Protein AF-0000000067001568 (afdb_homodimer)

Foldseek 3Di:
DPPPVADAQVPADDDPPDDRQFNFPVPDDPPHGDQQFLLVLPDPVQQVVQVVQFDPFDKDWFWDPQQLLQQAAPPFDHKDKDKDQVVVVPDPDGDMDIDIDGDQLRAWKKQFQLQDAAPPQCATHNGAHNVCLVVDLGNAPLVCQVVPFQWHKEFEQEVVVVCVVVVNDDDQLALAACEPVNSVVSCVVLVHDAAAAYEYEYEDCAVVVSVPDDPVVCCVRGHVNFWGYAHEQDPVVSSVVVNSNYQAYEYQASANGTPPHDPPRDVCNNQRGRRSHMYIYNTRCPVVVVVCVVVSHRMFIKGFNFDNDRSHRMGRRRMMTHD/DPPPVADAQVPADDDPPDDRQFNFPVPDDPPHGDQQFLLVLPDPVQQVVQVVQFDPFDKDWFWDPQQLLQQAAPPFDHKDKDKDQVVVVPDPDGDMDIDIDGDQLRAWKKQFQLQDAAPPQCATHNGAHNVCLVVDLGNAPLVCQVVPFQWHKEFEQEVVVVCVVVVNDDDQLALAACEPVNSVVSCVVLVHDAAAAYEYEYEDCAVVVSVPDDPVVCCVRGHVNFWGYAHEQDPVVSSVVVRSNYQAYEYQASANGTPPHDPPRDVCNNQRGRRSHMYIYNTRCPVVVVVCVVVSHRMFIKGFNFDNDRSHRMGRRRMMTHD

Organism: NCBI:txid86049

Structure (mmCIF, N/CA/C/O backbone):
data_AF-0000000067001568-model_v1
#
loop_
_entity.id
_entity.type
_entity.pdbx_description
1 polymer 'Putative cyclase'
#
loop_
_atom_site.group_PDB
_atom_site.id
_atom_site.type_symbol
_atom_site.label_atom_id
_atom_site.label_alt_id
_atom_site.label_comp_id
_atom_site.label_asym_id
_atom_site.label_entity_id
_atom_site.label_seq_id
_atom_site.pdbx_PDB_ins_code
_atom_site.Cartn_x
_atom_site.Cartn_y
_atom_site.Cartn_z
_atom_site.occupancy
_atom_site.B_iso_or_equiv
_atom_site.auth_seq_id
_atom_site.auth_comp_id
_atom_site.auth_asym_id
_atom_site.auth_atom_id
_atom_site.pdbx_PDB_model_num
ATOM 1 N N . MET A 1 1 ? 11.383 7.648 28.578 1 39.84 1 MET A N 1
ATOM 2 C CA . MET A 1 1 ? 11.266 7.895 27.141 1 39.84 1 MET A CA 1
ATOM 3 C C . MET A 1 1 ? 12.625 7.785 26.453 1 39.84 1 MET A C 1
ATOM 5 O O . MET A 1 1 ? 13.625 8.273 26.984 1 39.84 1 MET A O 1
ATOM 9 N N . ALA A 1 2 ? 12.797 6.754 25.578 1 49.56 2 ALA A N 1
ATOM 10 C CA . ALA A 1 2 ? 14.086 6.539 24.922 1 49.56 2 ALA A CA 1
ATOM 11 C C . ALA A 1 2 ? 14.711 7.863 24.5 1 49.56 2 ALA A C 1
ATOM 13 O O . ALA A 1 2 ? 14.016 8.75 24 1 49.56 2 ALA A O 1
ATOM 14 N N . ASP A 1 3 ? 15.766 8.188 25.062 1 64.5 3 ASP A N 1
ATOM 15 C CA . ASP A 1 3 ? 16.5 9.367 24.641 1 64.5 3 ASP A CA 1
ATOM 16 C C . ASP A 1 3 ? 16.75 9.344 23.125 1 64.5 3 ASP A C 1
ATOM 18 O O . ASP A 1 3 ? 17.531 8.539 22.625 1 64.5 3 ASP A O 1
ATOM 22 N N . LEU A 1 4 ? 15.82 9.984 22.281 1 79.75 4 LEU A N 1
ATOM 23 C CA . LEU A 1 4 ? 15.891 10.016 20.812 1 79.75 4 LEU A CA 1
ATOM 24 C C . LEU A 1 4 ? 17.094 10.828 20.359 1 79.75 4 LEU A C 1
ATOM 26 O O . LEU A 1 4 ? 17.5 10.734 19.188 1 79.75 4 LEU A O 1
ATOM 30 N N . GLY A 1 5 ? 17.703 11.5 21.375 1 85.38 5 GLY A N 1
ATOM 31 C CA . GLY A 1 5 ? 18.828 12.367 21.062 1 85.38 5 GLY A CA 1
ATOM 32 C C . GLY A 1 5 ? 18.438 13.586 20.25 1 85.38 5 GLY A C 1
ATOM 33 O O . GLY A 1 5 ? 19.281 14.164 19.547 1 85.38 5 GLY A O 1
ATOM 34 N N . LEU A 1 6 ? 17.125 13.914 20.156 1 94.25 6 LEU A N 1
ATOM 35 C CA . LEU A 1 6 ? 16.672 15.078 19.406 1 94.25 6 LEU A CA 1
ATOM 36 C C . LEU A 1 6 ? 16.422 16.266 20.344 1 94.25 6 LEU A C 1
ATOM 38 O O . LEU A 1 6 ? 15.867 16.094 21.422 1 94.25 6 LEU A O 1
ATOM 42 N N . PRO A 1 7 ? 16.859 17.406 19.969 1 95.94 7 PRO A N 1
ATOM 43 C CA . PRO A 1 7 ? 16.594 18.609 20.781 1 95.94 7 PRO A CA 1
ATOM 44 C C . PRO A 1 7 ? 15.125 19 20.797 1 95.94 7 PRO A C 1
ATOM 46 O O . PRO A 1 7 ? 14.383 18.672 19.875 1 95.94 7 PRO A O 1
ATOM 49 N N . SER A 1 8 ? 14.734 19.688 21.844 1 96.31 8 SER A N 1
ATOM 50 C CA . SER A 1 8 ? 13.414 20.312 21.875 1 96.31 8 SER A CA 1
ATOM 51 C C . SER A 1 8 ? 13.336 21.469 20.875 1 96.31 8 SER A C 1
ATOM 53 O O . SER A 1 8 ? 14.359 21.938 20.375 1 96.31 8 SER A O 1
ATOM 55 N N . TRP A 1 9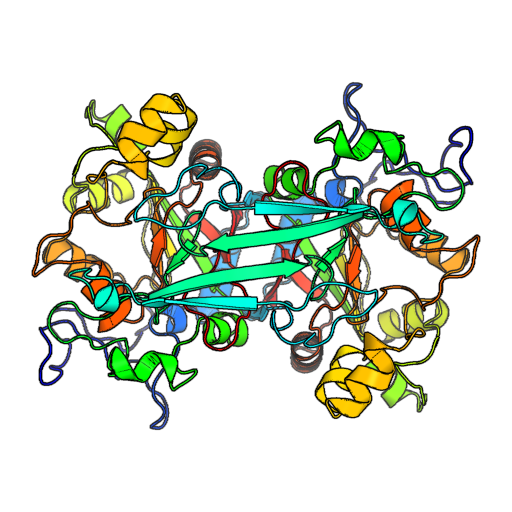 ? 12.117 21.875 20.578 1 97 9 TRP A N 1
ATOM 56 C CA . TRP A 1 9 ? 11.875 22.969 19.656 1 97 9 TRP A CA 1
ATOM 57 C C . TRP A 1 9 ? 12.711 24.188 20.031 1 97 9 TRP A C 1
ATOM 59 O O . TRP A 1 9 ? 13.391 24.766 19.188 1 97 9 TRP A O 1
ATOM 69 N N . LYS A 1 10 ? 12.703 24.531 21.266 1 96.56 10 LYS A N 1
ATOM 70 C CA . LYS A 1 10 ? 13.383 25.734 21.75 1 96.56 10 LYS A CA 1
ATOM 71 C C . LYS A 1 10 ? 14.898 25.609 21.594 1 96.56 10 LYS A C 1
ATOM 73 O O . LYS A 1 10 ? 15.602 26.594 21.422 1 96.56 10 LYS A O 1
ATOM 78 N N . ASP A 1 11 ? 15.375 24.328 21.562 1 96.69 11 ASP A N 1
ATOM 79 C CA . ASP A 1 11 ? 16.812 24.094 21.578 1 96.69 11 ASP A CA 1
ATOM 80 C C . ASP A 1 11 ? 17.312 23.656 20.203 1 96.69 11 ASP A C 1
ATOM 82 O O . ASP A 1 11 ? 18.469 23.25 20.062 1 96.69 11 ASP A O 1
ATOM 86 N N . LEU A 1 12 ? 16.5 23.688 19.219 1 97.12 12 LEU A N 1
ATOM 87 C CA . LEU A 1 12 ? 16.938 23.328 17.875 1 97.12 12 LEU A CA 1
ATOM 88 C C . LEU A 1 12 ? 18.062 24.25 17.406 1 97.12 12 LEU A C 1
ATOM 90 O O . LEU A 1 12 ? 17.938 25.484 17.516 1 97.12 12 LEU A O 1
ATOM 94 N N . PRO A 1 13 ? 19.109 23.641 16.953 1 95.5 13 PRO A N 1
ATOM 95 C CA . PRO A 1 13 ? 20.219 24.484 16.5 1 95.5 13 PRO A CA 1
ATOM 96 C C . PRO A 1 13 ? 19.828 25.359 15.305 1 95.5 13 PRO A C 1
ATOM 98 O O . PRO A 1 13 ? 19.016 24.953 14.469 1 95.5 13 PRO A O 1
ATOM 101 N N . ARG A 1 14 ? 20.484 26.453 15.25 1 95.62 14 ARG A N 1
ATOM 102 C CA . ARG A 1 14 ? 20.234 27.375 14.148 1 95.62 14 ARG A CA 1
ATOM 103 C C . ARG A 1 14 ? 20.812 26.844 12.836 1 95.62 14 ARG A C 1
ATOM 105 O O . ARG A 1 14 ? 21.922 26.312 12.82 1 95.62 14 ARG A O 1
ATOM 112 N N . VAL A 1 15 ? 20.031 26.953 11.852 1 95.81 15 VAL A N 1
ATOM 113 C CA . VAL A 1 15 ? 20.484 26.703 10.484 1 95.81 15 VAL A CA 1
ATOM 114 C C . VAL A 1 15 ? 20.531 28.016 9.711 1 95.81 15 VAL A C 1
ATOM 116 O O . VAL A 1 15 ? 19.516 28.719 9.594 1 95.81 15 VAL A O 1
ATOM 119 N N . GLU A 1 16 ? 21.656 28.312 9.18 1 94.19 16 GLU A N 1
ATOM 120 C CA . GLU A 1 16 ? 21.875 29.594 8.531 1 94.19 16 GLU A CA 1
ATOM 121 C C . GLU A 1 16 ? 20.891 29.797 7.383 1 94.19 16 GLU A C 1
ATOM 123 O O . GLU A 1 16 ? 20.703 28.906 6.551 1 94.19 16 GLU A O 1
ATOM 128 N N . GLY A 1 17 ? 20.219 30.969 7.383 1 94.25 17 GLY A N 1
ATOM 129 C CA . GLY A 1 17 ? 19.344 31.359 6.293 1 94.25 17 GLY A CA 1
ATOM 130 C C . GLY A 1 17 ? 17.922 30.828 6.453 1 94.25 17 GLY A C 1
ATOM 131 O O . GLY A 1 17 ? 17.062 31.078 5.613 1 94.25 17 GLY A O 1
ATOM 132 N N . LEU A 1 18 ? 17.719 30.062 7.535 1 96.62 18 LEU A N 1
ATOM 133 C CA . LEU A 1 18 ? 16.406 29.5 7.762 1 96.62 18 LEU A CA 1
ATOM 134 C C . LEU A 1 18 ? 15.812 30 9.078 1 96.62 18 LEU A C 1
ATOM 136 O O . LEU A 1 18 ? 16.547 30.438 9.969 1 96.62 18 LEU A O 1
ATOM 140 N N . PRO A 1 19 ? 14.523 29.984 9.141 1 95.44 19 PRO A N 1
ATOM 141 C CA . PRO A 1 19 ? 13.914 30.328 10.43 1 95.44 19 PRO A CA 1
ATOM 142 C C . PRO A 1 19 ? 14.227 29.312 11.523 1 95.44 19 PRO A C 1
ATOM 144 O O . PRO A 1 19 ? 14.703 28.219 11.234 1 95.44 19 PRO A O 1
ATOM 147 N N . HIS A 1 20 ? 13.961 29.734 12.781 1 96.62 20 HIS A N 1
ATOM 148 C CA . HIS A 1 20 ? 14.07 28.797 13.883 1 96.62 20 HIS A CA 1
ATOM 149 C C . HIS A 1 20 ? 13.18 27.578 13.656 1 96.62 20 HIS A C 1
ATOM 151 O O . HIS A 1 20 ? 12.047 27.719 13.18 1 96.62 20 HIS A O 1
ATOM 157 N N . GLY A 1 21 ? 13.719 26.422 13.961 1 96.31 21 GLY A N 1
ATOM 158 C CA . GLY A 1 21 ? 12.898 25.234 13.883 1 96.31 21 GLY A CA 1
ATOM 159 C C . GLY A 1 21 ? 13.297 24.297 12.758 1 96.31 21 GLY A C 1
ATOM 160 O O . GLY A 1 21 ? 12.664 23.266 12.555 1 96.31 21 GLY A O 1
ATOM 161 N N . CYS A 1 22 ? 14.312 24.656 12.031 1 97.62 22 CYS A N 1
ATOM 162 C CA . CYS A 1 22 ? 14.828 23.781 10.977 1 97.62 22 CYS A CA 1
ATOM 163 C C . CYS A 1 22 ? 15.594 22.609 11.578 1 97.62 22 CYS A C 1
ATOM 165 O O . CYS A 1 22 ? 16.484 22.797 12.406 1 97.62 22 CYS A O 1
ATOM 167 N N . ALA A 1 23 ? 15.273 21.391 11.141 1 97.31 23 ALA A N 1
ATOM 168 C CA . ALA A 1 23 ? 15.836 20.203 11.758 1 97.31 23 ALA A CA 1
ATOM 169 C C . ALA A 1 23 ? 16.891 19.562 10.859 1 97.31 23 ALA A C 1
ATOM 171 O O . ALA A 1 23 ? 17.281 18.406 11.07 1 97.31 23 ALA A O 1
ATOM 172 N N . TRP A 1 24 ? 17.359 20.281 9.867 1 97.5 24 TRP A N 1
ATOM 173 C CA . TRP A 1 24 ? 18.328 19.719 8.93 1 97.5 24 TRP A CA 1
ATOM 174 C C . TRP A 1 24 ? 19.578 19.25 9.664 1 97.5 24 TRP A C 1
ATOM 176 O O . TRP A 1 24 ? 20.031 19.891 10.609 1 97.5 24 TRP A O 1
ATOM 186 N N . GLY A 1 25 ? 20.109 18.109 9.242 1 95.5 25 GLY A N 1
ATOM 187 C CA . GLY A 1 25 ? 21.344 17.578 9.773 1 95.5 25 GLY A CA 1
ATOM 188 C C . GLY A 1 25 ? 21.156 16.703 11 1 95.5 25 GLY A C 1
ATOM 189 O O . GLY A 1 25 ? 22.031 15.922 11.359 1 95.5 25 GLY A O 1
ATOM 190 N N . LEU A 1 26 ? 20.016 16.75 11.625 1 96.06 26 LEU A N 1
ATOM 191 C CA . LEU A 1 26 ? 19.797 16.047 12.883 1 96.06 26 LEU A CA 1
ATOM 192 C C . LEU A 1 26 ? 19.75 14.531 12.648 1 96.06 26 LEU A C 1
ATOM 194 O O . LEU A 1 26 ? 20.094 13.758 13.539 1 96.06 26 LEU A O 1
ATOM 198 N N . PHE A 1 27 ? 19.328 14.125 11.43 1 96.69 27 PHE A N 1
ATOM 199 C CA . PHE A 1 27 ? 19.203 12.703 11.133 1 96.69 27 PHE A CA 1
ATOM 200 C C . PHE A 1 27 ? 20.359 12.227 10.242 1 96.69 27 PHE A C 1
ATOM 202 O O . PHE A 1 27 ? 20.359 11.086 9.773 1 96.69 27 PHE A O 1
ATOM 209 N N . ASP A 1 28 ? 21.297 13.117 9.969 1 96.38 28 ASP A N 1
ATOM 210 C CA . ASP A 1 28 ? 22.453 12.734 9.18 1 96.38 28 ASP A CA 1
ATOM 211 C C . ASP A 1 28 ? 23.297 11.68 9.906 1 96.38 28 ASP A C 1
ATOM 213 O O . ASP A 1 28 ? 23.344 11.664 11.141 1 96.38 28 ASP A O 1
ATOM 217 N N . LYS A 1 29 ? 23.844 10.711 9.172 1 93.25 29 LYS A N 1
ATOM 218 C CA . LYS A 1 29 ? 24.703 9.688 9.742 1 93.25 29 LYS A CA 1
ATOM 219 C C . LYS A 1 29 ? 26 9.555 8.953 1 93.25 29 LYS A C 1
ATOM 221 O O . LYS A 1 29 ? 25.984 9.422 7.727 1 93.25 29 LYS A O 1
ATOM 226 N N . ASP A 1 30 ? 27.094 9.633 9.633 1 94.19 30 ASP A N 1
ATOM 227 C CA . ASP A 1 30 ? 28.422 9.383 9.078 1 94.19 30 ASP A CA 1
ATOM 228 C C . ASP A 1 30 ? 28.703 10.305 7.891 1 94.19 30 ASP A C 1
ATOM 230 O O . ASP A 1 30 ? 29.141 9.852 6.832 1 94.19 30 ASP A O 1
ATOM 234 N N . GLY A 1 31 ? 28.281 11.523 8.008 1 91.94 31 GLY A N 1
ATOM 235 C CA . GLY A 1 31 ? 28.594 12.531 6.996 1 91.94 31 GLY A CA 1
ATOM 236 C C . GLY A 1 31 ? 27.672 12.445 5.789 1 91.94 31 GLY A C 1
ATOM 237 O O . GLY A 1 31 ? 27.859 13.188 4.816 1 91.94 31 GLY A O 1
ATOM 238 N N . VAL A 1 32 ? 26.781 11.531 5.816 1 95.44 32 VAL A N 1
ATOM 239 C CA . VAL A 1 32 ? 25.844 11.391 4.711 1 95.44 32 VAL A CA 1
ATOM 240 C C . VAL A 1 32 ? 24.516 12.047 5.078 1 95.44 32 VAL A C 1
ATOM 242 O O . VAL A 1 32 ? 23.953 11.797 6.148 1 95.44 32 VAL A O 1
ATOM 245 N N . ARG A 1 33 ? 23.969 12.867 4.219 1 96.19 33 ARG A N 1
ATOM 246 C CA . ARG A 1 33 ? 22.703 13.57 4.445 1 96.19 33 ARG A CA 1
ATOM 247 C C . ARG A 1 33 ? 21.531 12.594 4.457 1 96.19 33 ARG A C 1
ATOM 249 O O . ARG A 1 33 ? 21.484 11.664 3.646 1 96.19 33 ARG A O 1
ATOM 256 N N . ASP A 1 34 ? 20.703 12.875 5.34 1 98.06 34 ASP A N 1
ATOM 257 C CA . ASP A 1 34 ? 19.531 12.023 5.504 1 98.06 34 ASP A CA 1
ATOM 258 C C . ASP A 1 34 ? 18.562 12.188 4.332 1 98.06 34 ASP A C 1
ATOM 260 O O . ASP A 1 34 ? 18.5 13.258 3.727 1 98.06 34 ASP A O 1
ATOM 264 N N . GLU A 1 35 ? 17.844 11.078 4.035 1 97.88 35 GLU A N 1
ATOM 265 C CA . GLU A 1 35 ? 16.938 11.07 2.881 1 97.88 35 GLU A CA 1
ATOM 266 C C . GLU A 1 35 ? 15.484 10.898 3.314 1 97.88 35 GLU A C 1
ATOM 268 O O . GLU A 1 35 ? 14.57 11.031 2.498 1 97.88 35 GLU A O 1
ATOM 273 N N . ILE A 1 36 ? 15.227 10.617 4.656 1 98.44 36 ILE A N 1
ATOM 274 C CA . ILE A 1 36 ? 13.875 10.156 4.973 1 98.44 36 ILE A CA 1
ATOM 275 C C . ILE A 1 36 ? 13.336 10.914 6.18 1 98.44 36 ILE A C 1
ATOM 277 O O . ILE A 1 36 ? 12.203 10.695 6.605 1 98.44 36 ILE A O 1
ATOM 281 N N . GLY A 1 37 ? 14.109 11.805 6.797 1 98.25 37 GLY A N 1
ATOM 282 C CA . GLY A 1 37 ? 13.656 12.695 7.855 1 98.25 37 GLY A CA 1
ATOM 283 C C . GLY A 1 37 ? 13.133 11.961 9.078 1 98.25 37 GLY A C 1
ATOM 284 O O . GLY A 1 37 ? 13.812 11.086 9.617 1 98.25 37 GLY A O 1
ATOM 285 N N . THR A 1 38 ? 11.922 12.312 9.5 1 98.62 38 THR A N 1
ATOM 286 C CA . THR A 1 38 ? 11.367 11.844 10.773 1 98.62 38 THR A CA 1
ATOM 287 C C . THR A 1 38 ? 10.992 10.367 10.68 1 98.62 38 THR A C 1
ATOM 289 O O . THR A 1 38 ? 10.711 9.727 11.703 1 98.62 38 THR A O 1
ATOM 292 N N . LEU A 1 39 ? 11.016 9.766 9.531 1 98.56 39 LEU A N 1
ATOM 293 C CA . LEU A 1 39 ? 10.805 8.32 9.445 1 98.56 39 LEU A CA 1
ATOM 294 C C . LEU A 1 39 ? 11.914 7.57 10.172 1 98.56 39 LEU A C 1
ATOM 296 O O . LEU A 1 39 ? 11.766 6.383 10.484 1 98.56 39 LEU A O 1
ATOM 300 N N . ASN A 1 40 ? 13.047 8.266 10.438 1 97.69 40 ASN A N 1
ATOM 301 C CA . ASN A 1 40 ? 14.109 7.68 11.242 1 97.69 40 ASN A CA 1
ATOM 302 C C . ASN A 1 40 ? 13.625 7.332 12.648 1 97.69 40 ASN A C 1
ATOM 304 O O . ASN A 1 40 ? 14.266 6.559 13.359 1 97.69 40 ASN A O 1
ATOM 308 N N . LEU A 1 41 ? 12.516 7.891 13.055 1 98 41 LEU A N 1
ATOM 309 C CA . LEU A 1 41 ? 11.969 7.637 14.391 1 98 41 LEU A CA 1
ATOM 310 C C . LEU A 1 41 ? 11.289 6.27 14.445 1 98 41 LEU A C 1
ATOM 312 O O . LEU A 1 41 ? 10.984 5.766 15.523 1 98 41 LEU A O 1
ATOM 316 N N . LEU A 1 42 ? 11 5.711 13.305 1 98.12 42 LEU A N 1
ATOM 317 C CA . LEU A 1 42 ? 10.438 4.367 13.25 1 98.12 42 LEU A CA 1
ATOM 318 C C . LEU A 1 42 ? 11.539 3.314 13.289 1 98.12 42 LEU A C 1
ATOM 320 O O . LEU A 1 42 ? 11.883 2.727 12.258 1 98.12 42 LEU A O 1
ATOM 324 N N . THR A 1 43 ? 11.984 3.045 14.461 1 96.38 43 THR A N 1
ATOM 325 C CA . THR A 1 43 ? 13.039 2.053 14.672 1 96.38 43 THR A CA 1
ATOM 326 C C . THR A 1 43 ? 12.438 0.658 14.828 1 96.38 43 THR A C 1
ATOM 328 O O . THR A 1 43 ? 11.242 0.515 15.078 1 96.38 43 THR A O 1
ATOM 331 N N . PRO A 1 44 ? 13.266 -0.391 14.656 1 96.06 44 PRO A N 1
ATOM 332 C CA . PRO A 1 44 ? 12.766 -1.744 14.914 1 96.06 44 PRO A CA 1
ATOM 333 C C . PRO A 1 44 ? 12.109 -1.88 16.281 1 96.06 44 PRO A C 1
ATOM 335 O O . PRO A 1 44 ? 11.086 -2.557 16.422 1 96.06 44 PRO A O 1
ATOM 338 N N . GLU A 1 45 ? 12.617 -1.203 17.25 1 96.19 45 GLU A N 1
ATOM 339 C CA . GLU A 1 45 ? 12.062 -1.267 18.594 1 96.19 45 GLU A CA 1
ATOM 340 C C . GLU A 1 45 ? 10.664 -0.653 18.641 1 96.19 45 GLU A C 1
ATOM 342 O O . GLU A 1 45 ? 9.758 -1.206 19.281 1 96.19 45 GLU A O 1
ATOM 347 N N . THR A 1 46 ? 10.539 0.503 17.969 1 96.69 46 THR A N 1
ATOM 348 C CA . THR A 1 46 ? 9.227 1.145 17.969 1 96.69 46 THR A CA 1
ATOM 349 C C . THR A 1 46 ? 8.203 0.276 17.234 1 96.69 46 THR A C 1
ATOM 351 O O . THR A 1 46 ? 7.027 0.255 17.609 1 96.69 46 THR A O 1
ATOM 354 N N . VAL A 1 47 ? 8.633 -0.452 16.25 1 97.81 47 VAL A N 1
ATOM 355 C CA . VAL A 1 47 ? 7.75 -1.327 15.477 1 97.81 47 VAL A CA 1
ATOM 356 C C . VAL A 1 47 ? 7.316 -2.508 16.344 1 97.81 47 VAL A C 1
ATOM 358 O O . VAL A 1 47 ? 6.133 -2.857 16.375 1 97.81 47 VAL A O 1
ATOM 361 N N . VAL A 1 48 ? 8.266 -3.109 17.062 1 98.31 48 VAL A N 1
ATOM 362 C CA . VAL A 1 48 ? 7.941 -4.242 17.922 1 98.31 48 VAL A CA 1
ATOM 363 C C . VAL A 1 48 ? 6.941 -3.811 19 1 98.31 48 VAL A C 1
ATOM 365 O O . VAL A 1 48 ? 5.984 -4.535 19.297 1 98.31 48 VAL A O 1
ATOM 368 N N . LYS A 1 49 ? 7.137 -2.58 19.578 1 98 49 LYS A N 1
ATOM 369 C CA . LYS A 1 49 ? 6.203 -2.07 20.578 1 98 49 LYS A CA 1
ATOM 370 C C . LYS A 1 49 ? 4.816 -1.854 19.969 1 98 49 LYS A C 1
ATOM 372 O O . LYS A 1 49 ? 3.805 -2.094 20.625 1 98 49 LYS A O 1
ATOM 377 N N . ALA A 1 50 ? 4.773 -1.438 18.734 1 98.56 50 ALA A N 1
ATOM 378 C CA . ALA A 1 50 ? 3.512 -1.14 18.062 1 98.56 50 ALA A CA 1
ATOM 379 C C . ALA A 1 50 ? 2.701 -2.412 17.828 1 98.56 50 ALA A C 1
ATOM 381 O O . ALA A 1 50 ? 1.484 -2.354 17.625 1 98.56 50 ALA A O 1
ATOM 382 N N . ARG A 1 51 ? 3.357 -3.582 17.781 1 98.19 51 ARG A N 1
ATOM 383 C CA . ARG A 1 51 ? 2.695 -4.859 17.531 1 98.19 51 ARG A CA 1
ATOM 384 C C . ARG A 1 51 ? 1.591 -5.109 18.547 1 98.19 51 ARG A C 1
ATOM 386 O O . ARG A 1 51 ? 0.587 -5.758 18.234 1 98.19 51 ARG A O 1
ATOM 393 N N . ASP A 1 52 ? 1.746 -4.539 19.766 1 97.75 52 ASP A N 1
ATOM 394 C CA . ASP A 1 52 ? 0.792 -4.742 20.844 1 97.75 52 ASP A CA 1
ATOM 395 C C . ASP A 1 52 ? -0.573 -4.156 20.5 1 97.75 52 ASP A C 1
ATOM 397 O O . ASP A 1 52 ? -1.576 -4.48 21.141 1 97.75 52 ASP A O 1
ATOM 401 N N . GLU A 1 53 ? -0.587 -3.268 19.516 1 98.62 53 GLU A N 1
ATOM 402 C CA . GLU A 1 53 ? -1.851 -2.684 19.078 1 98.62 53 GLU A CA 1
ATOM 403 C C . GLU A 1 53 ? -2.719 -3.715 18.359 1 98.62 53 GLU A C 1
ATOM 405 O O . GLU A 1 53 ? -3.93 -3.523 18.219 1 98.62 53 GLU A O 1
ATOM 410 N N . ILE A 1 54 ? -2.145 -4.809 17.797 1 98.75 54 ILE A N 1
ATOM 411 C CA . ILE A 1 54 ? -2.904 -5.84 17.094 1 98.75 54 ILE A CA 1
ATOM 412 C C . ILE A 1 54 ? -3.564 -6.77 18.109 1 98.75 54 ILE A C 1
ATOM 414 O O . ILE A 1 54 ? -2.959 -7.754 18.547 1 98.75 54 ILE A O 1
ATOM 418 N N . GLN A 1 55 ? -4.809 -6.426 18.422 1 98.56 55 GLN A N 1
ATOM 419 C CA . GLN A 1 55 ? -5.484 -7.156 19.484 1 98.56 55 GLN A CA 1
ATOM 420 C C . GLN A 1 55 ? -6.664 -7.961 18.938 1 98.56 55 GLN A C 1
ATOM 422 O O . GLN A 1 55 ? -6.875 -9.109 19.344 1 98.56 55 GLN A O 1
ATOM 427 N N . THR A 1 56 ? -7.422 -7.383 18.016 1 98.38 56 THR A N 1
ATOM 428 C CA . THR A 1 56 ? -8.641 -8.039 17.562 1 98.38 56 THR A CA 1
ATOM 429 C C . THR A 1 56 ? -8.469 -8.578 16.141 1 98.38 56 THR A C 1
ATOM 431 O O . THR A 1 56 ? -9.266 -9.398 15.688 1 98.38 56 THR A O 1
ATOM 434 N N . GLY A 1 57 ? -7.457 -8 15.422 1 98.25 57 GLY A N 1
ATOM 435 C CA . GLY A 1 57 ? -7.176 -8.484 14.078 1 98.25 57 GLY A CA 1
ATOM 436 C C . GLY A 1 57 ? -8.008 -7.801 13.016 1 98.25 57 GLY A C 1
ATOM 437 O O . GLY A 1 57 ? -7.867 -8.094 11.828 1 98.25 57 GLY A O 1
ATOM 438 N N . LYS A 1 58 ? -8.883 -6.836 13.391 1 98.19 58 LYS A N 1
ATOM 439 C CA . LYS A 1 58 ? -9.648 -6.059 12.422 1 98.19 58 LYS A CA 1
ATOM 440 C C . LYS A 1 58 ? -8.766 -5.023 11.727 1 98.19 58 LYS A C 1
ATOM 442 O O . LYS A 1 58 ? -7.961 -4.348 12.375 1 98.19 58 LYS A O 1
ATOM 447 N N . SER A 1 59 ? -8.852 -5 10.391 1 98.75 59 SER A N 1
ATOM 448 C CA . SER A 1 59 ? -8.039 -4.031 9.656 1 98.75 59 SER A CA 1
ATOM 449 C C . SER A 1 59 ? -8.914 -3.1 8.82 1 98.75 59 SER A C 1
ATOM 451 O O . SER A 1 59 ? -10.039 -3.459 8.453 1 98.75 59 SER A O 1
ATOM 453 N N . VAL A 1 60 ? -8.445 -1.909 8.555 1 98.69 60 VAL A N 1
ATOM 454 C CA . VAL A 1 60 ? -9.117 -0.884 7.758 1 98.69 60 VAL A CA 1
ATOM 455 C C . VAL A 1 60 ? -8.117 -0.261 6.781 1 98.69 60 VAL A C 1
ATOM 457 O O . VAL A 1 60 ? -7.051 0.204 7.184 1 98.69 60 VAL A O 1
ATOM 460 N N . VAL A 1 61 ? -8.438 -0.32 5.48 1 98.69 61 VAL A N 1
ATOM 461 C CA . VAL A 1 61 ? -7.629 0.382 4.492 1 98.69 61 VAL A CA 1
ATOM 462 C C . VAL A 1 61 ? -7.969 1.87 4.504 1 98.69 61 VAL A C 1
ATOM 464 O O . VAL A 1 61 ? -9.141 2.244 4.629 1 98.69 61 VAL A O 1
ATOM 467 N N . LEU A 1 62 ? -6.918 2.686 4.344 1 98.69 62 LEU A N 1
ATOM 468 C CA . LEU A 1 62 ? -7.105 4.117 4.566 1 98.69 62 LEU A CA 1
ATOM 469 C C . LEU A 1 62 ? -7.016 4.887 3.254 1 98.69 62 LEU A C 1
ATOM 471 O O . LEU A 1 62 ? -6.988 6.117 3.252 1 98.69 62 LEU A O 1
ATOM 475 N N . ASN A 1 63 ? -6.961 4.191 2.131 1 97.31 63 ASN A N 1
ATOM 476 C CA . ASN A 1 63 ? -6.957 4.812 0.811 1 97.31 63 ASN A CA 1
ATOM 477 C C . ASN A 1 63 ? -8.375 5.164 0.353 1 97.31 63 ASN A C 1
ATOM 479 O O . ASN A 1 63 ? -9.25 4.297 0.303 1 97.31 63 ASN A O 1
ATOM 483 N N . TRP A 1 64 ? -8.547 6.406 -0.004 1 95.88 64 TRP A N 1
ATOM 484 C CA . TRP A 1 64 ? -9.766 6.824 -0.681 1 95.88 64 TRP A CA 1
ATOM 485 C C . TRP A 1 64 ? -9.828 6.254 -2.094 1 95.88 64 TRP A C 1
ATOM 487 O O . TRP A 1 64 ? -8.797 5.988 -2.709 1 95.88 64 TRP A O 1
ATOM 497 N N . PRO A 1 65 ? -11.039 5.941 -2.623 1 94.19 65 PRO A N 1
ATOM 498 C CA . PRO A 1 65 ? -11.086 5.445 -4 1 94.19 65 PRO A CA 1
ATOM 499 C C . PRO A 1 65 ? -10.375 6.371 -4.984 1 94.19 65 PRO A C 1
ATOM 501 O O . PRO A 1 65 ? -10.492 7.598 -4.879 1 94.19 65 PRO A O 1
ATOM 504 N N . ILE A 1 66 ? -9.648 5.777 -5.898 1 90.06 66 ILE A N 1
ATOM 505 C CA . ILE A 1 66 ? -8.727 6.539 -6.738 1 90.06 66 ILE A CA 1
ATOM 506 C C . ILE A 1 66 ? -9.523 7.48 -7.641 1 90.06 66 ILE A C 1
ATOM 508 O O . ILE A 1 66 ? -8.984 8.477 -8.133 1 90.06 66 ILE A O 1
ATOM 512 N N . ASP A 1 67 ? -10.812 7.188 -7.84 1 82.62 67 ASP A N 1
ATOM 513 C CA . ASP A 1 67 ? -11.609 7.98 -8.773 1 82.62 67 ASP A CA 1
ATOM 514 C C . ASP A 1 67 ? -12.445 9.016 -8.031 1 82.62 67 ASP A C 1
ATOM 516 O O . ASP A 1 67 ? -13.273 9.703 -8.633 1 82.62 67 ASP A O 1
ATOM 520 N N . HIS A 1 68 ? -12.398 9.156 -6.738 1 81.06 68 HIS A N 1
ATOM 521 C CA . HIS A 1 68 ? -13.312 9.977 -5.961 1 81.06 68 HIS A CA 1
ATOM 522 C C . HIS A 1 68 ? -13 11.461 -6.121 1 81.06 68 HIS A C 1
ATOM 524 O O . HIS A 1 68 ? -13.891 12.305 -5.984 1 81.06 68 HIS A O 1
ATOM 530 N N . VAL A 1 69 ? -11.828 11.906 -6.352 1 77.62 69 VAL A N 1
ATOM 531 C CA . VAL A 1 69 ? -11.711 13.297 -6.762 1 77.62 69 VAL A CA 1
ATOM 532 C C . VAL A 1 69 ? -11.875 13.406 -8.273 1 77.62 69 VAL A C 1
ATOM 534 O O . VAL A 1 69 ? -10.883 13.484 -9.008 1 77.62 69 VAL A O 1
ATOM 537 N N . HIS A 1 70 ? -13.172 13.43 -8.602 1 79.88 70 HIS A N 1
ATOM 538 C CA . HIS A 1 70 ? -13.539 13.398 -10.008 1 79.88 70 HIS A CA 1
ATOM 539 C C . HIS A 1 70 ? -13.031 14.641 -10.742 1 79.88 70 HIS A C 1
ATOM 541 O O . HIS A 1 70 ? -12.586 14.555 -11.883 1 79.88 70 HIS A O 1
ATOM 547 N N . GLU A 1 71 ? -13.211 15.688 -10.039 1 84.19 71 GLU A N 1
ATOM 548 C CA . GLU A 1 71 ? -12.695 16.969 -10.531 1 84.19 71 GLU A CA 1
ATOM 549 C C . GLU A 1 71 ? -11.727 17.594 -9.531 1 84.19 71 GLU A C 1
ATOM 551 O O . GLU A 1 71 ? -12.141 18.344 -8.648 1 84.19 71 GLU A O 1
ATOM 556 N N . PRO A 1 72 ? -10.484 17.203 -9.758 1 85.19 72 PRO A N 1
ATOM 557 C CA . PRO A 1 72 ? -9.516 17.656 -8.758 1 85.19 72 PRO A CA 1
ATOM 558 C C . PRO A 1 72 ? -9.312 19.156 -8.758 1 85.19 72 PRO A C 1
ATOM 560 O O . PRO A 1 72 ? -9.57 19.828 -9.773 1 85.19 72 PRO A O 1
ATOM 563 N N . GLY A 1 73 ? -8.906 19.625 -7.652 1 78.62 73 GLY A N 1
ATOM 564 C CA . GLY A 1 73 ? -8.523 21.031 -7.539 1 78.62 73 GLY A CA 1
ATOM 565 C C . GLY A 1 73 ? -7.145 21.312 -8.102 1 78.62 73 GLY A C 1
ATOM 566 O O . GLY A 1 73 ? -6.43 20.406 -8.5 1 78.62 73 GLY A O 1
ATOM 567 N N . PHE A 1 74 ? -6.832 22.656 -8.219 1 81.38 74 PHE A N 1
ATOM 568 C CA . PHE A 1 74 ? -5.496 23.188 -8.5 1 81.38 74 PHE A CA 1
ATOM 569 C C . PHE A 1 74 ? -5.074 22.844 -9.922 1 81.38 74 PHE A C 1
ATOM 571 O O . PHE A 1 74 ? -3.879 22.828 -10.234 1 81.38 74 PHE A O 1
ATOM 578 N N . GLY A 1 75 ? -6.023 22.484 -10.789 1 81.81 75 GLY A N 1
ATOM 579 C CA . GLY A 1 75 ? -5.703 22.219 -12.18 1 81.81 75 GLY A CA 1
ATOM 580 C C . GLY A 1 75 ? -5.082 20.844 -12.391 1 81.81 75 GLY A C 1
ATOM 581 O O . GLY A 1 75 ? -4.449 20.594 -13.422 1 81.81 75 GLY A O 1
ATOM 582 N N . ARG A 1 76 ? -5.145 20 -11.43 1 89.56 76 ARG A N 1
ATOM 583 C CA . ARG A 1 76 ? -4.625 18.641 -11.539 1 89.56 76 ARG A CA 1
ATOM 584 C C . ARG A 1 76 ? -5.492 17.797 -12.469 1 89.56 76 ARG A C 1
ATOM 586 O O . ARG A 1 76 ? -6.688 18.062 -12.617 1 89.56 76 ARG A O 1
ATOM 593 N N . ILE A 1 77 ? -4.879 16.812 -13.102 1 88.62 77 ILE A N 1
ATOM 594 C CA . ILE A 1 77 ? -5.582 15.992 -14.086 1 88.62 77 ILE A CA 1
ATOM 595 C C . ILE A 1 77 ? -6.594 15.094 -13.383 1 88.62 77 ILE A C 1
ATOM 597 O O . ILE A 1 77 ? -6.406 14.727 -12.219 1 88.62 77 ILE A O 1
ATOM 601 N N . LYS A 1 78 ? -7.637 14.742 -14.133 1 90.25 78 LYS A N 1
ATOM 602 C CA . LYS A 1 78 ? -8.594 13.742 -13.672 1 90.25 78 LYS A CA 1
ATOM 603 C C . LYS A 1 78 ? -8.008 12.336 -13.789 1 90.25 78 LYS A C 1
ATOM 605 O O . LYS A 1 78 ? -7.332 12.016 -14.773 1 90.25 78 LYS A O 1
ATOM 610 N N . PRO A 1 79 ? -8.234 11.555 -12.758 1 92.25 79 PRO A N 1
ATOM 611 C CA . PRO A 1 79 ? -7.828 10.156 -12.922 1 92.25 79 PRO A CA 1
ATOM 612 C C . PRO A 1 79 ? -8.531 9.469 -14.086 1 92.25 79 PRO A C 1
ATOM 614 O O . PRO A 1 79 ? -9.703 9.75 -14.359 1 92.25 79 PRO A O 1
ATOM 617 N N . ALA A 1 80 ? -7.773 8.633 -14.758 1 93.81 80 ALA A N 1
ATOM 618 C CA . ALA A 1 80 ? -8.32 7.895 -15.891 1 93.81 80 ALA A CA 1
ATOM 619 C C . ALA A 1 80 ? -7.969 6.41 -15.805 1 93.81 80 ALA A C 1
ATOM 621 O O . ALA A 1 80 ? -6.871 6.051 -15.367 1 93.81 80 ALA A O 1
ATOM 622 N N . ILE A 1 81 ? -8.906 5.59 -16.156 1 94.31 81 ILE A N 1
ATOM 623 C CA . ILE A 1 81 ? -8.727 4.141 -16.219 1 94.31 81 ILE A CA 1
ATOM 624 C C . ILE A 1 81 ? -9.102 3.635 -17.609 1 94.31 81 ILE A C 1
ATOM 626 O O . ILE A 1 81 ? -10.219 3.865 -18.078 1 94.31 81 ILE A O 1
ATOM 630 N N . ASN A 1 82 ? -8.18 3.02 -18.234 1 95.62 82 ASN A N 1
ATOM 631 C CA . ASN A 1 82 ? -8.398 2.395 -19.531 1 95.62 82 ASN A CA 1
ATOM 632 C C . ASN A 1 82 ? -8.289 0.875 -19.453 1 95.62 82 ASN A C 1
ATOM 634 O O . ASN A 1 82 ? -7.422 0.35 -18.75 1 95.62 82 ASN A O 1
ATOM 638 N N . ILE A 1 83 ? -9.203 0.215 -20.141 1 97 83 ILE A N 1
ATOM 639 C CA . ILE A 1 83 ? -9.242 -1.242 -20.078 1 97 83 ILE A CA 1
ATOM 640 C C . ILE A 1 83 ? -8.789 -1.831 -21.406 1 97 83 ILE A C 1
ATOM 642 O O . ILE A 1 83 ? -9.172 -1.339 -22.469 1 97 83 ILE A O 1
ATOM 646 N N . THR A 1 84 ? -7.98 -2.824 -21.359 1 96.69 84 THR A N 1
ATOM 647 C CA . THR A 1 84 ? -7.602 -3.611 -22.516 1 96.69 84 THR A CA 1
ATOM 648 C C . THR A 1 84 ? -8.242 -4.996 -22.469 1 96.69 84 THR A C 1
ATOM 650 O O . THR A 1 84 ? -8.07 -5.73 -21.5 1 96.69 84 THR A O 1
ATOM 653 N N . ASP A 1 85 ? -9.008 -5.27 -23.5 1 97.19 85 ASP A N 1
ATOM 654 C CA . ASP A 1 85 ? -9.562 -6.605 -23.703 1 97.19 85 ASP A CA 1
ATOM 655 C C . ASP A 1 85 ? -8.641 -7.457 -24.578 1 97.19 85 ASP A C 1
ATOM 657 O O . ASP A 1 85 ? -8.672 -7.359 -25.797 1 97.19 85 ASP A O 1
ATOM 661 N N . TRP A 1 86 ? -7.922 -8.328 -23.906 1 96.25 86 TRP A N 1
ATOM 662 C CA . TRP A 1 86 ? -6.918 -9.078 -24.641 1 96.25 86 TRP A CA 1
ATOM 663 C C . TRP A 1 86 ? -7.574 -10.086 -25.578 1 96.25 86 TRP A C 1
ATOM 665 O O . TRP A 1 86 ? -7.055 -10.375 -26.656 1 96.25 86 TRP A O 1
ATOM 675 N N . ARG A 1 87 ? -8.648 -10.656 -25.125 1 97.12 87 ARG A N 1
ATOM 676 C CA . ARG A 1 87 ? -9.359 -11.578 -26 1 97.12 87 ARG A CA 1
ATOM 677 C C . ARG A 1 87 ? -9.766 -10.898 -27.312 1 97.12 87 ARG A C 1
ATOM 679 O O . ARG A 1 87 ? -9.547 -11.445 -28.391 1 97.12 87 ARG A O 1
ATOM 686 N N . ALA A 1 88 ? -10.281 -9.781 -27.234 1 96.31 88 ALA A N 1
ATOM 687 C CA . ALA A 1 88 ? -10.695 -9.008 -28.406 1 96.31 88 ALA A CA 1
ATOM 688 C C . ALA A 1 88 ? -9.492 -8.648 -29.266 1 96.31 88 ALA A C 1
ATOM 690 O O . ALA A 1 88 ? -9.625 -8.484 -30.484 1 96.31 88 ALA A O 1
ATOM 691 N N . LYS A 1 89 ? -8.344 -8.586 -28.688 1 95.25 89 LYS A N 1
ATOM 692 C CA . LYS A 1 89 ? -7.141 -8.227 -29.422 1 95.25 89 LYS A CA 1
ATOM 693 C C . LYS A 1 89 ? -6.457 -9.461 -30 1 95.25 89 LYS A C 1
ATOM 695 O O . LYS A 1 89 ? -5.344 -9.375 -30.516 1 95.25 89 LYS A O 1
ATOM 700 N N . GLY A 1 90 ? -7.035 -10.625 -29.797 1 94.62 90 GLY A N 1
ATOM 701 C CA . GLY A 1 90 ? -6.555 -11.812 -30.484 1 94.62 90 GLY A CA 1
ATOM 702 C C . GLY A 1 90 ? -5.879 -12.805 -29.562 1 94.62 90 GLY A C 1
ATOM 703 O O . GLY A 1 90 ? -5.402 -13.852 -30 1 94.62 90 GLY A O 1
ATOM 704 N N . SER A 1 91 ? -5.801 -12.484 -28.25 1 94 91 SER A N 1
ATOM 705 C CA . SER A 1 91 ? -5.223 -13.422 -27.297 1 94 91 SER A CA 1
ATOM 706 C C . SER A 1 91 ? -6.062 -14.688 -27.188 1 94 91 SER A C 1
ATOM 708 O O . SER A 1 91 ? -7.293 -14.633 -27.25 1 94 91 SER A O 1
ATOM 710 N N . PRO A 1 92 ? -5.379 -15.797 -27.016 1 94.25 92 PRO A N 1
ATOM 711 C CA . PRO A 1 92 ? -6.137 -17.031 -26.781 1 94.25 92 PRO A CA 1
ATOM 712 C C . PRO A 1 92 ? -6.734 -17.094 -25.375 1 94.25 92 PRO A C 1
ATOM 714 O O . PRO A 1 92 ? -7.566 -17.969 -25.094 1 94.25 92 PRO A O 1
ATOM 717 N N . TRP A 1 93 ? -6.363 -16.219 -24.531 1 95.81 93 TRP A N 1
ATOM 718 C CA . TRP A 1 93 ? -6.812 -16.234 -23.141 1 95.81 93 TRP A CA 1
ATOM 719 C C . TRP A 1 93 ? -7.891 -15.18 -22.922 1 95.81 93 TRP A C 1
ATOM 721 O O . TRP A 1 93 ? -7.852 -14.102 -23.516 1 95.81 93 TRP A O 1
ATOM 731 N N . TYR A 1 94 ? -8.867 -15.531 -22.109 1 98.19 94 TYR A N 1
ATOM 732 C CA . TYR A 1 94 ? -9.789 -14.531 -21.578 1 98.19 94 TYR A CA 1
ATOM 733 C C . TYR A 1 94 ? -9.133 -13.703 -20.484 1 98.19 94 TYR A C 1
ATOM 735 O O . TYR A 1 94 ? -8.867 -14.203 -19.391 1 98.19 94 TYR A O 1
ATOM 743 N N . SER A 1 95 ? -8.844 -12.438 -20.828 1 98.06 95 SER A N 1
ATOM 744 C CA . SER A 1 95 ? -8.109 -11.633 -19.859 1 98.06 95 SER A CA 1
ATOM 745 C C . SER A 1 95 ? -8.336 -10.141 -20.094 1 98.06 95 SER A C 1
ATOM 747 O O . SER A 1 95 ? -8.523 -9.711 -21.25 1 98.06 95 SER A O 1
ATOM 749 N N . TYR A 1 96 ? -8.391 -9.398 -19.016 1 98.19 96 TYR A N 1
ATOM 750 C CA . TYR A 1 96 ? -8.445 -7.941 -19.047 1 98.19 96 TYR A CA 1
ATOM 751 C C . TYR A 1 96 ? -7.246 -7.332 -18.344 1 98.19 96 TYR A C 1
ATOM 753 O O . TYR A 1 96 ? -6.727 -7.914 -17.375 1 98.19 96 TYR A O 1
ATOM 761 N N . ASP A 1 97 ? -6.746 -6.223 -18.859 1 97.62 97 ASP A N 1
ATOM 762 C CA . ASP A 1 97 ? -5.84 -5.328 -18.141 1 97.62 97 ASP A CA 1
ATOM 763 C C . ASP A 1 97 ? -6.488 -3.965 -17.906 1 97.62 97 ASP A C 1
ATOM 765 O O . ASP A 1 97 ? -7.441 -3.596 -18.594 1 97.62 97 ASP A O 1
ATOM 769 N N . ASP A 1 98 ? -6 -3.355 -16.906 1 96.62 98 ASP A N 1
ATOM 770 C CA . ASP A 1 98 ? -6.336 -1.938 -16.797 1 96.62 98 ASP A CA 1
ATOM 771 C C . ASP A 1 98 ? -5.074 -1.083 -16.703 1 96.62 98 ASP A C 1
ATOM 773 O O . ASP A 1 98 ? -4.027 -1.559 -16.266 1 96.62 98 ASP A O 1
ATOM 777 N N . GLU A 1 99 ? -5.137 0.058 -17.297 1 95.56 99 GLU A N 1
ATOM 778 C CA . GLU A 1 99 ? -4.148 1.131 -17.219 1 95.56 99 GLU A CA 1
ATOM 779 C C . GLU A 1 99 ? -4.691 2.33 -16.453 1 95.56 99 GLU A C 1
ATOM 781 O O . GLU A 1 99 ? -5.809 2.785 -16.703 1 95.56 99 GLU A O 1
ATOM 786 N N . ILE A 1 100 ? -3.867 2.791 -15.5 1 94.5 100 ILE A N 1
ATOM 787 C CA . ILE A 1 100 ? -4.336 3.918 -14.703 1 94.5 100 ILE A CA 1
ATOM 788 C C . ILE A 1 100 ? -3.432 5.125 -14.938 1 94.5 100 ILE A C 1
ATOM 790 O O . ILE A 1 100 ? -2.232 4.977 -15.18 1 94.5 100 ILE A O 1
ATOM 794 N N . SER A 1 101 ? -3.975 6.285 -14.922 1 94.25 101 SER A N 1
ATOM 795 C CA . SER A 1 101 ? -3.293 7.578 -14.945 1 94.25 101 SER A CA 1
ATOM 796 C C . SER A 1 101 ? -3.854 8.508 -13.875 1 94.25 101 SER A C 1
ATOM 798 O O . SER A 1 101 ? -5.066 8.711 -13.797 1 94.25 101 SER A O 1
ATOM 800 N N . LEU A 1 102 ? -2.953 9.008 -13.039 1 93.62 102 LEU A N 1
ATOM 801 C CA . LEU A 1 102 ? -3.436 9.891 -11.977 1 93.62 102 LEU A CA 1
ATOM 802 C C . LEU A 1 102 ? -2.338 10.844 -11.523 1 93.62 102 LEU A C 1
ATOM 804 O O . LEU A 1 102 ? -1.154 10.602 -11.766 1 93.62 102 LEU A O 1
ATOM 808 N N . ASN A 1 103 ? -2.771 12.023 -11.039 1 95.88 103 ASN A N 1
ATOM 809 C CA . ASN A 1 103 ? -1.908 12.852 -10.211 1 95.88 103 ASN A CA 1
ATOM 810 C C . ASN A 1 103 ? -1.78 12.297 -8.797 1 95.88 103 ASN A C 1
ATOM 812 O O . ASN A 1 103 ? -2.783 12.117 -8.102 1 95.88 103 ASN A O 1
ATOM 816 N N . THR A 1 104 ? -0.571 12.008 -8.336 1 94.62 104 THR A N 1
ATOM 817 C CA . THR A 1 104 ? -0.358 11.305 -7.074 1 94.62 104 THR A CA 1
ATOM 818 C C . THR A 1 104 ? -0.794 12.164 -5.895 1 94.62 104 THR A C 1
ATOM 820 O O . THR A 1 104 ? -0.835 11.695 -4.754 1 94.62 104 THR A O 1
ATOM 823 N N . GLN A 1 105 ? -1.189 13.422 -6.156 1 93.62 105 GLN A N 1
ATOM 824 C CA . GLN A 1 105 ? -1.596 14.328 -5.086 1 93.62 105 GLN A CA 1
ATOM 825 C C . GLN A 1 105 ? -3.082 14.656 -5.184 1 93.62 105 GLN A C 1
ATOM 827 O O . GLN A 1 105 ? -3.578 15.523 -4.461 1 93.62 105 GLN A O 1
ATOM 832 N N . SER A 1 106 ? -3.842 14.016 -6.082 1 92.25 106 SER A N 1
ATOM 833 C CA . SER A 1 106 ? -5.25 14.352 -6.273 1 92.25 106 SER A CA 1
ATOM 834 C C . SER A 1 106 ? -6.148 13.453 -5.426 1 92.25 106 SER A C 1
ATOM 836 O O . SER A 1 106 ? -7.328 13.758 -5.234 1 92.25 106 SER A O 1
ATOM 838 N N . GLY A 1 107 ? -5.777 12.398 -4.91 1 93.69 107 GLY A N 1
ATOM 839 C CA . GLY A 1 107 ? -6.445 11.516 -3.973 1 93.69 107 GLY A CA 1
ATOM 840 C C . GLY A 1 107 ? -5.68 11.32 -2.678 1 93.69 107 GLY A C 1
ATOM 841 O O . GLY A 1 107 ? -4.883 12.18 -2.291 1 93.69 107 GLY A O 1
ATOM 842 N N . SER A 1 108 ? -6.043 10.281 -2.004 1 96.62 108 SER A N 1
ATOM 843 C CA . SER A 1 108 ? -5.219 10 -0.832 1 96.62 108 SER A CA 1
ATOM 844 C C . SER A 1 108 ? -3.736 10 -1.185 1 96.62 108 SER A C 1
ATOM 846 O O . SER A 1 108 ? -3.324 9.352 -2.152 1 96.62 108 SER A O 1
ATOM 848 N N . GLN A 1 109 ? -2.951 10.719 -0.367 1 97.75 109 GLN A N 1
ATOM 849 C CA . GLN A 1 109 ? -1.555 10.875 -0.763 1 97.75 109 GLN A CA 1
ATOM 850 C C . GLN A 1 109 ? -0.649 11.016 0.458 1 97.75 109 GLN A C 1
ATOM 852 O O . GLN A 1 109 ? -1.098 11.445 1.522 1 97.75 109 GLN A O 1
ATOM 857 N N . TRP A 1 110 ? 0.59 10.57 0.23 1 98.62 110 TRP A N 1
ATOM 858 C CA . TRP A 1 110 ? 1.729 11.141 0.946 1 98.62 110 TRP A CA 1
ATOM 859 C C . TRP A 1 110 ? 2.35 12.289 0.161 1 98.62 110 TRP A C 1
ATOM 861 O O . TRP A 1 110 ? 2.715 12.125 -1.006 1 98.62 110 TRP A O 1
ATOM 871 N N . ASP A 1 111 ? 2.414 13.375 0.818 1 98.44 111 ASP A N 1
ATOM 872 C CA . ASP A 1 111 ? 3.379 14.359 0.329 1 98.44 111 ASP A CA 1
ATOM 873 C C . ASP A 1 111 ? 4.809 13.938 0.667 1 98.44 111 ASP A C 1
ATOM 875 O O . ASP A 1 111 ? 5.191 13.914 1.838 1 98.44 111 ASP A O 1
ATOM 879 N N . GLY A 1 112 ? 5.531 13.562 -0.406 1 98 112 GLY A N 1
ATOM 880 C CA . GLY A 1 112 ? 6.941 13.289 -0.187 1 98 112 GLY A CA 1
ATOM 881 C C . GLY A 1 112 ? 7.77 14.547 0.007 1 98 112 GLY A C 1
ATOM 882 O O . GLY A 1 112 ? 7.242 15.656 -0.05 1 98 112 GLY A O 1
ATOM 883 N N . LEU A 1 113 ? 9.031 14.352 0.191 1 98.69 113 LEU A N 1
ATOM 884 C CA . LEU A 1 113 ? 9.906 15.453 0.572 1 98.69 113 LEU A CA 1
ATOM 885 C C . LEU A 1 113 ? 10.258 16.312 -0.637 1 98.69 113 LEU A C 1
ATOM 887 O O . LEU A 1 113 ? 10.781 17.422 -0.488 1 98.69 113 LEU A O 1
ATOM 891 N N . ARG A 1 114 ? 9.906 15.867 -1.82 1 98.62 114 ARG A N 1
ATOM 892 C CA . ARG A 1 114 ? 10.156 16.625 -3.043 1 98.62 114 ARG A CA 1
ATOM 893 C C . ARG A 1 114 ? 8.93 17.438 -3.445 1 98.62 114 ARG A C 1
ATOM 895 O O . ARG A 1 114 ? 8.945 18.125 -4.457 1 98.62 114 ARG A O 1
ATOM 902 N N . HIS A 1 115 ? 7.867 17.344 -2.717 1 98.5 115 HIS A N 1
ATOM 903 C CA . HIS A 1 115 ? 6.594 17.953 -3.08 1 98.5 115 HIS A CA 1
ATOM 904 C C . HIS A 1 115 ? 6.598 19.453 -2.771 1 98.5 115 HIS A C 1
ATOM 906 O O . HIS A 1 115 ? 6.043 20.25 -3.533 1 98.5 115 HIS A O 1
ATOM 912 N N . TRP A 1 116 ? 7.238 19.859 -1.664 1 98.69 116 TRP A N 1
ATOM 913 C CA . TRP A 1 116 ? 7.074 21.219 -1.146 1 98.69 116 TRP A CA 1
ATOM 914 C C . TRP A 1 116 ? 8.398 21.766 -0.62 1 98.69 116 TRP A C 1
ATOM 916 O O . TRP A 1 116 ? 9.078 21.094 0.165 1 98.69 116 TRP A O 1
ATOM 926 N N . GLY A 1 117 ? 8.773 22.938 -1.1 1 98.56 117 GLY A N 1
ATOM 927 C CA . GLY A 1 117 ? 9.906 23.672 -0.564 1 98.56 117 GLY A CA 1
ATOM 928 C C . GLY A 1 117 ? 9.508 24.812 0.345 1 98.56 117 GLY A C 1
ATOM 929 O O . GLY A 1 117 ? 8.438 25.391 0.181 1 98.56 117 GLY A O 1
ATOM 930 N N . HIS A 1 118 ? 10.422 25.156 1.186 1 98.56 118 HIS A N 1
ATOM 931 C CA . HIS A 1 118 ? 10.203 26.266 2.096 1 98.56 118 HIS A CA 1
ATOM 932 C C . HIS A 1 118 ? 9.82 27.531 1.334 1 98.56 118 HIS A C 1
ATOM 934 O O . HIS A 1 118 ? 10.539 27.953 0.423 1 98.56 118 HIS A O 1
ATOM 940 N N . SER A 1 119 ? 8.758 28.188 1.765 1 97.06 119 SER A N 1
ATOM 941 C CA . SER A 1 119 ? 8.133 29.281 1.028 1 97.06 119 SER A CA 1
ATOM 942 C C . SER A 1 119 ? 9.094 30.453 0.857 1 97.06 119 SER A C 1
ATOM 944 O O . SER A 1 119 ? 9.102 31.125 -0.184 1 97.06 119 SER A O 1
ATOM 946 N N . GLY A 1 120 ? 9.914 30.703 1.833 1 96.5 120 GLY A N 1
ATOM 947 C CA . GLY A 1 120 ? 10.766 31.875 1.828 1 96.5 120 GLY A CA 1
ATOM 948 C C . GLY A 1 120 ? 12.055 31.672 1.057 1 96.5 120 GLY A C 1
ATOM 949 O O . GLY A 1 120 ? 12.633 32.625 0.542 1 96.5 120 GLY A O 1
ATOM 950 N N . THR A 1 121 ? 12.492 30.406 0.884 1 97.69 121 THR A N 1
ATOM 951 C CA . THR A 1 121 ? 13.844 30.203 0.372 1 97.69 121 THR A CA 1
ATOM 952 C C . THR A 1 121 ? 13.828 29.312 -0.858 1 97.69 121 THR A C 1
ATOM 954 O O . THR A 1 121 ? 14.797 29.266 -1.616 1 97.69 121 THR A O 1
ATOM 957 N N . GLY A 1 122 ? 12.773 28.5 -1.021 1 98.38 122 GLY A N 1
ATOM 958 C CA . GLY A 1 122 ? 12.695 27.531 -2.102 1 98.38 122 GLY A CA 1
ATOM 959 C C . GLY A 1 122 ? 13.508 26.281 -1.841 1 98.38 122 GLY A C 1
ATOM 960 O O . GLY A 1 122 ? 13.75 25.484 -2.756 1 98.38 122 GLY A O 1
ATOM 961 N N . LEU A 1 123 ? 13.953 26.172 -0.577 1 98.5 123 LEU A N 1
ATOM 962 C CA . LEU A 1 123 ? 14.781 25.016 -0.234 1 98.5 123 LEU A CA 1
ATOM 963 C C . LEU A 1 123 ? 13.93 23.875 0.292 1 98.5 123 LEU A C 1
ATOM 965 O O . LEU A 1 123 ? 13.031 24.078 1.11 1 98.5 123 LEU A O 1
ATOM 969 N N . TYR A 1 124 ? 14.203 22.703 -0.25 1 98.62 124 TYR A N 1
ATOM 970 C CA . TYR A 1 124 ? 13.609 21.469 0.226 1 98.62 124 TYR A CA 1
ATOM 971 C C . TYR A 1 124 ? 14.461 20.844 1.331 1 98.62 124 TYR A C 1
ATOM 973 O O . TYR A 1 124 ? 15.508 21.375 1.69 1 98.62 124 TYR A O 1
ATOM 981 N N . TYR A 1 125 ? 13.969 19.719 1.957 1 98.56 125 TYR A N 1
ATOM 982 C CA . TYR A 1 125 ? 14.633 19.047 3.064 1 98.56 125 TYR A CA 1
ATOM 983 C C . TYR A 1 125 ? 16.109 18.828 2.771 1 98.56 125 TYR A C 1
ATOM 985 O O . TYR A 1 125 ? 16.484 18.375 1.688 1 98.56 125 TYR A O 1
ATOM 993 N N . ASN A 1 126 ? 16.969 19.188 3.672 1 97.5 126 ASN A N 1
ATOM 994 C CA . ASN A 1 126 ? 18.422 19.031 3.668 1 97.5 126 ASN A CA 1
ATOM 995 C C . ASN A 1 126 ? 19.062 19.812 2.527 1 97.5 126 ASN A C 1
ATOM 997 O O . ASN A 1 126 ? 19.969 19.312 1.856 1 97.5 126 ASN A O 1
ATOM 1001 N N . ARG A 1 127 ? 18.516 20.969 2.209 1 96.25 127 ARG A N 1
ATOM 1002 C CA . ARG A 1 127 ? 19.141 22.062 1.475 1 96.25 127 ARG A CA 1
ATOM 1003 C C . ARG A 1 127 ? 19.188 21.766 -0.02 1 96.25 127 ARG A C 1
ATOM 1005 O O . ARG A 1 127 ? 20.219 21.984 -0.668 1 96.25 127 ARG A O 1
ATOM 1012 N N . ILE A 1 128 ? 18.203 21.281 -0.567 1 97.75 128 ILE A N 1
ATOM 1013 C CA . ILE A 1 128 ? 18.109 21.156 -2.018 1 97.75 128 ILE A CA 1
ATOM 1014 C C . ILE A 1 128 ? 17.188 22.25 -2.57 1 97.75 128 ILE A C 1
ATOM 1016 O O . ILE A 1 128 ? 16.016 22.328 -2.197 1 97.75 128 ILE A O 1
ATOM 1020 N N . HIS A 1 129 ? 17.703 23.047 -3.373 1 98.25 129 HIS A N 1
ATOM 1021 C CA . HIS A 1 129 ? 16.875 24.125 -3.916 1 98.25 129 HIS A CA 1
ATOM 1022 C C . HIS A 1 129 ? 15.891 23.594 -4.949 1 98.25 129 HIS A C 1
ATOM 1024 O O . HIS A 1 129 ? 16.172 22.625 -5.645 1 98.25 129 HIS A O 1
ATOM 1030 N N . HIS A 1 130 ? 14.828 24.281 -5.105 1 98.62 130 HIS A N 1
ATOM 1031 C CA . HIS A 1 130 ? 13.742 23.953 -6.012 1 98.62 130 HIS A CA 1
ATOM 1032 C C . HIS A 1 130 ? 14.258 23.656 -7.414 1 98.62 130 HIS A C 1
ATOM 1034 O O . HIS A 1 130 ? 13.852 22.672 -8.039 1 98.62 130 HIS A O 1
ATOM 1040 N N . ASP A 1 131 ? 15.211 24.391 -7.883 1 97.56 131 ASP A N 1
ATOM 1041 C CA . ASP A 1 131 ? 15.734 24.266 -9.242 1 97.56 131 ASP A CA 1
ATOM 1042 C C . ASP A 1 131 ? 16.625 23.031 -9.383 1 97.56 131 ASP A C 1
ATOM 1044 O O . ASP A 1 131 ? 16.953 22.625 -10.5 1 97.56 131 ASP A O 1
ATOM 1048 N N . GLU A 1 132 ? 16.938 22.422 -8.219 1 97.38 132 GLU A N 1
ATOM 1049 C CA . GLU A 1 132 ? 17.891 21.328 -8.25 1 97.38 132 GLU A CA 1
ATOM 1050 C C . GLU A 1 132 ? 17.219 20 -7.961 1 97.38 132 GLU A C 1
ATOM 1052 O O . GLU A 1 132 ? 17.797 18.938 -8.219 1 97.38 132 GLU A O 1
ATOM 1057 N N . VAL A 1 133 ? 16.047 20 -7.453 1 97.31 133 VAL A N 1
ATOM 1058 C CA . VAL A 1 133 ? 15.352 18.797 -6.992 1 97.31 133 VAL A CA 1
ATOM 1059 C C . VAL A 1 133 ? 15.258 17.781 -8.133 1 97.31 133 VAL A C 1
ATOM 1061 O O . VAL A 1 133 ? 15.492 16.594 -7.93 1 97.31 133 VAL A O 1
ATOM 1064 N N . LEU A 1 134 ? 14.977 18.266 -9.367 1 96.31 134 LEU A N 1
ATOM 1065 C CA . LEU A 1 134 ? 14.703 17.375 -10.492 1 96.31 134 LEU A CA 1
ATOM 1066 C C . LEU A 1 134 ? 16 16.891 -11.125 1 96.31 134 LEU A C 1
ATOM 1068 O O . LEU A 1 134 ? 15.992 16.016 -11.992 1 96.31 134 LEU A O 1
ATOM 1072 N N . LYS A 1 135 ? 17.109 17.406 -10.656 1 95.88 135 LYS A N 1
ATOM 1073 C CA . LYS A 1 135 ? 18.406 17.016 -11.211 1 95.88 135 LYS A CA 1
ATOM 1074 C C . LYS A 1 135 ? 19.047 15.906 -10.383 1 95.88 135 LYS A C 1
ATOM 1076 O O . LYS A 1 135 ? 20.156 15.453 -10.695 1 95.88 135 LYS A O 1
ATOM 1081 N N . THR A 1 136 ? 18.391 15.492 -9.297 1 94.38 136 THR A N 1
ATOM 1082 C CA . THR A 1 136 ? 18.875 14.43 -8.422 1 94.38 136 THR A CA 1
ATOM 1083 C C . THR A 1 136 ? 17.734 13.492 -8.031 1 94.38 136 THR A C 1
ATOM 1085 O O . THR A 1 136 ? 16.562 13.781 -8.297 1 94.38 136 THR A O 1
ATOM 1088 N N . ASP A 1 137 ? 18.062 12.336 -7.504 1 91.62 137 ASP A N 1
ATOM 1089 C CA . ASP A 1 137 ? 17.047 11.438 -6.961 1 91.62 137 ASP A CA 1
ATOM 1090 C C . ASP A 1 137 ? 16.984 11.531 -5.438 1 91.62 137 ASP A C 1
ATOM 1092 O O . ASP A 1 137 ? 16.344 10.703 -4.785 1 91.62 137 ASP A O 1
ATOM 1096 N N . ARG A 1 138 ? 17.688 12.547 -4.91 1 96.94 138 ARG A N 1
ATOM 1097 C CA . ARG A 1 138 ? 17.703 12.703 -3.459 1 96.94 138 ARG A CA 1
ATOM 1098 C C . ARG A 1 138 ? 16.297 12.969 -2.92 1 96.94 138 ARG A C 1
ATOM 1100 O O . ARG A 1 138 ? 15.469 13.562 -3.604 1 96.94 138 ARG A O 1
ATOM 1107 N N . ILE A 1 139 ? 16.016 12.461 -1.771 1 98.44 139 ILE A N 1
ATOM 1108 C CA . ILE A 1 139 ? 14.82 12.648 -0.949 1 98.44 139 ILE A CA 1
ATOM 1109 C C . ILE A 1 139 ? 13.578 12.227 -1.733 1 98.44 139 ILE A C 1
ATOM 1111 O O . ILE A 1 139 ? 12.484 12.734 -1.496 1 98.44 139 ILE A O 1
ATOM 1115 N N . GLY A 1 140 ? 13.766 11.352 -2.764 1 98 140 GLY A N 1
ATOM 1116 C CA . GLY A 1 140 ? 12.633 10.773 -3.465 1 98 140 GLY A CA 1
ATOM 1117 C C . GLY A 1 140 ? 11.836 9.805 -2.607 1 98 140 GLY A C 1
ATOM 1118 O O . GLY A 1 140 ? 12.359 9.258 -1.633 1 98 140 GLY A O 1
ATOM 1119 N N . ILE A 1 141 ? 10.602 9.594 -3.018 1 97.44 141 ILE A N 1
ATOM 1120 C CA . ILE A 1 141 ? 9.688 8.758 -2.246 1 97.44 141 ILE A CA 1
ATOM 1121 C C . ILE A 1 141 ? 10.203 7.32 -2.221 1 97.44 141 ILE A C 1
ATOM 1123 O O . ILE A 1 141 ? 9.836 6.535 -1.342 1 97.44 141 ILE A O 1
ATOM 1127 N N . ASP A 1 142 ? 11.031 6.906 -3.209 1 97.19 142 ASP A N 1
ATOM 1128 C CA . ASP A 1 142 ? 11.586 5.559 -3.268 1 97.19 142 ASP A CA 1
ATOM 1129 C C . ASP A 1 142 ? 12.414 5.25 -2.021 1 97.19 142 ASP A C 1
ATOM 1131 O O . ASP A 1 142 ? 12.516 4.094 -1.606 1 97.19 142 ASP A O 1
ATOM 1135 N N . HIS A 1 143 ? 13.016 6.285 -1.363 1 98 143 HIS A N 1
ATOM 1136 C CA . HIS A 1 143 ? 13.789 6.074 -0.148 1 98 143 HIS A CA 1
ATOM 1137 C C . HIS A 1 143 ? 12.914 5.562 0.987 1 98 143 HIS A C 1
ATOM 1139 O O . HIS A 1 143 ? 13.383 4.836 1.866 1 98 143 HIS A O 1
ATOM 1145 N N . TRP A 1 144 ? 11.609 5.949 0.972 1 98.44 144 TRP A N 1
ATOM 1146 C CA . TRP A 1 144 ? 10.672 5.465 1.978 1 98.44 144 TRP A CA 1
ATOM 1147 C C . TRP A 1 144 ? 10.406 3.973 1.799 1 98.44 144 TRP A C 1
ATOM 1149 O O . TRP A 1 144 ? 10.328 3.229 2.777 1 98.44 144 TRP A O 1
ATOM 1159 N N . SER A 1 145 ? 10.281 3.543 0.559 1 97.12 145 SER A N 1
ATOM 1160 C CA . SER A 1 145 ? 10.109 2.125 0.261 1 97.12 145 SER A CA 1
ATOM 1161 C C . SER A 1 145 ? 11.375 1.334 0.578 1 97.12 145 SER A C 1
ATOM 1163 O O . SER A 1 145 ? 11.305 0.255 1.17 1 97.12 145 SER A O 1
ATOM 1165 N N . LYS A 1 146 ? 12.508 1.896 0.217 1 95.69 146 LYS A N 1
ATOM 1166 C CA . LYS A 1 146 ? 13.789 1.202 0.362 1 95.69 146 LYS A CA 1
ATOM 1167 C C . LYS A 1 146 ? 14.117 0.961 1.832 1 95.69 146 LYS A C 1
ATOM 1169 O O . LYS A 1 146 ? 14.773 -0.025 2.172 1 95.69 146 LYS A O 1
ATOM 1174 N N . ARG A 1 147 ? 13.625 1.809 2.688 1 97.25 147 ARG A N 1
ATOM 1175 C CA . ARG A 1 147 ? 13.914 1.623 4.105 1 97.25 147 ARG A CA 1
ATOM 1176 C C . ARG A 1 147 ? 12.969 0.601 4.73 1 97.25 147 ARG A C 1
ATOM 1178 O O . ARG A 1 147 ? 13.047 0.331 5.93 1 97.25 147 ARG A O 1
ATOM 1185 N N . GLY A 1 148 ? 11.984 0.154 3.986 1 98 148 GLY A N 1
ATOM 1186 C CA . GLY A 1 148 ? 11.062 -0.835 4.508 1 98 148 GLY A CA 1
ATOM 1187 C C . GLY A 1 148 ? 9.656 -0.292 4.707 1 98 148 GLY A C 1
ATOM 1188 O O . GLY A 1 148 ? 8.867 -0.857 5.469 1 98 148 GLY A O 1
ATOM 1189 N N . GLY A 1 149 ? 9.359 0.79 4.043 1 98.5 149 GLY A N 1
ATOM 1190 C CA . GLY A 1 149 ? 8.031 1.382 4.172 1 98.5 149 GLY A CA 1
ATOM 1191 C C . GLY A 1 149 ? 7.828 2.102 5.492 1 98.5 149 GLY A C 1
ATOM 1192 O O . GLY A 1 149 ? 8.758 2.707 6.027 1 98.5 149 GLY A O 1
ATOM 1193 N N . ILE A 1 150 ? 6.648 2.291 5.852 1 98.88 150 ILE A N 1
ATOM 1194 C CA . ILE A 1 150 ? 6.242 2.936 7.094 1 98.88 150 ILE A CA 1
ATOM 1195 C C . ILE A 1 150 ? 5.469 1.946 7.961 1 98.88 150 ILE A C 1
ATOM 1197 O O . ILE A 1 150 ? 4.406 1.463 7.562 1 98.88 150 ILE A O 1
ATOM 1201 N N . VAL A 1 151 ? 6.035 1.567 9.062 1 98.94 151 VAL A N 1
ATOM 1202 C CA . VAL A 1 151 ? 5.449 0.618 10 1 98.94 151 VAL A CA 1
ATOM 1203 C C . VAL A 1 151 ? 5.551 1.165 11.422 1 98.94 151 VAL A C 1
ATOM 1205 O O . VAL A 1 151 ? 6.621 1.594 11.852 1 98.94 151 VAL A O 1
ATOM 1208 N N . GLY A 1 152 ? 4.461 1.2 12.125 1 98.81 152 GLY A N 1
ATOM 1209 C CA . GLY A 1 152 ? 4.496 1.672 13.5 1 98.81 152 GLY A CA 1
ATOM 1210 C C . GLY A 1 152 ? 3.119 1.769 14.133 1 98.81 152 GLY A C 1
ATOM 1211 O O . GLY A 1 152 ? 2.258 0.921 13.891 1 98.81 152 GLY A O 1
ATOM 1212 N N . ARG A 1 153 ? 2.969 2.666 15.055 1 98.88 153 ARG A N 1
ATOM 1213 C CA . ARG A 1 153 ? 1.711 2.908 15.758 1 98.88 153 ARG A CA 1
ATOM 1214 C C . ARG A 1 153 ? 1.025 4.164 15.227 1 98.88 153 ARG A C 1
ATOM 1216 O O . ARG A 1 153 ? 1.665 5.203 15.062 1 98.88 153 ARG A O 1
ATOM 1223 N N . GLY A 1 154 ? -0.196 3.992 14.797 1 98.94 154 GLY A N 1
ATOM 1224 C CA . GLY A 1 154 ? -1.026 5.129 14.438 1 98.94 154 GLY A CA 1
ATOM 1225 C C . GLY A 1 154 ? -1.957 5.57 15.555 1 98.94 154 GLY A C 1
ATOM 1226 O O . GLY A 1 154 ? -2.379 4.75 16.375 1 98.94 154 GLY A O 1
ATOM 1227 N N . VAL A 1 155 ? -2.236 6.836 15.617 1 98.94 155 VAL A N 1
ATOM 1228 C CA . VAL A 1 155 ? -3.229 7.391 16.531 1 98.94 155 VAL A CA 1
ATOM 1229 C C . VAL A 1 155 ? -4.176 8.312 15.766 1 98.94 155 VAL A C 1
ATOM 1231 O O . VAL A 1 155 ? -3.752 9.047 14.875 1 98.94 155 VAL A O 1
ATOM 1234 N N . LEU A 1 156 ? -5.453 8.234 16.078 1 98.94 156 LEU A N 1
ATOM 1235 C CA . LEU A 1 156 ? -6.453 9.07 15.43 1 98.94 156 LEU A CA 1
ATOM 1236 C C . LEU A 1 156 ? -7.035 10.078 16.406 1 98.94 156 LEU A C 1
ATOM 1238 O O . LEU A 1 156 ? -7.465 9.703 17.516 1 98.94 156 LEU A O 1
ATOM 1242 N N . LEU A 1 157 ? -6.91 11.336 16.109 1 98.94 157 LEU A N 1
ATOM 1243 C CA . LEU A 1 157 ? -7.715 12.367 16.75 1 98.94 157 LEU A CA 1
ATOM 1244 C C . LEU A 1 157 ? -8.922 12.727 15.898 1 98.94 157 LEU A C 1
ATOM 1246 O O . LEU A 1 157 ? -8.766 13.258 14.789 1 98.94 157 LEU A O 1
ATOM 1250 N N . ASP A 1 158 ? -10.086 12.469 16.391 1 98.94 158 ASP A N 1
ATOM 1251 C CA . ASP A 1 158 ? -11.32 12.555 15.625 1 98.94 158 ASP A CA 1
ATOM 1252 C C . ASP A 1 158 ? -12.062 13.852 15.938 1 98.94 158 ASP A C 1
ATOM 1254 O O . ASP A 1 158 ? -12.953 13.875 16.797 1 98.94 158 ASP A O 1
ATOM 1258 N N . TYR A 1 159 ? -11.781 14.883 15.133 1 98.94 159 TYR A N 1
ATOM 1259 C CA . TYR A 1 159 ? -12.398 16.188 15.375 1 98.94 159 TYR A CA 1
ATOM 1260 C C . TYR A 1 159 ? -13.891 16.141 15.078 1 98.94 159 TYR A C 1
ATOM 1262 O O . TYR A 1 159 ? -14.68 16.844 15.734 1 98.94 159 TYR A O 1
ATOM 1270 N N . VAL A 1 160 ? -14.312 15.383 14.078 1 98.88 160 VAL A N 1
ATOM 1271 C CA . VAL A 1 160 ? -15.727 15.281 13.742 1 98.88 160 VAL A CA 1
ATOM 1272 C C . VAL A 1 160 ? -16.516 14.836 14.969 1 98.88 160 VAL A C 1
ATOM 1274 O O . VAL A 1 160 ? -17.516 15.469 15.336 1 98.88 160 VAL A O 1
ATOM 1277 N N . ALA A 1 161 ? -16.078 13.773 15.594 1 98.75 161 ALA A N 1
ATOM 1278 C CA . ALA A 1 161 ? -16.75 13.273 16.781 1 98.75 161 ALA A CA 1
ATOM 1279 C C . ALA A 1 161 ? -16.656 14.281 17.922 1 98.75 161 ALA A C 1
ATOM 1281 O O . ALA A 1 161 ? -17.641 14.492 18.656 1 98.75 161 ALA A O 1
ATOM 1282 N N . TYR A 1 162 ? -15.516 14.867 18.141 1 98.81 162 TYR A N 1
ATOM 1283 C CA . TYR A 1 162 ? -15.305 15.875 19.172 1 98.81 162 TYR A CA 1
ATOM 1284 C C . TYR A 1 162 ? -16.281 17.047 19 1 98.81 162 TYR A C 1
ATOM 1286 O O . TYR A 1 162 ? -16.922 17.469 19.969 1 98.81 162 TYR A O 1
ATOM 1294 N N . ALA A 1 163 ? -16.328 17.578 17.75 1 98.81 163 ALA A N 1
ATOM 1295 C CA . ALA A 1 163 ? -17.203 18.719 17.469 1 98.81 163 ALA A CA 1
ATOM 1296 C C . ALA A 1 163 ? -18.656 18.375 17.781 1 98.81 163 ALA A C 1
ATOM 1298 O O . ALA A 1 163 ? -19.391 19.203 18.344 1 98.81 163 ALA A O 1
ATOM 1299 N N . ALA A 1 164 ? -19.047 17.172 17.375 1 98.25 164 ALA A N 1
ATOM 1300 C CA . ALA A 1 164 ? -20.406 16.734 17.656 1 98.25 164 ALA A CA 1
ATOM 1301 C C . ALA A 1 164 ? -20.672 16.703 19.156 1 98.25 164 ALA A C 1
ATOM 1303 O O . ALA A 1 164 ? -21.688 17.219 19.625 1 98.25 164 ALA A O 1
ATOM 1304 N N . ARG A 1 165 ? -19.766 16.156 19.938 1 98 165 ARG A N 1
ATOM 1305 C CA . ARG A 1 165 ? -19.922 16 21.375 1 98 165 ARG A CA 1
ATOM 1306 C C . ARG A 1 165 ? -19.953 17.359 22.062 1 98 165 ARG A C 1
ATOM 1308 O O . ARG A 1 165 ? -20.609 17.531 23.094 1 98 165 ARG A O 1
ATOM 1315 N N . HIS A 1 166 ? -19.344 18.391 21.516 1 98.5 166 HIS A N 1
ATOM 1316 C CA . HIS A 1 166 ? -19.219 19.688 22.156 1 98.5 166 HIS A CA 1
ATOM 1317 C C . HIS A 1 166 ? -20.109 20.719 21.453 1 98.5 166 HIS A C 1
ATOM 1319 O O . HIS A 1 166 ? -19.984 21.922 21.688 1 98.5 166 HIS A O 1
ATOM 1325 N N . ASN A 1 167 ? -20.969 20.344 20.484 1 98.12 167 ASN A N 1
ATOM 1326 C CA . ASN A 1 167 ? -21.922 21.172 19.766 1 98.12 167 ASN A CA 1
ATOM 1327 C C . ASN A 1 167 ? -21.234 22.281 18.984 1 98.12 167 ASN A C 1
ATOM 1329 O O . ASN A 1 167 ? -21.672 23.438 19.031 1 98.12 167 ASN A O 1
ATOM 1333 N N . ILE A 1 168 ? -20.109 21.938 18.5 1 98.19 168 ILE A N 1
ATOM 1334 C CA . ILE A 1 168 ? -19.391 22.859 17.641 1 98.19 168 ILE A CA 1
ATOM 1335 C C . ILE A 1 168 ? -19.859 22.688 16.188 1 98.19 168 ILE A C 1
ATOM 1337 O O . ILE A 1 168 ? -19.734 21.594 15.625 1 98.19 168 ILE A O 1
ATOM 1341 N N . GLN A 1 169 ? -20.438 23.734 15.617 1 97.81 169 GLN A N 1
ATOM 1342 C CA . GLN A 1 169 ? -20.797 23.75 14.203 1 97.81 169 GLN A CA 1
ATOM 1343 C C . GLN A 1 169 ? -19.656 24.312 13.352 1 97.81 169 GLN A C 1
ATOM 1345 O O . GLN A 1 169 ? -19.031 25.312 13.719 1 97.81 169 GLN A O 1
ATOM 1350 N N . TYR A 1 170 ? -19.328 23.609 12.32 1 98 170 TYR A N 1
ATOM 1351 C CA . TYR A 1 170 ? -18.297 24.078 11.398 1 98 170 TYR A CA 1
ATOM 1352 C C . TYR A 1 170 ? -18.547 23.562 9.984 1 98 170 TYR A C 1
ATOM 1354 O O . TYR A 1 170 ? -19.328 22.625 9.789 1 98 170 TYR A O 1
ATOM 1362 N N . ASP A 1 171 ? -17.938 24.25 8.992 1 97.75 171 ASP A N 1
ATOM 1363 C CA . ASP A 1 171 ? -17.969 23.875 7.586 1 97.75 171 ASP A CA 1
ATOM 1364 C C . ASP A 1 171 ? -16.578 23.453 7.102 1 97.75 171 ASP A C 1
ATOM 1366 O O . ASP A 1 171 ? -15.648 24.266 7.105 1 97.75 171 ASP A O 1
ATOM 1370 N N . ALA A 1 172 ? -16.484 22.156 6.652 1 98.12 172 ALA A N 1
ATOM 1371 C CA . ALA A 1 172 ? -15.195 21.609 6.23 1 98.12 172 ALA A CA 1
ATOM 1372 C C . ALA A 1 172 ? -14.648 22.344 5.012 1 98.12 172 ALA A C 1
ATOM 1374 O O . ALA A 1 172 ? -13.477 22.219 4.672 1 98.12 172 ALA A O 1
ATOM 1375 N N . MET A 1 173 ? -15.516 23.156 4.367 1 97.62 173 MET A N 1
ATOM 1376 C CA . MET A 1 173 ? -15.148 23.875 3.15 1 97.62 173 MET A CA 1
ATOM 1377 C C . MET A 1 173 ? -14.875 25.344 3.445 1 97.62 173 MET A C 1
ATOM 1379 O O . MET A 1 173 ? -15.031 26.188 2.568 1 97.62 173 MET A O 1
ATOM 1383 N N . THR A 1 174 ? -14.492 25.578 4.691 1 97.94 174 THR A N 1
ATOM 1384 C CA . THR A 1 174 ? -13.977 26.875 5.133 1 97.94 174 THR A CA 1
ATOM 1385 C C . THR A 1 174 ? -12.633 26.703 5.844 1 97.94 174 THR A C 1
ATOM 1387 O O . THR A 1 174 ? -12.227 25.578 6.148 1 97.94 174 THR A O 1
ATOM 1390 N N . ARG A 1 175 ? -11.961 27.812 6.047 1 98.19 175 ARG A N 1
ATOM 1391 C CA . ARG A 1 175 ? -10.703 27.75 6.781 1 98.19 175 ARG A CA 1
ATOM 1392 C C . ARG A 1 175 ? -10.953 27.578 8.273 1 98.19 175 ARG A C 1
ATOM 1394 O O . ARG A 1 175 ? -10.445 28.359 9.086 1 98.19 175 ARG A O 1
ATOM 1401 N N . HIS A 1 176 ? -11.688 26.656 8.602 1 98.56 176 HIS A N 1
ATOM 1402 C CA . HIS A 1 176 ? -11.883 26.297 10 1 98.56 176 HIS A CA 1
ATOM 1403 C C . HIS A 1 176 ? -10.609 25.719 10.602 1 98.56 176 HIS A C 1
ATOM 1405 O O . HIS A 1 176 ? -10.047 24.766 10.07 1 98.56 176 HIS A O 1
ATOM 1411 N N . ARG A 1 177 ? -10.117 26.312 11.742 1 98.62 177 ARG A N 1
ATOM 1412 C CA . ARG A 1 177 ? -8.844 25.938 12.352 1 98.62 177 ARG A CA 1
ATOM 1413 C C . ARG A 1 177 ? -9.047 25.031 13.547 1 98.62 177 ARG A C 1
ATOM 1415 O O . ARG A 1 177 ? -9.805 25.359 14.469 1 98.62 177 ARG A O 1
ATOM 1422 N N . ILE A 1 178 ? -8.453 23.844 13.531 1 98.88 178 ILE A N 1
ATOM 1423 C CA . ILE A 1 178 ? -8.383 22.969 14.695 1 98.88 178 ILE A CA 1
ATOM 1424 C C . ILE A 1 178 ? -7.16 23.328 15.539 1 98.88 178 ILE A C 1
ATOM 1426 O O . ILE A 1 178 ? -6.027 23.031 15.164 1 98.88 178 ILE A O 1
ATOM 1430 N N . THR A 1 179 ? -7.359 23.938 16.656 1 98.81 179 THR A N 1
ATOM 1431 C CA . THR A 1 179 ? -6.305 24.547 17.453 1 98.81 179 THR A CA 1
ATOM 1432 C C . THR A 1 179 ? -5.613 23.5 18.328 1 98.81 179 THR A C 1
ATOM 1434 O O . THR A 1 179 ? -6.113 22.391 18.484 1 98.81 179 THR A O 1
ATOM 1437 N N . LEU A 1 180 ? -4.477 23.891 18.906 1 98.81 180 LEU A N 1
ATOM 1438 C CA . LEU A 1 180 ? -3.715 22.984 19.75 1 98.81 180 LEU A CA 1
ATOM 1439 C C . LEU A 1 180 ? -4.535 22.562 20.969 1 98.81 180 LEU A C 1
ATOM 1441 O O . LEU A 1 180 ? -4.516 21.391 21.359 1 98.81 180 LEU A O 1
ATOM 1445 N N . ASP A 1 181 ? -5.242 23.516 21.547 1 98.75 181 ASP A N 1
ATOM 1446 C CA . ASP A 1 181 ? -6.062 23.188 22.719 1 98.75 181 ASP A CA 1
ATOM 1447 C C . ASP A 1 181 ? -7.078 22.109 22.391 1 98.75 181 ASP A C 1
ATOM 1449 O O . ASP A 1 181 ? -7.293 21.188 23.188 1 98.75 181 ASP A O 1
ATOM 1453 N N . VAL A 1 182 ? -7.68 22.234 21.25 1 98.88 182 VAL A N 1
ATOM 1454 C CA . VAL A 1 182 ? -8.672 21.25 20.812 1 98.88 182 VAL A CA 1
ATOM 1455 C C . VAL A 1 182 ? -8 19.906 20.562 1 98.88 182 VAL A C 1
ATOM 1457 O O . VAL A 1 182 ? -8.531 18.859 20.953 1 98.88 182 VAL A O 1
ATOM 1460 N N . LEU A 1 183 ? -6.836 19.859 19.922 1 98.88 183 LEU A N 1
ATOM 1461 C CA . LEU A 1 183 ? -6.086 18.641 19.688 1 98.88 183 LEU A CA 1
ATOM 1462 C C . LEU A 1 183 ? -5.773 17.938 21 1 98.88 183 LEU A C 1
ATOM 1464 O O . LEU A 1 183 ? -5.961 16.719 21.125 1 98.88 183 LEU A O 1
ATOM 1468 N N . LYS A 1 184 ? -5.32 18.688 21.969 1 98.75 184 LYS A N 1
ATOM 1469 C CA . LYS A 1 184 ? -4.984 18.141 23.281 1 98.75 184 LYS A CA 1
ATOM 1470 C C . LYS A 1 184 ? -6.234 17.641 24 1 98.75 184 LYS A C 1
ATOM 1472 O O . LYS A 1 184 ? -6.199 16.594 24.656 1 98.75 184 LYS A O 1
ATOM 1477 N N . ASP A 1 185 ? -7.305 18.375 23.875 1 98.75 185 ASP A N 1
ATOM 1478 C CA . ASP A 1 185 ? -8.57 17.953 24.469 1 98.75 185 ASP A CA 1
ATOM 1479 C C . ASP A 1 185 ? -9.039 16.625 23.875 1 98.75 185 ASP A C 1
ATOM 1481 O O . ASP A 1 185 ? -9.508 15.742 24.594 1 98.75 185 ASP A O 1
ATOM 1485 N N . MET A 1 186 ? -8.961 16.5 22.547 1 98.81 186 MET A N 1
ATOM 1486 C CA . MET A 1 186 ? -9.344 15.258 21.891 1 98.81 186 MET A CA 1
ATOM 1487 C C . MET A 1 186 ? -8.516 14.094 22.422 1 98.81 186 MET A C 1
ATOM 1489 O O . MET A 1 186 ? -9.055 13.023 22.719 1 98.81 186 MET A O 1
ATOM 1493 N N . ALA A 1 187 ? -7.219 14.312 22.484 1 98.88 187 ALA A N 1
ATOM 1494 C CA . ALA A 1 187 ? -6.34 13.258 22.984 1 98.88 187 ALA A CA 1
ATOM 1495 C C . ALA A 1 187 ? -6.742 12.828 24.391 1 98.88 187 ALA A C 1
ATOM 1497 O O . ALA A 1 187 ? -6.797 11.625 24.688 1 98.88 187 ALA A O 1
ATOM 1498 N N . LYS A 1 188 ? -7.008 13.797 25.219 1 98.62 188 LYS A N 1
ATOM 1499 C CA . LYS A 1 188 ? -7.426 13.516 26.594 1 98.62 188 LYS A CA 1
ATOM 1500 C C . LYS A 1 188 ? -8.734 12.727 26.609 1 98.62 188 LYS A C 1
ATOM 1502 O O . LYS A 1 188 ? -8.836 11.703 27.297 1 98.62 188 LYS A O 1
ATOM 1507 N N . GLU A 1 189 ? -9.727 13.156 25.859 1 98.56 189 GLU A N 1
ATOM 1508 C CA . GLU A 1 189 ? -11.031 12.508 25.844 1 98.56 189 GLU A CA 1
ATOM 1509 C C . GLU A 1 189 ? -10.953 11.102 25.281 1 98.56 189 GLU A C 1
ATOM 1511 O O . GLU A 1 189 ? -11.695 10.211 25.703 1 98.56 189 GLU A O 1
ATOM 1516 N N . GLN A 1 190 ? -10.07 10.922 24.344 1 98.62 190 GLN A N 1
ATOM 1517 C CA . GLN A 1 190 ? -9.898 9.633 23.672 1 98.62 190 GLN A CA 1
ATOM 1518 C C . GLN A 1 190 ? -8.93 8.742 24.453 1 98.62 190 GLN A C 1
ATOM 1520 O O . GLN A 1 190 ? -8.672 7.605 24.062 1 98.62 190 GLN A O 1
ATOM 1525 N N . ASN A 1 191 ? -8.352 9.258 25.516 1 98.31 191 ASN A N 1
ATOM 1526 C CA . ASN A 1 191 ? -7.363 8.555 26.328 1 98.31 191 ASN A CA 1
ATOM 1527 C C . ASN A 1 191 ? -6.18 8.078 25.5 1 98.31 191 ASN A C 1
ATOM 1529 O O . ASN A 1 191 ? -5.801 6.91 25.562 1 98.31 191 ASN A O 1
ATOM 1533 N N . VAL A 1 192 ? -5.703 8.938 24.672 1 98.19 192 VAL A N 1
ATOM 1534 C CA . VAL A 1 192 ? -4.539 8.656 23.844 1 98.19 192 VAL A CA 1
ATOM 1535 C C . VAL A 1 192 ? -3.301 9.32 24.438 1 98.19 192 VAL A C 1
ATOM 1537 O O . VAL A 1 192 ? -3.303 10.523 24.688 1 98.19 192 VAL A O 1
ATOM 1540 N N . THR A 1 193 ? -2.311 8.57 24.703 1 97.75 193 THR A N 1
ATOM 1541 C CA . THR A 1 193 ? -0.982 9.078 25.031 1 97.75 193 THR A CA 1
ATOM 1542 C C . THR A 1 193 ? -0.034 8.898 23.844 1 97.75 193 THR A C 1
ATOM 1544 O O . THR A 1 193 ? 0.112 7.789 23.328 1 97.75 193 THR A O 1
ATOM 1547 N N . PHE A 1 194 ? 0.561 9.961 23.516 1 98.31 194 PHE A N 1
ATOM 1548 C CA . PHE A 1 194 ? 1.434 9.93 22.344 1 98.31 194 PHE A CA 1
ATOM 1549 C C . PHE A 1 194 ? 2.793 9.344 22.703 1 98.31 194 PHE A C 1
ATOM 1551 O O . PHE A 1 194 ? 3.264 9.492 23.828 1 98.31 194 PHE A O 1
ATOM 1558 N N . ARG A 1 195 ? 3.383 8.688 21.75 1 97.12 195 ARG A N 1
ATOM 1559 C CA . ARG A 1 195 ? 4.734 8.133 21.828 1 97.12 195 ARG A CA 1
ATOM 1560 C C . ARG A 1 195 ? 5.586 8.594 20.656 1 97.12 195 ARG A C 1
ATOM 1562 O O . ARG A 1 195 ? 5.066 8.812 19.562 1 97.12 195 ARG A O 1
ATOM 1569 N N . PRO A 1 196 ? 6.914 8.758 20.953 1 97 196 PRO A N 1
ATOM 1570 C CA . PRO A 1 196 ? 7.777 9.031 19.797 1 97 196 PRO A CA 1
ATOM 1571 C C . PRO A 1 196 ? 7.629 7.992 18.688 1 97 196 PRO A C 1
ATOM 1573 O O . PRO A 1 196 ? 7.582 6.793 18.969 1 97 196 PRO A O 1
ATOM 1576 N N . GLY A 1 197 ? 7.492 8.508 17.469 1 97.88 197 GLY A N 1
ATOM 1577 C CA . GLY A 1 197 ? 7.375 7.609 16.328 1 97.88 197 GLY A CA 1
ATOM 1578 C C . GLY A 1 197 ? 5.938 7.383 15.891 1 97.88 197 GLY A C 1
ATOM 1579 O O . GLY A 1 197 ? 5.688 6.816 14.828 1 97.88 197 GLY A O 1
ATOM 1580 N N . ASP A 1 198 ? 4.973 7.871 16.703 1 98.75 198 ASP A N 1
ATOM 1581 C CA . ASP A 1 198 ? 3.57 7.723 16.328 1 98.75 198 ASP A CA 1
ATOM 1582 C C . ASP A 1 198 ? 3.283 8.414 15 1 98.75 198 ASP A C 1
ATOM 1584 O O . ASP A 1 198 ? 3.912 9.422 14.672 1 98.75 198 ASP A O 1
ATOM 1588 N N . ILE A 1 199 ? 2.422 7.852 14.258 1 98.94 199 ILE A N 1
ATOM 1589 C CA . ILE A 1 199 ? 1.815 8.516 13.109 1 98.94 199 ILE A CA 1
ATOM 1590 C C . ILE A 1 199 ? 0.495 9.164 13.523 1 98.94 199 ILE A C 1
ATOM 1592 O O . ILE A 1 199 ? -0.466 8.461 13.859 1 98.94 199 ILE A O 1
ATOM 1596 N N . LEU A 1 200 ? 0.441 10.469 13.531 1 98.94 200 LEU A N 1
ATOM 1597 C CA . LEU A 1 200 ? -0.743 11.203 13.961 1 98.94 200 LEU A CA 1
ATOM 1598 C C . LEU A 1 200 ? -1.714 11.406 12.805 1 98.94 200 LEU A C 1
ATOM 1600 O O . LEU A 1 200 ? -1.35 11.977 11.773 1 98.94 200 LEU A O 1
ATOM 1604 N N . LEU A 1 201 ? -2.904 10.906 12.938 1 99 201 LEU A N 1
ATOM 1605 C CA . LEU A 1 201 ? -3.99 11.156 12 1 99 201 LEU A CA 1
ATOM 1606 C C . LEU A 1 201 ? -5.062 12.039 12.625 1 99 201 LEU A C 1
ATOM 1608 O O . LEU A 1 201 ? -5.434 11.836 13.789 1 99 201 LEU A O 1
ATOM 1612 N N . VAL A 1 202 ? -5.473 13.039 11.891 1 98.94 202 VAL A N 1
ATOM 1613 C CA . VAL A 1 202 ? -6.543 13.922 12.344 1 98.94 202 VAL A CA 1
ATOM 1614 C C . VAL A 1 202 ? -7.707 13.875 11.359 1 98.94 202 VAL A C 1
ATOM 1616 O O . VAL A 1 202 ? -7.539 14.195 10.18 1 98.94 202 VAL A O 1
ATOM 1619 N N . ARG A 1 203 ? -8.828 13.445 11.766 1 98.94 203 ARG A N 1
ATOM 1620 C CA . ARG A 1 203 ? -10.047 13.461 10.961 1 98.94 203 ARG A CA 1
ATOM 1621 C C . ARG A 1 203 ? -10.789 14.789 11.117 1 98.94 203 ARG A C 1
ATOM 1623 O O . ARG A 1 203 ? -11.258 15.117 12.211 1 98.94 203 ARG A O 1
ATOM 1630 N N . SER A 1 204 ? -10.93 15.477 10.023 1 98.81 204 SER A N 1
ATOM 1631 C CA . SER A 1 204 ? -11.516 16.812 10.078 1 98.81 204 SER A CA 1
ATOM 1632 C C . SER A 1 204 ? -12.898 16.844 9.438 1 98.81 204 SER A C 1
ATOM 1634 O O . SER A 1 204 ? -13.641 17.812 9.594 1 98.81 204 SER A O 1
ATOM 1636 N N . GLY A 1 205 ? -13.219 15.805 8.656 1 98.56 205 GLY A N 1
ATOM 1637 C CA . GLY A 1 205 ? -14.57 15.68 8.133 1 98.56 205 GLY A CA 1
ATOM 1638 C C . GLY A 1 205 ? -14.688 16.078 6.676 1 98.56 205 GLY A C 1
ATOM 1639 O O . GLY A 1 205 ? -15.789 16.141 6.129 1 98.56 205 GLY A O 1
ATOM 1640 N N . TRP A 1 206 ? -13.633 16.359 6.008 1 97.94 206 TRP A N 1
ATOM 1641 C CA . TRP A 1 206 ? -13.672 16.781 4.613 1 97.94 206 TRP A CA 1
ATOM 1642 C C . TRP A 1 206 ? -14.195 15.664 3.719 1 97.94 206 TRP A C 1
ATOM 1644 O O . TRP A 1 206 ? -15.07 15.891 2.885 1 97.94 206 TRP A O 1
ATOM 1654 N N . ILE A 1 207 ? -13.688 14.469 3.871 1 97.25 207 ILE A N 1
ATOM 1655 C CA . ILE A 1 207 ? -14.117 13.336 3.053 1 97.25 207 ILE A CA 1
ATOM 1656 C C . ILE A 1 207 ? -15.594 13.039 3.311 1 97.25 207 ILE A C 1
ATOM 1658 O O . ILE A 1 207 ? -16.344 12.742 2.379 1 97.25 207 ILE A O 1
ATOM 1662 N N . ARG A 1 208 ? -15.969 13.125 4.605 1 97.44 208 ARG A N 1
ATOM 1663 C CA . ARG A 1 208 ? -17.391 12.984 4.906 1 97.44 208 ARG A CA 1
ATOM 1664 C C . ARG A 1 208 ? -18.219 13.984 4.113 1 97.44 208 ARG A C 1
ATOM 1666 O O . ARG A 1 208 ? -19.219 13.617 3.496 1 97.44 208 ARG A O 1
ATOM 1673 N N . TRP A 1 209 ? -17.812 15.227 4.125 1 97.62 209 TRP A N 1
ATOM 1674 C CA . TRP A 1 209 ? -18.516 16.25 3.354 1 97.62 209 TRP A CA 1
ATOM 1675 C C . TRP A 1 209 ? -18.594 15.852 1.882 1 97.62 209 TRP A C 1
ATOM 1677 O O . TRP A 1 209 ? -19.656 15.906 1.274 1 97.62 209 TRP A O 1
ATOM 1687 N N . TYR A 1 210 ? -17.453 15.5 1.294 1 96.25 210 TYR A N 1
ATOM 1688 C CA . TYR A 1 210 ? -17.391 15.141 -0.116 1 96.25 210 TYR A CA 1
ATOM 1689 C C . TYR A 1 210 ? -18.391 14.039 -0.443 1 96.25 210 TYR A C 1
ATOM 1691 O O . TYR A 1 210 ? -19.125 14.125 -1.432 1 96.25 210 TYR A O 1
ATOM 1699 N N . ASN A 1 211 ? -18.391 13.016 0.41 1 93.75 211 ASN A N 1
ATOM 1700 C CA . ASN A 1 211 ? -19.234 11.852 0.182 1 93.75 211 ASN A CA 1
ATOM 1701 C C . ASN A 1 211 ? -20.719 12.219 0.254 1 93.75 211 ASN A C 1
ATOM 1703 O O . ASN A 1 211 ? -21.547 11.562 -0.376 1 93.75 211 ASN A O 1
ATOM 1707 N N . GLU A 1 212 ? -21.047 13.273 0.962 1 96.06 212 GLU A N 1
ATOM 1708 C CA . GLU A 1 212 ? -22.438 13.609 1.258 1 96.06 212 GLU A CA 1
ATOM 1709 C C . GLU A 1 212 ? -22.953 14.703 0.331 1 96.06 212 GLU A C 1
ATOM 1711 O O . GLU A 1 212 ? -24.094 15.133 0.444 1 96.06 212 GLU A O 1
ATOM 1716 N N . HIS A 1 213 ? -22.203 15.156 -0.584 1 96.25 213 HIS A N 1
ATOM 1717 C CA . HIS A 1 213 ? -22.609 16.297 -1.393 1 96.25 213 HIS A CA 1
ATOM 1718 C C . HIS A 1 213 ? -22.609 15.945 -2.879 1 96.25 213 HIS A C 1
ATOM 1720 O O . HIS A 1 213 ? -21.953 14.992 -3.291 1 96.25 213 HIS A O 1
ATOM 1726 N N . SER A 1 214 ? -23.281 16.781 -3.674 1 95.69 214 SER A N 1
ATOM 1727 C CA . SER A 1 214 ? -23.516 16.531 -5.094 1 95.69 214 SER A CA 1
ATOM 1728 C C . SER A 1 214 ? -22.281 16.875 -5.926 1 95.69 214 SER A C 1
ATOM 1730 O O . SER A 1 214 ? -21.406 17.609 -5.461 1 95.69 214 SER A O 1
ATOM 1732 N N . PRO A 1 215 ? -22.234 16.328 -7.145 1 93.62 215 PRO A N 1
ATOM 1733 C CA . PRO A 1 215 ? -21.141 16.703 -8.039 1 93.62 215 PRO A CA 1
ATOM 1734 C C . PRO A 1 215 ? -21.031 18.203 -8.242 1 93.62 215 PRO A C 1
ATOM 1736 O O . PRO A 1 215 ? -19.922 18.75 -8.305 1 93.62 215 PRO A O 1
ATOM 1739 N N . GLU A 1 216 ? -22.188 18.875 -8.312 1 95.56 216 GLU A N 1
ATOM 1740 C CA . GLU A 1 216 ? -22.188 20.312 -8.508 1 95.56 216 GLU A CA 1
ATOM 1741 C C . GLU A 1 216 ? -21.547 21.031 -7.32 1 95.56 216 GLU A C 1
ATOM 1743 O O . GLU A 1 216 ? -20.766 21.969 -7.496 1 95.56 216 GLU A O 1
ATOM 1748 N N . GLU A 1 217 ? -21.938 20.578 -6.16 1 95.62 217 GLU A N 1
ATOM 1749 C CA . GLU A 1 217 ? -21.359 21.156 -4.957 1 95.62 217 GLU A CA 1
ATOM 1750 C C . GLU A 1 217 ? -19.859 20.859 -4.859 1 95.62 217 GLU A C 1
ATOM 1752 O O . GLU A 1 217 ? -19.078 21.719 -4.445 1 95.62 217 GLU A O 1
ATOM 1757 N N . ARG A 1 218 ? -19.469 19.688 -5.211 1 94 218 ARG A N 1
ATOM 1758 C CA . ARG A 1 218 ? -18.062 19.297 -5.203 1 94 218 ARG A CA 1
ATOM 1759 C C . ARG A 1 218 ? -17.25 20.156 -6.16 1 94 218 ARG A C 1
ATOM 1761 O O . ARG A 1 218 ? -16.156 20.60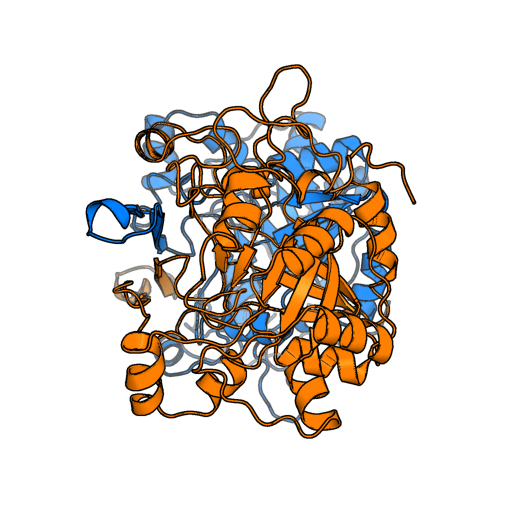9 -5.82 1 94 218 ARG A O 1
ATOM 1768 N N . VAL A 1 219 ? -17.812 20.391 -7.332 1 94.06 219 VAL A N 1
ATOM 1769 C CA . VAL A 1 219 ? -17.125 21.266 -8.289 1 94.06 219 VAL A CA 1
ATOM 1770 C C . VAL A 1 219 ? -16.984 22.672 -7.707 1 94.06 219 VAL A C 1
ATOM 1772 O O . VAL A 1 219 ? -15.922 23.266 -7.777 1 94.06 219 VAL A O 1
ATOM 1775 N N . ALA A 1 220 ? -18.016 23.172 -7.086 1 95.06 220 ALA A N 1
ATOM 1776 C CA . ALA A 1 220 ? -18.047 24.531 -6.566 1 95.06 220 ALA A CA 1
ATOM 1777 C C . ALA A 1 220 ? -17.047 24.703 -5.422 1 95.06 220 ALA A C 1
ATOM 1779 O O . ALA A 1 220 ? -16.391 25.734 -5.316 1 95.06 220 ALA A O 1
ATOM 1780 N N . LYS A 1 221 ? -16.922 23.641 -4.637 1 94.44 221 LYS A N 1
ATOM 1781 C CA . LYS A 1 221 ? -16.203 23.844 -3.383 1 94.44 221 LYS A CA 1
ATOM 1782 C C . LYS A 1 221 ? -14.836 23.172 -3.422 1 94.44 221 LYS A C 1
ATOM 1784 O O . LYS A 1 221 ? -13.945 23.5 -2.633 1 94.44 221 LYS A O 1
ATOM 1789 N N . VAL A 1 222 ? -14.625 22.156 -4.254 1 92.62 222 VAL A N 1
ATOM 1790 C CA . VAL A 1 222 ? -13.359 21.438 -4.324 1 92.62 222 VAL A CA 1
ATOM 1791 C C . VAL A 1 222 ? -12.555 21.938 -5.527 1 92.62 222 VAL A C 1
ATOM 1793 O O . VAL A 1 222 ? -11.531 22.609 -5.363 1 92.62 222 VAL A O 1
ATOM 1796 N N . LYS A 1 223 ? -13.047 21.781 -6.695 1 90.81 223 LYS A N 1
ATOM 1797 C CA . LYS A 1 223 ? -12.344 22.203 -7.898 1 90.81 223 LYS A CA 1
ATOM 1798 C C . LYS A 1 223 ? -12.148 23.719 -7.906 1 90.81 223 LYS A C 1
ATOM 1800 O O . LYS A 1 223 ? -11.047 24.219 -8.172 1 90.81 223 LYS A O 1
ATOM 1805 N N . ASN A 1 224 ? -13.242 24.391 -7.57 1 92.06 224 ASN A N 1
ATOM 1806 C CA . ASN A 1 224 ? -13.227 25.844 -7.684 1 92.06 224 ASN A CA 1
ATOM 1807 C C . ASN A 1 224 ? -13.109 26.516 -6.32 1 92.06 224 ASN A C 1
ATOM 1809 O O . ASN A 1 224 ? -13.141 27.75 -6.219 1 92.06 224 ASN A O 1
ATOM 1813 N N . GLY A 1 225 ? -13.07 25.672 -5.281 1 90.06 225 GLY A N 1
ATOM 1814 C CA . GLY A 1 225 ? -12.914 26.203 -3.939 1 90.06 225 GLY A CA 1
ATOM 1815 C C . GLY A 1 225 ? -11.469 26.469 -3.557 1 90.06 225 GLY A C 1
ATOM 1816 O O . GLY A 1 225 ? -10.555 26.094 -4.289 1 90.06 225 GLY A O 1
ATOM 1817 N N . SER A 1 226 ? -11.336 27.172 -2.295 1 92.75 226 SER A N 1
ATOM 1818 C CA . SER A 1 226 ? -9.969 27.547 -1.93 1 92.75 226 SER A CA 1
ATOM 1819 C C . SER A 1 226 ? -9.789 27.562 -0.416 1 92.75 226 SER A C 1
ATOM 1821 O O . SER A 1 226 ? -8.75 28 0.085 1 92.75 226 SER A O 1
ATOM 1823 N N . LYS A 1 227 ? -10.758 27.156 0.275 1 96.69 227 LYS A N 1
ATOM 1824 C CA . LYS A 1 227 ? -10.688 27.156 1.733 1 96.69 227 LYS A CA 1
ATOM 1825 C C . LYS A 1 227 ? -11.086 25.797 2.295 1 96.69 227 LYS A C 1
ATOM 1827 O O . LYS A 1 227 ? -12.086 25.203 1.866 1 96.69 227 LYS A O 1
ATOM 1832 N N . TYR A 1 228 ? -10.367 25.375 3.244 1 97.81 228 TYR A N 1
ATOM 1833 C CA . TYR A 1 228 ? -10.633 24.047 3.791 1 97.81 228 TYR A CA 1
ATOM 1834 C C . TYR A 1 228 ? -10.242 23.984 5.266 1 97.81 228 TYR A C 1
ATOM 1836 O O . TYR A 1 228 ? -9.305 24.656 5.699 1 97.81 228 TYR A O 1
ATOM 1844 N N . VAL A 1 229 ? -10.969 23.109 6.004 1 98.69 229 VAL A N 1
ATOM 1845 C CA . VAL A 1 229 ? -10.719 22.844 7.414 1 98.69 229 VAL A CA 1
ATOM 1846 C C . VAL A 1 229 ? -9.359 22.156 7.57 1 98.69 229 VAL A C 1
ATOM 1848 O O . VAL A 1 229 ? -8.906 21.453 6.668 1 98.69 229 VAL A O 1
ATOM 1851 N N . GLY A 1 230 ? -8.695 22.375 8.695 1 98.81 230 GLY A N 1
ATOM 1852 C CA . GLY A 1 230 ? -7.469 21.656 9.016 1 98.81 230 GLY A CA 1
ATOM 1853 C C . GLY A 1 230 ? -6.859 22.094 10.344 1 98.81 230 GLY A C 1
ATOM 1854 O O . GLY A 1 230 ? -7.422 22.922 11.047 1 98.81 230 GLY A O 1
ATOM 1855 N N . VAL A 1 231 ? -5.762 21.484 10.695 1 98.94 231 VAL A N 1
ATOM 1856 C CA . VAL A 1 231 ? -5.008 21.828 11.898 1 98.94 231 VAL A CA 1
ATOM 1857 C C . VAL A 1 231 ? -4.504 23.266 11.805 1 98.94 231 VAL A C 1
ATOM 1859 O O . VAL A 1 231 ? -4.035 23.703 10.742 1 98.94 231 VAL A O 1
ATOM 1862 N N . ASP A 1 232 ? -4.527 23.953 12.852 1 98.81 232 ASP A N 1
ATOM 1863 C CA . ASP A 1 232 ? -4.125 25.359 12.883 1 98.81 232 ASP A CA 1
ATOM 1864 C C . ASP A 1 232 ? -2.619 25.5 12.664 1 98.81 232 ASP A C 1
ATOM 1866 O O . ASP A 1 232 ? -1.824 24.812 13.297 1 98.81 232 ASP A O 1
ATOM 1870 N N . GLY A 1 233 ? -2.244 26.391 11.703 1 98.56 233 GLY A N 1
ATOM 1871 C CA . GLY A 1 233 ? -0.846 26.766 11.586 1 98.56 233 GLY A CA 1
ATOM 1872 C C . GLY A 1 233 ? -0.445 27.875 12.547 1 98.56 233 GLY A C 1
ATOM 1873 O O . GLY A 1 233 ? -0.75 29.047 12.312 1 98.56 233 GLY A O 1
ATOM 1874 N N . SER A 1 234 ? 0.194 27.531 13.617 1 98.19 234 SER A N 1
ATOM 1875 C CA . SER A 1 234 ? 0.667 28.469 14.641 1 98.19 234 SER A CA 1
ATOM 1876 C C . SER A 1 234 ? 1.966 27.984 15.273 1 98.19 234 SER A C 1
ATOM 1878 O O . SER A 1 234 ? 2.336 26.812 15.125 1 98.19 234 SER A O 1
ATOM 1880 N N . GLU A 1 235 ? 2.629 28.859 15.914 1 97.81 235 GLU A N 1
ATOM 1881 C CA . GLU A 1 235 ? 3.891 28.516 16.547 1 97.81 235 GLU A CA 1
ATOM 1882 C C . GLU A 1 235 ? 3.697 27.391 17.578 1 97.81 235 GLU A C 1
ATOM 1884 O O . GLU A 1 235 ? 4.516 26.484 17.672 1 97.81 235 GLU A O 1
ATOM 1889 N N . GLU A 1 236 ? 2.654 27.469 18.328 1 98.31 236 GLU A N 1
ATOM 1890 C CA . GLU A 1 236 ? 2.43 26.5 19.391 1 98.31 236 GLU A CA 1
ATOM 1891 C C . GLU A 1 236 ? 2.174 25.109 18.812 1 98.31 236 GLU A C 1
ATOM 1893 O O . GLU A 1 236 ? 2.596 24.094 19.391 1 98.31 236 GLU A O 1
ATOM 1898 N N . VAL A 1 237 ? 1.425 25.062 17.672 1 98.69 237 VAL A N 1
ATOM 1899 C CA . VAL A 1 237 ? 1.172 23.781 17.031 1 98.69 237 VAL A CA 1
ATOM 1900 C C . VAL A 1 237 ? 2.477 23.219 16.469 1 98.69 237 VAL A C 1
ATOM 1902 O O . VAL A 1 237 ? 2.764 22.031 16.641 1 98.69 237 VAL A O 1
ATOM 1905 N N . VAL A 1 238 ? 3.275 24.062 15.805 1 98.56 238 VAL A N 1
ATOM 1906 C CA . VAL A 1 238 ? 4.555 23.656 15.242 1 98.56 238 VAL A CA 1
ATOM 1907 C C . VAL A 1 238 ? 5.453 23.109 16.344 1 98.56 238 VAL A C 1
ATOM 1909 O O . VAL A 1 238 ? 6.027 22.016 16.219 1 98.56 238 VAL A O 1
ATOM 1912 N N . GLU A 1 239 ? 5.527 23.828 17.453 1 98.5 239 GLU A N 1
ATOM 1913 C CA . GLU A 1 239 ? 6.324 23.391 18.594 1 98.5 239 GLU A CA 1
ATOM 1914 C C . GLU A 1 239 ? 5.828 22.062 19.125 1 98.5 239 GLU A C 1
ATOM 1916 O O . GLU A 1 239 ? 6.629 21.172 19.422 1 98.5 239 GLU A O 1
ATOM 1921 N N . TRP A 1 240 ? 4.582 21.906 19.297 1 98.69 240 TRP A N 1
ATOM 1922 C CA . TRP A 1 240 ? 3.982 20.688 19.828 1 98.69 240 TRP A CA 1
ATOM 1923 C C . TRP A 1 240 ? 4.266 19.5 18.906 1 98.69 240 TRP A C 1
ATOM 1925 O O . TRP A 1 240 ? 4.652 18.422 19.375 1 98.69 240 TRP A O 1
ATOM 1935 N N . LEU A 1 241 ? 4.043 19.688 17.594 1 98.62 241 LEU A N 1
ATOM 1936 C CA . LEU A 1 241 ? 4.289 18.625 16.641 1 98.62 241 LEU A CA 1
ATOM 1937 C C . LEU A 1 241 ? 5.738 18.156 16.703 1 98.62 241 LEU A C 1
ATOM 1939 O O . LEU A 1 241 ? 6.004 16.953 16.703 1 98.62 241 LEU A O 1
ATOM 1943 N N . TRP A 1 242 ? 6.688 19.078 16.75 1 98.44 242 TRP A N 1
ATOM 1944 C CA . TRP A 1 242 ? 8.102 18.703 16.812 1 98.44 242 TRP A CA 1
ATOM 1945 C C . TRP A 1 242 ? 8.414 17.984 18.109 1 98.44 242 TRP A C 1
ATOM 1947 O O . TRP A 1 242 ? 9.055 16.938 18.109 1 98.44 242 TRP A O 1
ATOM 1957 N N . ASN A 1 243 ? 7.914 18.562 19.234 1 98.19 243 ASN A N 1
ATOM 1958 C CA . ASN A 1 243 ? 8.297 18.078 20.547 1 98.19 243 ASN A CA 1
ATOM 1959 C C . ASN A 1 243 ? 7.672 16.703 20.844 1 98.19 243 ASN A C 1
ATOM 1961 O O . ASN A 1 243 ? 8.156 15.977 21.703 1 98.19 243 ASN A O 1
ATOM 1965 N N . THR A 1 244 ? 6.578 16.375 20.188 1 98.06 244 THR A N 1
ATOM 1966 C CA . THR A 1 244 ? 5.953 15.07 20.391 1 98.06 244 THR A CA 1
ATOM 1967 C C . THR A 1 244 ? 6.711 13.984 19.625 1 98.06 244 THR A C 1
ATOM 1969 O O . THR A 1 244 ? 6.594 12.805 19.953 1 98.06 244 THR A O 1
ATOM 1972 N N . HIS A 1 245 ? 7.438 14.328 18.578 1 97.75 245 HIS A N 1
ATOM 1973 C CA . HIS A 1 245 ? 8.297 13.461 17.781 1 97.75 245 HIS A CA 1
ATOM 1974 C C . HIS A 1 245 ? 7.473 12.422 17.016 1 97.75 245 HIS A C 1
ATOM 1976 O O . HIS A 1 245 ? 7.781 11.227 17.062 1 97.75 245 HIS A O 1
ATOM 1982 N N . PHE A 1 246 ? 6.453 12.93 16.344 1 98.56 246 PHE A N 1
ATOM 1983 C CA . PHE A 1 246 ? 5.734 12.086 15.398 1 98.56 246 PHE A CA 1
ATOM 1984 C C . PHE A 1 246 ? 6.617 11.719 14.211 1 98.56 246 PHE A C 1
ATOM 1986 O O . PHE A 1 246 ? 7.43 12.531 13.758 1 98.56 246 PHE A O 1
ATOM 1993 N N . ALA A 1 247 ? 6.457 10.516 13.711 1 98.75 247 ALA A N 1
ATOM 1994 C CA . ALA A 1 247 ? 7.176 10.102 12.508 1 98.75 247 ALA A CA 1
ATOM 1995 C C . ALA A 1 247 ? 6.516 10.672 11.258 1 98.75 247 ALA A C 1
ATOM 1997 O O . ALA A 1 247 ? 7.18 10.875 10.242 1 98.75 247 ALA A O 1
ATOM 1998 N N . ALA A 1 248 ? 5.238 10.883 11.312 1 98.94 248 ALA A N 1
ATOM 1999 C CA . ALA A 1 248 ? 4.43 11.414 10.211 1 98.94 248 ALA A CA 1
ATOM 2000 C C . ALA A 1 248 ? 3.096 11.953 10.727 1 98.94 248 ALA A C 1
ATOM 2002 O O . ALA A 1 248 ? 2.678 11.633 11.836 1 98.94 248 ALA A O 1
ATOM 2003 N N . VAL A 1 249 ? 2.48 12.773 9.906 1 98.94 249 VAL A N 1
ATOM 2004 C CA . VAL A 1 249 ? 1.136 13.258 10.203 1 98.94 249 VAL A CA 1
ATOM 2005 C C . VAL A 1 249 ? 0.254 13.133 8.961 1 98.94 249 VAL A C 1
ATOM 2007 O O . VAL A 1 249 ? 0.757 13.078 7.84 1 98.94 249 VAL A O 1
ATOM 2010 N N . GLY A 1 250 ? -1.009 12.984 9.125 1 98.81 250 GLY A N 1
ATOM 2011 C CA . GLY A 1 250 ? -1.944 12.945 8.008 1 98.81 250 GLY A CA 1
ATOM 2012 C C . GLY A 1 250 ? -3.361 13.312 8.406 1 98.81 250 GLY A C 1
ATOM 2013 O O . GLY A 1 250 ? -3.678 13.391 9.594 1 98.81 250 GLY A O 1
ATOM 2014 N N . GLY A 1 251 ? -4.18 13.594 7.492 1 98.81 251 GLY A N 1
ATOM 2015 C CA . GLY A 1 251 ? -5.582 13.922 7.699 1 98.81 251 GLY A CA 1
ATOM 2016 C C . GLY A 1 251 ? -6.441 13.648 6.484 1 98.81 251 GLY A C 1
ATOM 2017 O O . GLY A 1 251 ? -5.953 13.156 5.465 1 98.81 251 GLY A O 1
ATOM 2018 N N . ASP A 1 252 ? -7.73 13.953 6.555 1 98.56 252 ASP A N 1
ATOM 2019 C CA . ASP A 1 252 ? -8.703 13.57 5.531 1 98.56 252 ASP A CA 1
ATOM 2020 C C . ASP A 1 252 ? -9.062 14.758 4.645 1 98.56 252 ASP A C 1
ATOM 2022 O O . ASP A 1 252 ? -9.93 14.648 3.781 1 98.56 252 ASP A O 1
ATOM 2026 N N . ALA A 1 253 ? -8.422 15.906 4.84 1 97.44 253 ALA A N 1
ATOM 2027 C CA . ALA A 1 253 ? -8.766 17.094 4.062 1 97.44 253 ALA A CA 1
ATOM 2028 C C . ALA A 1 253 ? -7.75 17.344 2.949 1 97.44 253 ALA A C 1
ATOM 2030 O O . ALA A 1 253 ? -6.727 16.656 2.875 1 97.44 253 ALA A O 1
ATOM 2031 N N . ILE A 1 254 ? -8 18.328 2.072 1 94.88 254 ILE A N 1
ATOM 2032 C CA . ILE A 1 254 ? -7.129 18.703 0.963 1 94.88 254 ILE A CA 1
ATOM 2033 C C . ILE A 1 254 ? -5.758 19.109 1.499 1 94.88 254 ILE A C 1
ATOM 2035 O O . ILE A 1 254 ? -4.727 18.766 0.919 1 94.88 254 ILE A O 1
ATOM 2039 N N . GLY A 1 255 ? -5.789 19.859 2.543 1 96.31 255 GLY A N 1
ATOM 2040 C CA . GLY A 1 255 ? -4.605 20.156 3.334 1 96.31 255 GLY A CA 1
ATOM 2041 C C . GLY A 1 255 ? -4.699 19.641 4.762 1 96.31 255 GLY A C 1
ATOM 2042 O O . GLY A 1 255 ? -5.766 19.703 5.375 1 96.31 255 GLY A O 1
ATOM 2043 N N . PHE A 1 256 ? -3.605 19.109 5.281 1 98.5 256 PHE A N 1
ATOM 2044 C CA . PHE A 1 256 ? -3.562 18.766 6.699 1 98.5 256 PHE A CA 1
ATOM 2045 C C . PHE A 1 256 ? -3.818 20 7.559 1 98.5 256 PHE A C 1
ATOM 2047 O O . PHE A 1 256 ? -4.535 19.938 8.555 1 98.5 256 PHE A O 1
ATOM 2054 N N . GLU A 1 257 ? -3.219 21.094 7.184 1 98.75 257 GLU A N 1
ATOM 2055 C CA . GLU A 1 257 ? -3.426 22.359 7.875 1 98.75 257 GLU A CA 1
ATOM 2056 C C . GLU A 1 257 ? -4.629 23.109 7.309 1 98.75 257 GLU A C 1
ATOM 2058 O O . GLU A 1 257 ? -5.051 22.859 6.18 1 98.75 257 GLU A O 1
ATOM 2063 N N . ALA A 1 258 ? -5.152 24.016 8.141 1 98.56 258 ALA A N 1
ATOM 2064 C CA . ALA A 1 258 ? -6.184 24.906 7.621 1 98.56 258 ALA A CA 1
ATOM 2065 C C . ALA A 1 258 ? -5.68 25.672 6.395 1 98.56 258 ALA A C 1
ATOM 2067 O O . ALA A 1 258 ? -4.551 26.172 6.383 1 98.56 258 ALA A O 1
ATOM 2068 N N . TRP A 1 259 ? -6.492 25.672 5.398 1 96.69 259 TRP A N 1
ATOM 2069 C CA . TRP A 1 259 ? -6.078 26.219 4.109 1 96.69 259 TRP A CA 1
ATOM 2070 C C . TRP A 1 259 ? -6.938 27.406 3.727 1 96.69 259 TRP A C 1
ATOM 2072 O O . TRP A 1 259 ? -8.164 27.359 3.836 1 96.69 259 TRP A O 1
ATOM 2082 N N . PRO A 1 260 ? -6.363 28.547 3.246 1 96.31 260 PRO A N 1
ATOM 2083 C CA . PRO A 1 260 ? -4.945 28.703 2.922 1 96.31 260 PRO A CA 1
ATOM 2084 C C . PRO A 1 260 ? -4.074 28.906 4.16 1 96.31 260 PRO A C 1
ATOM 2086 O O . PRO A 1 260 ? -4.562 29.406 5.184 1 96.31 260 PRO A O 1
ATOM 2089 N N . PRO A 1 261 ? -2.77 28.453 3.984 1 96.19 261 PRO A N 1
ATOM 2090 C CA . PRO A 1 261 ? -1.868 28.688 5.113 1 96.19 261 PRO A CA 1
ATOM 2091 C C . PRO A 1 261 ? -1.581 30.172 5.332 1 96.19 261 PRO A C 1
ATOM 2093 O O . PRO A 1 261 ? -1.773 30.984 4.426 1 96.19 261 PRO A O 1
ATOM 2096 N N . LYS A 1 262 ? -1.179 30.453 6.547 1 93.75 262 LYS A N 1
ATOM 2097 C CA . LYS A 1 262 ? -0.741 31.812 6.875 1 93.75 262 LYS A CA 1
ATOM 2098 C C . LYS A 1 262 ? 0.721 31.828 7.312 1 93.75 262 LYS A C 1
ATOM 2100 O O . LYS A 1 262 ? 1.097 31.125 8.258 1 93.75 262 LYS A O 1
ATOM 2105 N N . LEU A 1 263 ? 1.53 32.594 6.602 1 95.19 263 LEU A N 1
ATOM 2106 C CA . LEU A 1 263 ? 2.943 32.75 6.941 1 95.19 263 LEU A CA 1
ATOM 2107 C C . LEU A 1 263 ? 3.117 33.562 8.211 1 95.19 263 LEU A C 1
ATOM 2109 O O . LEU A 1 263 ? 2.303 34.438 8.508 1 95.19 263 LEU A O 1
ATOM 2113 N N . PRO A 1 264 ? 4.039 33.344 9.031 1 95.88 264 PRO A N 1
ATOM 2114 C CA . PRO A 1 264 ? 5.145 32.438 8.727 1 95.88 264 PRO A CA 1
ATOM 2115 C C . PRO A 1 264 ? 4.879 31 9.211 1 95.88 264 PRO A C 1
ATOM 2117 O O . PRO A 1 264 ? 5.762 30.141 9.133 1 95.88 264 PRO A O 1
ATOM 2120 N N . TRP A 1 265 ? 3.682 30.719 9.719 1 97.38 265 TRP A N 1
ATOM 2121 C CA . TRP A 1 265 ? 3.436 29.438 10.359 1 97.38 265 TRP A CA 1
ATOM 2122 C C . TRP A 1 265 ? 2.695 28.484 9.422 1 97.38 265 TRP A C 1
ATOM 2124 O O . TRP A 1 265 ? 1.658 27.922 9.781 1 97.38 265 TRP A O 1
ATOM 2134 N N . CYS A 1 266 ? 3.291 28.359 8.242 1 97.88 266 CYS A N 1
ATOM 2135 C CA . CYS A 1 266 ? 2.854 27.375 7.262 1 97.88 266 CYS A CA 1
ATOM 2136 C C . CYS A 1 266 ? 3.34 25.969 7.645 1 97.88 266 CYS A C 1
ATOM 2138 O O . CYS A 1 266 ? 4.547 25.719 7.66 1 97.88 266 CYS A O 1
ATOM 2140 N N . LEU A 1 267 ? 2.418 25.031 7.918 1 98.69 267 LEU A N 1
ATOM 2141 C CA . LEU A 1 267 ? 2.812 23.703 8.383 1 98.69 267 LEU A CA 1
ATOM 2142 C C . LEU A 1 267 ? 3.58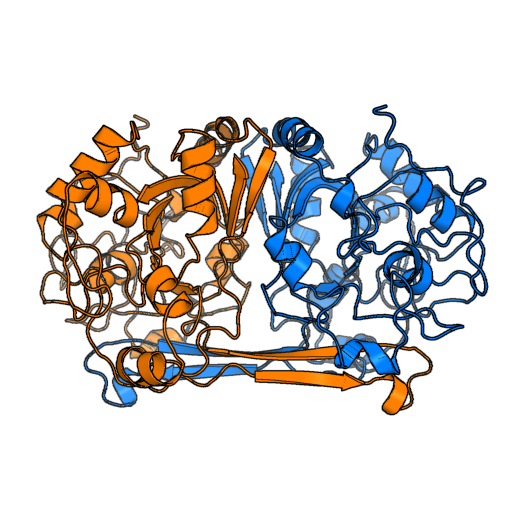 22.953 7.297 1 98.69 267 LEU A C 1
ATOM 2144 O O . LEU A 1 267 ? 4.52 22.219 7.598 1 98.69 267 LEU A O 1
ATOM 2148 N N . HIS A 1 268 ? 3.189 23.094 6.023 1 98.69 268 HIS A N 1
ATOM 2149 C CA . HIS A 1 268 ? 3.918 22.453 4.938 1 98.69 268 HIS A CA 1
ATOM 2150 C C . HIS A 1 268 ? 5.395 22.828 4.957 1 98.69 268 HIS A C 1
ATOM 2152 O O . HIS A 1 268 ? 6.262 22 4.684 1 98.69 268 HIS A O 1
ATOM 2158 N N . ASP A 1 269 ? 5.711 24.094 5.262 1 98.69 269 ASP A N 1
ATOM 2159 C CA . ASP A 1 269 ? 7.098 24.547 5.34 1 98.69 269 ASP A CA 1
ATOM 2160 C C . ASP A 1 269 ? 7.879 23.766 6.387 1 98.69 269 ASP A C 1
ATOM 2162 O O . ASP A 1 269 ? 8.977 23.266 6.109 1 98.69 269 ASP A O 1
ATOM 2166 N N . TYR A 1 270 ? 7.301 23.656 7.551 1 98.69 270 TYR A N 1
ATOM 2167 C CA . TYR A 1 270 ? 8 23 8.656 1 98.69 270 TYR A CA 1
ATOM 2168 C C . TYR A 1 270 ? 8.023 21.484 8.469 1 98.69 270 TYR A C 1
ATOM 2170 O O . TYR A 1 270 ? 9.086 20.875 8.461 1 98.69 270 TYR A O 1
ATOM 2178 N N . ILE A 1 271 ? 6.859 20.906 8.242 1 98.81 271 ILE A N 1
ATOM 2179 C CA . ILE A 1 271 ? 6.672 19.469 8.242 1 98.81 271 ILE A CA 1
ATOM 2180 C C . ILE A 1 271 ? 7.488 18.844 7.113 1 98.81 271 ILE A C 1
ATOM 2182 O O . ILE A 1 271 ? 8.25 17.891 7.34 1 98.81 271 ILE A O 1
ATOM 2186 N N . LEU A 1 272 ? 7.395 19.391 5.918 1 98.81 272 LEU A N 1
ATOM 2187 C CA . LEU A 1 272 ? 8.062 18.781 4.777 1 98.81 272 LEU A CA 1
ATOM 2188 C C . LEU A 1 272 ? 9.477 19.344 4.609 1 98.81 272 LEU A C 1
ATOM 2190 O O . LEU A 1 272 ? 10.461 18.625 4.77 1 98.81 272 LEU A O 1
ATOM 2194 N N . ALA A 1 273 ? 9.617 20.625 4.438 1 98.75 273 ALA A N 1
ATOM 2195 C CA . ALA A 1 273 ? 10.883 21.219 4.027 1 98.75 273 ALA A CA 1
ATOM 2196 C C . ALA A 1 273 ? 11.867 21.266 5.195 1 98.75 273 ALA A C 1
ATOM 2198 O O . ALA A 1 273 ? 13.047 20.969 5.035 1 98.75 273 ALA A O 1
ATOM 2199 N N . LEU A 1 274 ? 11.398 21.594 6.363 1 98.69 274 LEU A N 1
ATOM 2200 C CA . LEU A 1 274 ? 12.336 21.891 7.441 1 98.69 274 LEU A CA 1
ATOM 2201 C C . LEU A 1 274 ? 12.578 20.656 8.297 1 98.69 274 LEU A C 1
ATOM 2203 O O . LEU A 1 274 ? 13.641 20.5 8.906 1 98.69 274 LEU A O 1
ATOM 2207 N N . TRP A 1 275 ? 11.641 19.719 8.391 1 98.69 275 TRP A N 1
ATOM 2208 C CA . TRP A 1 275 ? 11.781 18.578 9.289 1 98.69 275 TRP A CA 1
ATOM 2209 C C . TRP A 1 275 ? 11.953 17.281 8.5 1 98.69 275 TRP A C 1
ATOM 2211 O O . TRP A 1 275 ? 12.367 16.266 9.055 1 98.69 275 TRP A O 1
ATOM 2221 N N . GLY A 1 276 ? 11.586 17.25 7.188 1 98.75 276 GLY A N 1
ATOM 2222 C CA . GLY A 1 276 ? 11.547 16.016 6.441 1 98.75 276 GLY A CA 1
ATOM 2223 C C . GLY A 1 276 ? 10.531 15.023 6.977 1 98.75 276 GLY A C 1
ATOM 2224 O O . GLY A 1 276 ? 10.805 13.82 7.066 1 98.75 276 GLY A O 1
ATOM 2225 N N . MET A 1 277 ? 9.414 15.547 7.406 1 98.81 277 MET A N 1
ATOM 2226 C CA . MET A 1 277 ? 8.344 14.703 7.93 1 98.81 277 MET A CA 1
ATOM 2227 C C . MET A 1 277 ? 7.297 14.422 6.855 1 98.81 277 MET A C 1
ATOM 2229 O O . MET A 1 277 ? 6.801 15.352 6.211 1 98.81 277 MET A O 1
ATOM 2233 N N . PRO A 1 278 ? 6.922 13.109 6.648 1 98.81 278 PRO A N 1
ATOM 2234 C CA . PRO A 1 278 ? 5.836 12.797 5.715 1 98.81 278 PRO A CA 1
ATOM 2235 C C . PRO A 1 278 ? 4.508 13.445 6.117 1 98.81 278 PRO A C 1
ATOM 2237 O O . PRO A 1 278 ? 4.18 13.5 7.305 1 98.81 278 PRO A O 1
ATOM 2240 N N . LEU A 1 279 ? 3.812 13.922 5.117 1 98.88 279 LEU A N 1
ATOM 2241 C CA . LEU A 1 279 ? 2.527 14.578 5.332 1 98.88 279 LEU A CA 1
ATOM 2242 C C . LEU A 1 279 ? 1.438 13.922 4.484 1 98.88 279 LEU A C 1
ATOM 2244 O O . LEU A 1 279 ? 1.525 13.906 3.256 1 98.88 279 LEU A O 1
ATOM 2248 N N . GLY A 1 280 ? 0.463 13.328 5.168 1 98.81 280 GLY A N 1
ATOM 2249 C CA . GLY A 1 280 ? -0.646 12.688 4.48 1 98.81 280 GLY A CA 1
ATOM 2250 C C . GLY A 1 280 ? -1.854 13.586 4.32 1 98.81 280 GLY A C 1
ATOM 2251 O O . GLY A 1 280 ? -2.209 14.328 5.242 1 98.81 280 GLY A O 1
ATOM 2252 N N . GLU A 1 281 ? -2.488 13.531 3.17 1 98.12 281 GLU A N 1
ATOM 2253 C CA . GLU A 1 281 ? -3.701 14.297 2.902 1 98.12 281 GLU A CA 1
ATOM 2254 C C . GLU A 1 281 ? -4.73 13.461 2.148 1 98.12 281 GLU A C 1
ATOM 2256 O O . GLU A 1 281 ? -4.371 12.516 1.439 1 98.12 281 GLU A O 1
ATOM 2261 N N . LEU A 1 282 ? -6.035 13.758 2.4 1 97.44 282 LEU A N 1
ATOM 2262 C CA . LEU A 1 282 ? -7.172 13.117 1.75 1 97.44 282 LEU A CA 1
ATOM 2263 C C . LEU A 1 282 ? -7.223 11.633 2.088 1 97.44 282 LEU A C 1
ATOM 2265 O O . LEU A 1 282 ? -7.605 10.812 1.248 1 97.44 282 LEU A O 1
ATOM 2269 N N . TRP A 1 283 ? -6.73 11.312 3.303 1 98.5 283 TRP A N 1
ATOM 2270 C CA . TRP A 1 283 ? -6.867 9.938 3.76 1 98.5 283 TRP A CA 1
ATOM 2271 C C . TRP A 1 283 ? -8.32 9.617 4.098 1 98.5 283 TRP A C 1
ATOM 2273 O O . TRP A 1 283 ? -9.016 10.422 4.715 1 98.5 283 TRP A O 1
ATOM 2283 N N . ASP A 1 284 ? -8.844 8.477 3.668 1 98.12 284 ASP A N 1
ATOM 2284 C CA . ASP A 1 284 ? -10.172 8.047 4.074 1 98.12 284 ASP A CA 1
ATOM 2285 C C . ASP A 1 284 ? -10.18 7.555 5.52 1 98.12 284 ASP A C 1
ATOM 2287 O O . ASP A 1 284 ? -9.844 6.395 5.785 1 98.12 284 ASP A O 1
ATOM 2291 N N . LEU A 1 285 ? -10.648 8.406 6.41 1 98.81 285 LEU A N 1
ATOM 2292 C CA . LEU A 1 285 ? -10.57 8.094 7.832 1 98.81 285 LEU A CA 1
ATOM 2293 C C . LEU A 1 285 ? -11.953 7.75 8.391 1 98.81 285 LEU A C 1
ATOM 2295 O O . LEU A 1 285 ? -12.117 7.617 9.602 1 98.81 285 LEU A O 1
ATOM 2299 N N . GLU A 1 286 ? -12.977 7.645 7.492 1 98.44 286 GLU A N 1
ATOM 2300 C CA . GLU A 1 286 ? -14.344 7.41 7.938 1 98.44 286 GLU A CA 1
ATOM 2301 C C . GLU A 1 286 ? -14.492 6.031 8.57 1 98.44 286 GLU A C 1
ATOM 2303 O O . GLU A 1 286 ? -14.93 5.91 9.719 1 98.44 286 GLU A O 1
ATOM 2308 N N . ALA A 1 287 ? -14.062 5 7.879 1 98.31 287 ALA A N 1
ATOM 2309 C CA . ALA A 1 287 ? -14.164 3.645 8.422 1 98.31 287 ALA A CA 1
ATOM 2310 C C . ALA A 1 287 ? -13.25 3.467 9.625 1 98.31 287 ALA A C 1
ATOM 2312 O O . ALA A 1 287 ? -13.586 2.734 10.562 1 98.31 287 ALA A O 1
ATOM 2313 N N . LEU A 1 288 ? -12.109 4.137 9.625 1 98.88 288 LEU A N 1
ATOM 2314 C CA . LEU A 1 288 ? -11.188 4.062 10.758 1 98.88 288 LEU A CA 1
ATOM 2315 C C . LEU A 1 288 ? -11.828 4.633 12.023 1 98.88 288 LEU A C 1
ATOM 2317 O O . LEU A 1 288 ? -11.727 4.043 13.094 1 98.88 288 LEU A O 1
ATOM 2321 N N . ALA A 1 289 ? -12.438 5.785 11.836 1 98.88 289 ALA A N 1
ATOM 2322 C CA . ALA A 1 289 ? -13.109 6.414 12.977 1 98.88 289 ALA A CA 1
ATOM 2323 C C . ALA A 1 289 ? -14.164 5.488 13.57 1 98.88 289 ALA A C 1
ATOM 2325 O O . ALA A 1 289 ? -14.266 5.348 14.789 1 98.88 289 ALA A O 1
ATOM 2326 N N . LYS A 1 290 ? -14.938 4.871 12.742 1 98.62 290 LYS A N 1
ATOM 2327 C CA . LYS A 1 290 ? -15.953 3.924 13.195 1 98.62 290 LYS A CA 1
ATOM 2328 C C . LYS A 1 290 ? -15.32 2.752 13.938 1 98.62 290 LYS A C 1
ATOM 2330 O O . LYS A 1 290 ? -15.828 2.314 14.969 1 98.62 290 LYS A O 1
ATOM 2335 N N . ALA A 1 291 ? -14.234 2.223 13.391 1 98.75 291 ALA A N 1
ATOM 2336 C CA . ALA A 1 291 ? -13.531 1.128 14.047 1 98.75 291 ALA A CA 1
ATOM 2337 C C . ALA A 1 291 ? -13.016 1.554 15.422 1 98.75 291 ALA A C 1
ATOM 2339 O O . ALA A 1 291 ? -13.07 0.782 16.375 1 98.75 291 ALA A O 1
ATOM 2340 N N . CYS A 1 292 ? -12.453 2.738 15.523 1 98.88 292 CYS A N 1
ATOM 2341 C CA . CYS A 1 292 ? -11.977 3.26 16.797 1 98.88 292 CYS A CA 1
ATOM 2342 C C . CYS A 1 292 ? -13.102 3.309 17.812 1 98.88 292 CYS A C 1
ATOM 2344 O O . CYS A 1 292 ? -12.93 2.887 18.969 1 98.88 292 CYS A O 1
ATOM 2346 N N . GLU A 1 293 ? -14.227 3.791 17.391 1 98.31 293 GLU A N 1
ATOM 2347 C CA . GLU A 1 293 ? -15.391 3.857 18.266 1 98.31 293 GLU A CA 1
ATOM 2348 C C . GLU A 1 293 ? -15.805 2.467 18.734 1 98.31 293 GLU A C 1
ATOM 2350 O O . GLU A 1 293 ? -16.078 2.258 19.922 1 98.31 293 GLU A O 1
ATOM 2355 N N . THR A 1 294 ? -15.836 1.561 17.797 1 97.94 294 THR A N 1
ATOM 2356 C CA . THR A 1 294 ? -16.234 0.192 18.094 1 97.94 294 THR A CA 1
ATOM 2357 C C . THR A 1 294 ? -15.289 -0.435 19.109 1 97.94 294 THR A C 1
ATOM 2359 O O . THR A 1 294 ? -15.734 -1.106 20.047 1 97.94 294 THR A O 1
ATOM 2362 N N . HIS A 1 295 ? -14.023 -0.188 19 1 98.06 295 HIS A N 1
ATOM 2363 C CA . HIS A 1 295 ? -13.016 -0.781 19.859 1 98.06 295 HIS A CA 1
ATOM 2364 C C . HIS A 1 295 ? -12.789 0.075 21.109 1 98.06 295 HIS A C 1
ATOM 2366 O O . HIS A 1 295 ? -12.094 -0.344 22.031 1 98.06 295 HIS A O 1
ATOM 2372 N N . GLN A 1 296 ? -13.352 1.292 21.078 1 98.31 296 GLN A N 1
ATOM 2373 C CA . GLN A 1 296 ? -13.109 2.277 22.125 1 98.31 296 GLN A CA 1
ATOM 2374 C C . GLN A 1 296 ? -11.617 2.488 22.344 1 98.31 296 GLN A C 1
ATOM 2376 O O . GLN A 1 296 ? -11.148 2.49 23.484 1 98.31 296 GLN A O 1
ATOM 2381 N N . ARG A 1 297 ? -10.961 2.508 21.281 1 98.19 297 ARG A N 1
ATOM 2382 C CA . ARG A 1 297 ? -9.516 2.717 21.219 1 98.19 297 ARG A CA 1
ATOM 2383 C C . ARG A 1 297 ? -9.133 3.482 19.953 1 98.19 297 ARG A C 1
ATOM 2385 O O . ARG A 1 297 ? -9.664 3.225 18.875 1 98.19 297 ARG A O 1
ATOM 2392 N N . TRP A 1 298 ? -8.211 4.488 20.125 1 98.88 298 TRP A N 1
ATOM 2393 C CA . TRP A 1 298 ? -7.898 5.359 19 1 98.88 298 TRP A CA 1
ATOM 2394 C C . TRP A 1 298 ? -6.434 5.23 18.594 1 98.88 298 TRP A C 1
ATOM 2396 O O . TRP A 1 298 ? -5.867 6.141 17.984 1 98.88 298 TRP A O 1
ATOM 2406 N N . SER A 1 299 ? -5.781 4.148 19.047 1 98.88 299 SER A N 1
ATOM 2407 C CA . SER A 1 299 ? -4.465 3.729 18.578 1 98.88 299 SER A CA 1
ATOM 2408 C C . SER A 1 299 ? -4.535 2.367 17.891 1 98.88 299 SER A C 1
ATOM 2410 O O . SER A 1 299 ? -5.418 1.561 18.188 1 98.88 299 SER A O 1
ATOM 2412 N N . PHE A 1 300 ? -3.719 2.135 17.016 1 98.94 300 PHE A N 1
ATOM 2413 C CA . PHE A 1 300 ? -3.713 0.937 16.172 1 98.94 300 PHE A CA 1
ATOM 2414 C C . PHE A 1 300 ? -2.344 0.727 15.539 1 98.94 300 PHE A C 1
ATOM 2416 O O . PHE A 1 300 ? -1.515 1.639 15.523 1 98.94 300 PHE A O 1
ATOM 2423 N N . PHE A 1 301 ? -2.068 -0.497 15.133 1 98.94 301 PHE A N 1
ATOM 2424 C CA . PHE A 1 301 ? -0.915 -0.768 14.281 1 98.94 301 PHE A CA 1
ATOM 2425 C C . PHE A 1 301 ? -1.146 -0.239 12.867 1 98.94 301 PHE A C 1
ATOM 2427 O O . PHE A 1 301 ? -2.246 -0.362 12.328 1 98.94 301 PHE A O 1
ATOM 2434 N N . ILE A 1 302 ? -0.187 0.426 12.297 1 98.94 302 ILE A N 1
ATOM 2435 C CA . ILE A 1 302 ? -0.39 0.979 10.961 1 98.94 302 ILE A CA 1
ATOM 2436 C C . ILE A 1 302 ? 0.798 0.623 10.07 1 98.94 302 ILE A C 1
ATOM 2438 O O . ILE A 1 302 ? 1.944 0.615 10.523 1 98.94 302 ILE A O 1
ATOM 2442 N N . THR A 1 303 ? 0.54 0.229 8.875 1 98.94 303 THR A N 1
ATOM 2443 C CA . THR A 1 303 ? 1.534 0.05 7.82 1 98.94 303 THR A CA 1
ATOM 2444 C C . THR A 1 303 ? 1.189 0.896 6.602 1 98.94 303 THR A C 1
ATOM 2446 O O . THR A 1 303 ? 0.016 1.173 6.34 1 98.94 303 THR A O 1
ATOM 2449 N N . SER A 1 304 ? 2.135 1.376 5.918 1 98.88 304 SER A N 1
ATOM 2450 C CA . SER A 1 304 ? 1.999 2.111 4.664 1 98.88 304 SER A CA 1
ATOM 2451 C C . SER A 1 304 ? 3.115 1.751 3.688 1 98.88 304 SER A C 1
ATOM 2453 O O . SER A 1 304 ? 4.285 1.685 4.07 1 98.88 304 SER A O 1
ATOM 2455 N N . ALA A 1 305 ? 2.748 1.446 2.471 1 98.5 305 ALA A N 1
ATOM 2456 C CA . ALA A 1 305 ? 3.678 1.051 1.416 1 98.5 305 ALA A CA 1
ATOM 2457 C C . ALA A 1 305 ? 3.605 2.014 0.234 1 98.5 305 ALA A C 1
ATOM 2459 O O . ALA A 1 305 ? 3.027 1.688 -0.805 1 98.5 305 ALA A O 1
ATOM 2460 N N . PRO A 1 306 ? 4.246 3.182 0.386 1 97.5 306 PRO A N 1
ATOM 2461 C CA . PRO A 1 306 ? 4.266 4.074 -0.775 1 97.5 306 PRO A CA 1
ATOM 2462 C C . PRO A 1 306 ? 4.875 3.418 -2.014 1 97.5 306 PRO A C 1
ATOM 2464 O O . PRO A 1 306 ? 5.656 2.469 -1.893 1 97.5 306 PRO A O 1
ATOM 2467 N N . LEU A 1 307 ? 4.461 3.938 -3.152 1 95.25 307 LEU A N 1
ATOM 2468 C CA . LEU A 1 307 ? 5.008 3.416 -4.402 1 95.25 307 LEU A CA 1
ATOM 2469 C C . LEU A 1 307 ? 6.523 3.568 -4.438 1 95.25 307 LEU A C 1
ATOM 2471 O O . LEU A 1 307 ? 7.066 4.555 -3.93 1 95.25 307 LEU A O 1
ATOM 2475 N N . ASN A 1 308 ? 7.16 2.576 -5.02 1 95.56 308 ASN A N 1
ATOM 2476 C CA . ASN A 1 308 ? 8.602 2.629 -5.23 1 95.56 308 ASN A CA 1
ATOM 2477 C C . ASN A 1 308 ? 8.953 3.326 -6.543 1 95.56 308 ASN A C 1
ATOM 2479 O O . ASN A 1 308 ? 9.32 2.67 -7.52 1 95.56 308 ASN A O 1
ATOM 2483 N N . THR A 1 309 ? 8.867 4.633 -6.555 1 93.94 309 THR A N 1
ATOM 2484 C CA . THR A 1 309 ? 9.141 5.465 -7.723 1 93.94 309 THR A CA 1
ATOM 2485 C C . THR A 1 309 ? 10.461 6.215 -7.551 1 93.94 309 THR A C 1
ATOM 2487 O O . THR A 1 309 ? 10.523 7.215 -6.836 1 93.94 309 THR A O 1
ATOM 2490 N N . PRO A 1 310 ? 11.523 5.73 -8.219 1 93.12 310 PRO A N 1
ATOM 2491 C CA . PRO A 1 310 ? 12.789 6.453 -8.086 1 93.12 310 PRO A CA 1
ATOM 2492 C C . PRO A 1 310 ? 12.648 7.953 -8.336 1 93.12 310 PRO A C 1
ATOM 2494 O O . PRO A 1 310 ? 12.125 8.359 -9.375 1 93.12 310 PRO A O 1
ATOM 2497 N N . GLY A 1 311 ? 13.062 8.727 -7.297 1 95.81 311 GLY A N 1
ATOM 2498 C CA . GLY A 1 311 ? 12.945 10.172 -7.398 1 95.81 311 GLY A CA 1
ATOM 2499 C C . GLY A 1 311 ? 11.508 10.656 -7.34 1 95.81 311 GLY A C 1
ATOM 2500 O O . GLY A 1 311 ? 11.219 11.805 -7.695 1 95.81 311 GLY A O 1
ATOM 2501 N N . GLY A 1 312 ? 10.594 9.852 -6.918 1 96.81 312 GLY A N 1
ATOM 2502 C CA . GLY A 1 312 ? 9.188 10.211 -6.895 1 96.81 312 GLY A CA 1
ATOM 2503 C C . GLY A 1 312 ? 8.875 11.352 -5.941 1 96.81 312 GLY A C 1
ATOM 2504 O O . GLY A 1 312 ? 9.547 11.508 -4.918 1 96.81 312 GLY A O 1
ATOM 2505 N N . ILE A 1 313 ? 7.84 12.117 -6.223 1 98 313 ILE A N 1
ATOM 2506 C CA . ILE A 1 313 ? 7.477 13.312 -5.477 1 98 313 ILE A CA 1
ATOM 2507 C C . ILE A 1 313 ? 6.453 12.961 -4.398 1 98 313 ILE A C 1
ATOM 2509 O O . ILE A 1 313 ? 6.551 13.438 -3.264 1 98 313 ILE A O 1
ATOM 2513 N N . ALA A 1 314 ? 5.48 12.172 -4.734 1 97.88 314 ALA A N 1
ATOM 2514 C CA . ALA A 1 314 ? 4.387 11.766 -3.854 1 97.88 314 ALA A CA 1
ATOM 2515 C C . ALA A 1 314 ? 3.914 10.352 -4.184 1 97.88 314 ALA A C 1
ATOM 2517 O O . ALA A 1 314 ? 4.512 9.672 -5.016 1 97.88 314 ALA A O 1
ATOM 2518 N N . SER A 1 315 ? 2.979 9.891 -3.412 1 97.44 315 SER A N 1
ATOM 2519 C CA . SER A 1 315 ? 2.438 8.547 -3.574 1 97.44 315 SER A CA 1
ATOM 2520 C C . SER A 1 315 ? 1.114 8.391 -2.832 1 97.44 315 SER A C 1
ATOM 2522 O O . SER A 1 315 ? 0.886 9.047 -1.815 1 97.44 315 SER A O 1
ATOM 2524 N N . PRO A 1 316 ? 0.25 7.52 -3.395 1 96.62 316 PRO A N 1
ATOM 2525 C CA . PRO A 1 316 ? -0.776 7.047 -2.459 1 96.62 316 PRO A CA 1
ATOM 2526 C C . PRO A 1 316 ? -0.183 6.426 -1.198 1 96.62 316 PRO A C 1
ATOM 2528 O O . PRO A 1 316 ? 0.903 5.84 -1.246 1 96.62 316 PRO A O 1
ATOM 2531 N N . PRO A 1 317 ? -0.848 6.605 -0.086 1 98.06 317 PRO A N 1
ATOM 2532 C CA . PRO A 1 317 ? -0.264 6.055 1.141 1 98.06 317 PRO A CA 1
ATOM 2533 C C . PRO A 1 317 ? -0.199 4.531 1.133 1 98.06 317 PRO A C 1
ATOM 2535 O O . PRO A 1 317 ? 0.771 3.947 1.624 1 98.06 317 PRO A O 1
ATOM 2538 N N . ASN A 1 318 ? -1.328 3.98 0.512 1 98.31 318 ASN A N 1
ATOM 2539 C CA . ASN A 1 318 ? -1.415 2.527 0.604 1 98.31 318 ASN A CA 1
ATOM 2540 C C . ASN A 1 318 ? -1.258 2.047 2.045 1 98.31 318 ASN A C 1
ATOM 2542 O O . ASN A 1 318 ? -0.412 1.199 2.332 1 98.31 318 ASN A O 1
ATOM 2546 N N . ALA A 1 319 ? -2.139 2.537 2.885 1 98.81 319 ALA A N 1
ATOM 2547 C CA . ALA A 1 319 ? -2.004 2.375 4.328 1 98.81 319 ALA A CA 1
ATOM 2548 C C . ALA A 1 319 ? -3.115 1.487 4.887 1 98.81 319 ALA A C 1
ATOM 2550 O O . ALA A 1 319 ? -4.238 1.493 4.375 1 98.81 319 ALA A O 1
ATOM 2551 N N . ILE A 1 320 ? -2.797 0.71 5.883 1 98.88 320 ILE A N 1
ATOM 2552 C CA . ILE A 1 320 ? -3.719 -0.167 6.598 1 98.88 320 ILE A CA 1
ATOM 2553 C C . ILE A 1 320 ? -3.58 0.05 8.102 1 98.88 320 ILE A C 1
ATOM 2555 O O . ILE A 1 320 ? -2.465 0.086 8.625 1 98.88 320 ILE A O 1
ATOM 2559 N N . ALA A 1 321 ? -4.672 0.302 8.734 1 98.94 321 ALA A N 1
ATOM 2560 C CA . ALA A 1 321 ? -4.727 0.27 10.195 1 98.94 321 ALA A CA 1
ATOM 2561 C C . ALA A 1 321 ? -5.191 -1.093 10.695 1 98.94 321 ALA A C 1
ATOM 2563 O O . ALA A 1 321 ? -6.105 -1.693 10.125 1 98.94 321 ALA A O 1
ATOM 2564 N N . ILE A 1 322 ? -4.566 -1.604 11.672 1 98.94 322 ILE A N 1
ATOM 2565 C CA . ILE A 1 322 ? -4.891 -2.926 12.195 1 98.94 322 ILE A CA 1
ATOM 2566 C C . ILE A 1 322 ? -5.082 -2.85 13.703 1 98.94 322 ILE A C 1
ATOM 2568 O O . ILE A 1 322 ? -4.191 -2.395 14.43 1 98.94 322 ILE A O 1
ATOM 2572 N N . PHE A 1 323 ? -6.211 -3.324 14.203 1 98.81 323 PHE A N 1
ATOM 2573 C CA . PHE A 1 323 ? -6.562 -3.293 15.617 1 98.81 323 PHE A CA 1
ATOM 2574 C C . PHE A 1 323 ? -6.238 -4.625 16.281 1 98.81 323 PHE A C 1
ATOM 2576 O O . PHE A 1 323 ? -6.566 -5.688 15.75 1 98.81 323 PHE A O 1
ATOM 2583 N N . MET B 1 1 ? -6.496 -27.969 13.727 1 40.09 1 MET B N 1
ATOM 2584 C CA . MET B 1 1 ? -6.648 -27.031 12.617 1 40.09 1 MET B CA 1
ATOM 2585 C C . MET B 1 1 ? -8.094 -26.547 12.508 1 40.09 1 MET B C 1
ATOM 2587 O O . MET B 1 1 ? -9.023 -27.344 12.633 1 40.09 1 MET B O 1
ATOM 2591 N N . ALA B 1 2 ? -8.328 -25.234 12.758 1 49.97 2 ALA B N 1
ATOM 2592 C CA . ALA B 1 2 ? -9.688 -24.703 12.734 1 49.97 2 ALA B CA 1
ATOM 2593 C C . ALA B 1 2 ? -10.484 -25.281 11.57 1 49.97 2 ALA B C 1
ATOM 2595 O O . ALA B 1 2 ? -9.961 -25.422 10.461 1 49.97 2 ALA B O 1
ATOM 2596 N N . ASP B 1 3 ? -11.438 -26 11.875 1 64.25 3 ASP B N 1
ATOM 2597 C CA . ASP B 1 3 ? -12.336 -26.5 10.844 1 64.25 3 ASP B CA 1
ATOM 2598 C C . ASP B 1 3 ? -12.836 -25.359 9.953 1 64.25 3 ASP B C 1
ATOM 2600 O O . ASP B 1 3 ? -13.617 -24.516 10.398 1 64.25 3 ASP B O 1
ATOM 2604 N N . LEU B 1 4 ? -12.133 -25.047 8.766 1 79.88 4 LEU B N 1
ATOM 2605 C CA . LEU B 1 4 ? -12.461 -23.969 7.848 1 79.88 4 LEU B CA 1
ATOM 2606 C C . LEU B 1 4 ? -13.789 -24.234 7.148 1 79.88 4 LEU B C 1
ATOM 2608 O O . LEU B 1 4 ? -14.383 -23.328 6.555 1 79.88 4 LEU B O 1
ATOM 2612 N N . GLY B 1 5 ? -14.25 -25.5 7.375 1 85.5 5 GLY B N 1
ATOM 2613 C CA . GLY B 1 5 ? -15.477 -25.922 6.719 1 85.5 5 GLY B CA 1
ATOM 2614 C C . GLY B 1 5 ? -15.336 -26.047 5.211 1 85.5 5 GLY B C 1
ATOM 2615 O O . GLY B 1 5 ? -16.328 -25.953 4.48 1 85.5 5 GLY B O 1
ATOM 2616 N N . LEU B 1 6 ? -14.094 -26.078 4.672 1 94.38 6 LEU B N 1
ATOM 2617 C CA . LEU B 1 6 ? -13.859 -26.219 3.24 1 94.38 6 LEU B CA 1
ATOM 2618 C C . LEU B 1 6 ? -13.547 -27.672 2.877 1 94.38 6 LEU B C 1
ATOM 2620 O O . LEU B 1 6 ? -12.797 -28.344 3.584 1 94.38 6 LEU B O 1
ATOM 2624 N N . PRO B 1 7 ? -14.125 -28.156 1.849 1 96.06 7 PRO B N 1
ATOM 2625 C CA . PRO B 1 7 ? -13.828 -29.531 1.403 1 96.06 7 PRO B CA 1
ATOM 2626 C C . PRO B 1 7 ? -12.414 -29.672 0.859 1 96.06 7 PRO B C 1
ATOM 2628 O O . PRO B 1 7 ? -11.812 -28.703 0.408 1 96.06 7 PRO B O 1
ATOM 2631 N N . SER B 1 8 ? -11.906 -30.891 0.925 1 96.38 8 SER B N 1
ATOM 2632 C CA . SER B 1 8 ? -10.664 -31.203 0.236 1 96.38 8 SER B CA 1
ATOM 2633 C C . SER B 1 8 ? -10.844 -31.172 -1.277 1 96.38 8 SER B C 1
ATOM 2635 O O . SER B 1 8 ? -11.969 -31.172 -1.774 1 96.38 8 SER B O 1
ATOM 2637 N N . TRP B 1 9 ? -9.719 -31.094 -1.979 1 97 9 TRP B N 1
ATOM 2638 C CA . TRP B 1 9 ? -9.727 -31.094 -3.438 1 97 9 TRP B CA 1
ATOM 2639 C C . TRP B 1 9 ? -10.578 -32.219 -3.99 1 97 9 TRP B C 1
ATOM 2641 O O . TRP B 1 9 ? -11.445 -32 -4.844 1 97 9 TRP B O 1
ATOM 2651 N N . LYS B 1 10 ? -10.391 -33.375 -3.484 1 96.62 10 LYS B N 1
ATOM 2652 C CA . LYS B 1 10 ? -11.078 -34.562 -3.988 1 96.62 10 LYS B CA 1
ATOM 2653 C C . LYS B 1 10 ? -12.578 -34.5 -3.721 1 96.62 10 LYS B C 1
ATOM 2655 O O . LYS B 1 10 ? -13.375 -35.062 -4.473 1 96.62 10 LYS B O 1
ATOM 2660 N N . ASP B 1 11 ? -12.953 -33.688 -2.695 1 96.75 11 ASP B N 1
ATOM 2661 C CA . ASP B 1 11 ? -14.344 -33.688 -2.254 1 96.75 11 ASP B CA 1
ATOM 2662 C C . ASP B 1 11 ? -15.039 -32.375 -2.695 1 96.75 11 ASP B C 1
ATOM 2664 O O . ASP B 1 11 ? -16.172 -32.125 -2.291 1 96.75 11 ASP B O 1
ATOM 2668 N N . LEU B 1 12 ? -14.398 -31.578 -3.475 1 97.19 12 LEU B N 1
ATOM 2669 C CA . LEU B 1 12 ? -15.031 -30.359 -3.975 1 97.19 12 LEU B CA 1
ATOM 2670 C C . LEU B 1 12 ? -16.281 -30.703 -4.777 1 97.19 12 LEU B C 1
ATOM 2672 O O . LEU B 1 12 ? -16.25 -31.562 -5.66 1 97.19 12 LEU B O 1
ATOM 2676 N N . PRO B 1 13 ? -17.344 -30.031 -4.402 1 95.5 13 PRO B N 1
ATOM 2677 C CA . PRO B 1 13 ? -18.578 -30.312 -5.152 1 95.5 13 PRO B CA 1
ATOM 2678 C C . PRO B 1 13 ? -18.469 -29.938 -6.629 1 95.5 13 PRO B C 1
ATOM 2680 O O . PRO B 1 13 ? -17.781 -28.969 -6.977 1 95.5 13 PRO B O 1
ATOM 2683 N N . ARG B 1 14 ? -19.203 -30.672 -7.398 1 95.62 14 ARG B N 1
ATOM 2684 C CA . ARG B 1 14 ? -19.203 -30.406 -8.836 1 95.62 14 ARG B CA 1
ATOM 2685 C C . ARG B 1 14 ? -19.953 -29.109 -9.148 1 95.62 14 ARG B C 1
ATOM 2687 O O . ARG B 1 14 ? -21 -28.828 -8.57 1 95.62 14 ARG B O 1
ATOM 2694 N N . VAL B 1 15 ? -19.359 -28.359 -9.984 1 95.81 15 VAL B N 1
ATOM 2695 C CA . VAL B 1 15 ? -20.016 -27.188 -10.57 1 95.81 15 VAL B CA 1
ATOM 2696 C C . VAL B 1 15 ? -20.297 -27.453 -12.055 1 95.81 15 VAL B C 1
ATOM 2698 O O . VAL B 1 15 ? -19.375 -27.734 -12.82 1 95.81 15 VAL B O 1
ATOM 2701 N N . GLU B 1 16 ? -21.516 -27.312 -12.406 1 94.12 16 GLU B N 1
ATOM 2702 C CA . GLU B 1 16 ? -21.938 -27.672 -13.766 1 94.12 16 GLU B CA 1
ATOM 2703 C C . GLU B 1 16 ? -21.172 -26.844 -14.805 1 94.12 16 GLU B C 1
ATOM 2705 O O . GLU B 1 16 ? -21.047 -25.6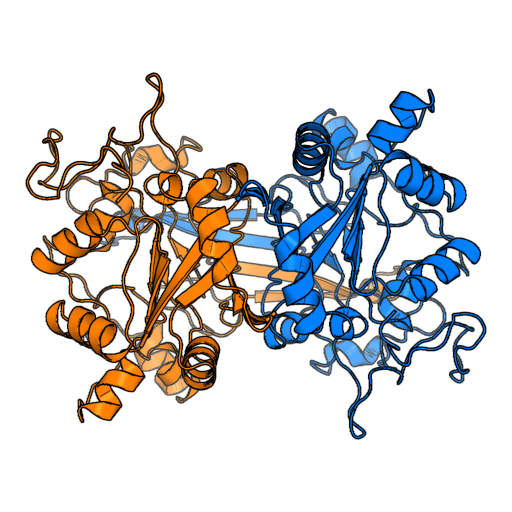25 -14.672 1 94.12 16 GLU B O 1
ATOM 2710 N N . GLY B 1 17 ? -20.625 -27.531 -15.805 1 94.19 17 GLY B N 1
ATOM 2711 C CA . GLY B 1 17 ? -19.969 -26.891 -16.922 1 94.19 17 GLY B CA 1
ATOM 2712 C C . GLY B 1 17 ? -18.5 -26.562 -16.656 1 94.19 17 GLY B C 1
ATOM 2713 O O . GLY B 1 17 ? -17.812 -26.031 -17.531 1 94.19 17 GLY B O 1
ATOM 2714 N N . LEU B 1 18 ? -18.078 -26.891 -15.445 1 96.56 18 LEU B N 1
ATOM 2715 C CA . LEU B 1 18 ? -16.688 -26.594 -15.086 1 96.56 18 LEU B CA 1
ATOM 2716 C C . LEU B 1 18 ? -15.93 -27.875 -14.742 1 96.56 18 LEU B C 1
ATOM 2718 O O . LEU B 1 18 ? -16.547 -28.891 -14.391 1 96.56 18 LEU B O 1
ATOM 2722 N N . PRO B 1 19 ? -14.641 -27.812 -14.906 1 95.31 19 PRO B N 1
ATOM 2723 C CA . PRO B 1 19 ? -13.859 -28.969 -14.469 1 95.31 19 PRO B CA 1
ATOM 2724 C C . PRO B 1 19 ? -13.906 -29.188 -12.953 1 95.31 19 PRO B C 1
ATOM 2726 O O . PRO B 1 19 ? -14.344 -28.297 -12.219 1 95.31 19 PRO B O 1
ATOM 2729 N N . HIS B 1 20 ? -13.469 -30.391 -12.547 1 96.56 20 HIS B N 1
ATOM 2730 C CA . HIS B 1 20 ? -13.32 -30.625 -11.109 1 96.56 20 HIS B CA 1
ATOM 2731 C C . HIS B 1 20 ? -12.383 -29.609 -10.477 1 96.56 20 HIS B C 1
ATOM 2733 O O . HIS B 1 20 ? -11.359 -29.25 -11.07 1 96.56 20 HIS B O 1
ATOM 2739 N N . GLY B 1 21 ? -12.773 -29.141 -9.32 1 96.31 21 GLY B N 1
ATOM 2740 C CA . GLY B 1 21 ? -11.875 -28.266 -8.594 1 96.31 21 GLY B CA 1
ATOM 2741 C C . GLY B 1 21 ? -12.383 -26.828 -8.523 1 96.31 21 GLY B C 1
ATOM 2742 O O . GLY B 1 21 ? -11.695 -25.953 -7.984 1 96.31 21 GLY B O 1
ATOM 2743 N N . CYS B 1 22 ? -13.531 -26.578 -9.07 1 97.62 22 CYS B N 1
ATOM 2744 C CA . CYS B 1 22 ? -14.141 -25.25 -8.969 1 97.62 22 CYS B CA 1
ATOM 2745 C C . CYS B 1 22 ? -14.703 -25.016 -7.574 1 97.62 22 CYS B C 1
ATOM 2747 O O . CYS B 1 22 ? -15.453 -25.828 -7.055 1 97.62 22 CYS B O 1
ATOM 2749 N N . ALA B 1 23 ? -14.367 -23.875 -6.98 1 97.31 23 ALA B N 1
ATOM 2750 C CA . ALA B 1 23 ? -14.719 -23.625 -5.586 1 97.31 23 ALA B CA 1
ATOM 2751 C C . ALA B 1 23 ? -15.859 -22.609 -5.488 1 97.31 23 ALA B C 1
ATOM 2753 O O . ALA B 1 23 ? -16.125 -22.062 -4.41 1 97.31 23 ALA B O 1
ATOM 2754 N N . TRP B 1 24 ? -16.547 -22.344 -6.578 1 97.5 24 TRP B N 1
ATOM 2755 C CA . TRP B 1 24 ? -17.609 -21.359 -6.582 1 97.5 24 TRP B CA 1
ATOM 2756 C C . TRP B 1 24 ? -18.688 -21.719 -5.555 1 97.5 24 TRP B C 1
ATOM 2758 O O . TRP B 1 24 ? -19.016 -22.891 -5.375 1 97.5 24 TRP B O 1
ATOM 2768 N N . GLY B 1 25 ? -19.172 -20.703 -4.852 1 95.56 25 GLY B N 1
ATOM 2769 C CA . GLY B 1 25 ? -20.281 -20.859 -3.91 1 95.56 25 GLY B CA 1
ATOM 2770 C C . GLY B 1 25 ? -19.812 -21.219 -2.51 1 95.56 25 GLY B C 1
ATOM 2771 O O . GLY B 1 25 ? -20.562 -21.062 -1.543 1 95.56 25 GLY B O 1
ATOM 2772 N N . LEU B 1 26 ? -18.578 -21.641 -2.348 1 96.12 26 LEU B N 1
ATOM 2773 C CA . LEU B 1 26 ? -18.109 -22.125 -1.053 1 96.12 26 LEU B CA 1
ATOM 2774 C C . LEU B 1 26 ? -17.984 -20.969 -0.062 1 96.12 26 LEU B C 1
ATOM 2776 O O . LEU B 1 26 ? -18.125 -21.156 1.147 1 96.12 26 LEU B O 1
ATOM 2780 N N . PHE B 1 27 ? -17.75 -19.75 -0.584 1 96.75 27 PHE B N 1
ATOM 2781 C CA . PHE B 1 27 ? -17.562 -18.594 0.29 1 96.75 27 PHE B CA 1
ATOM 2782 C C . PHE B 1 27 ? -18.812 -17.703 0.278 1 96.75 27 PHE B C 1
ATOM 2784 O O . PHE B 1 27 ? -18.797 -16.609 0.841 1 96.75 27 PHE B O 1
ATOM 2791 N N . ASP B 1 28 ? -19.844 -18.141 -0.424 1 96.38 28 ASP B N 1
ATOM 2792 C CA . ASP B 1 28 ? -21.094 -17.375 -0.433 1 96.38 28 ASP B CA 1
ATOM 2793 C C . ASP B 1 28 ? -21.703 -17.328 0.962 1 96.38 28 ASP B C 1
ATOM 2795 O O . ASP B 1 28 ? -21.547 -18.25 1.753 1 96.38 28 ASP B O 1
ATOM 2799 N N . LYS B 1 29 ? -22.297 -16.203 1.334 1 93.31 29 LYS B N 1
ATOM 2800 C CA . LYS B 1 29 ? -22.969 -16.031 2.619 1 93.31 29 LYS B CA 1
ATOM 2801 C C . LYS B 1 29 ? -24.359 -15.453 2.438 1 93.31 29 LYS B C 1
ATOM 2803 O O . LYS B 1 29 ? -24.531 -14.43 1.764 1 93.31 29 LYS B O 1
ATOM 2808 N N . ASP B 1 30 ? -25.328 -16.094 2.986 1 94.19 30 ASP B N 1
ATOM 2809 C CA . ASP B 1 30 ? -26.703 -15.609 3.047 1 94.19 30 ASP B CA 1
ATOM 2810 C C . ASP B 1 30 ? -27.25 -15.328 1.648 1 94.19 30 ASP B C 1
ATOM 2812 O O . ASP B 1 30 ? -27.828 -14.258 1.402 1 94.19 30 ASP B O 1
ATOM 2816 N N . GLY B 1 31 ? -26.938 -16.172 0.714 1 92 31 GLY B N 1
ATOM 2817 C CA . GLY B 1 31 ? -27.469 -16.062 -0.633 1 92 31 GLY B CA 1
ATOM 2818 C C . GLY B 1 31 ? -26.766 -15.023 -1.479 1 92 31 GLY B C 1
ATOM 2819 O O . GLY B 1 31 ? -27.156 -14.766 -2.617 1 92 31 GLY B O 1
ATOM 2820 N N . VAL B 1 32 ? -25.812 -14.391 -0.918 1 95.44 32 VAL B N 1
ATOM 2821 C CA . VAL B 1 32 ? -25.062 -13.375 -1.654 1 95.44 32 VAL B CA 1
ATOM 2822 C C . VAL B 1 32 ? -23.75 -13.977 -2.146 1 95.44 32 VAL B C 1
ATOM 2824 O O . VAL B 1 32 ? -23 -14.578 -1.371 1 95.44 32 VAL B O 1
ATOM 2827 N N . ARG B 1 33 ? -23.422 -13.82 -3.404 1 96.19 33 ARG B N 1
ATOM 2828 C CA . ARG B 1 33 ? -22.188 -14.344 -4.004 1 96.19 33 ARG B CA 1
ATOM 2829 C C . ARG B 1 33 ? -20.969 -13.633 -3.445 1 96.19 33 ARG B C 1
ATOM 2831 O O . ARG B 1 33 ? -20.984 -12.414 -3.258 1 96.19 33 ARG B O 1
ATOM 2838 N N . ASP B 1 34 ? -20.016 -14.414 -3.24 1 98.06 34 ASP B N 1
ATOM 2839 C CA . ASP B 1 34 ? -18.781 -13.898 -2.686 1 98.06 34 ASP B CA 1
ATOM 2840 C C . ASP B 1 34 ? -18.031 -13.031 -3.705 1 98.06 34 ASP B C 1
ATOM 2842 O O . ASP B 1 34 ? -18.141 -13.258 -4.91 1 98.06 34 ASP B O 1
ATOM 2846 N N . GLU B 1 35 ? -17.281 -12.031 -3.17 1 97.81 35 GLU B N 1
ATOM 2847 C CA . GLU B 1 35 ? -16.594 -11.078 -4.031 1 97.81 35 GLU B CA 1
ATOM 2848 C C . GLU B 1 35 ? -15.078 -11.188 -3.877 1 97.81 35 GLU B C 1
ATOM 2850 O O . GLU B 1 35 ? -14.328 -10.578 -4.641 1 97.81 35 GLU B O 1
ATOM 2855 N N . ILE B 1 36 ? -14.578 -12 -2.869 1 98.44 36 ILE B N 1
ATOM 2856 C CA . ILE B 1 36 ? -13.164 -11.836 -2.541 1 98.44 36 ILE B CA 1
ATOM 2857 C C . ILE B 1 36 ? -12.492 -13.203 -2.451 1 98.44 36 ILE B C 1
ATOM 2859 O O . ILE B 1 36 ? -11.281 -13.289 -2.195 1 98.44 36 ILE B O 1
ATOM 2863 N N . GLY B 1 37 ? -13.211 -14.297 -2.609 1 98.25 37 GLY B N 1
ATOM 2864 C CA . GLY B 1 37 ? -12.664 -15.641 -2.695 1 98.25 37 GLY B CA 1
ATOM 2865 C C . GLY B 1 37 ? -11.883 -16.047 -1.459 1 98.25 37 GLY B C 1
ATOM 2866 O O . GLY B 1 37 ? -12.391 -15.953 -0.34 1 98.25 37 GLY B O 1
ATOM 2867 N N . THR B 1 38 ? -10.648 -16.516 -1.652 1 98.62 38 THR B N 1
ATOM 2868 C CA . THR B 1 38 ? -9.859 -17.125 -0.593 1 98.62 38 THR B CA 1
ATOM 2869 C C . THR B 1 38 ? -9.383 -16.078 0.409 1 98.62 38 THR B C 1
ATOM 2871 O O . THR B 1 38 ? -8.883 -16.422 1.484 1 98.62 38 THR B O 1
ATOM 2874 N N . LEU B 1 39 ? -9.555 -14.82 0.151 1 98.56 39 LEU B N 1
ATOM 2875 C CA . LEU B 1 39 ? -9.25 -13.812 1.161 1 98.56 39 LEU B CA 1
ATOM 2876 C C . LEU B 1 39 ? -10.156 -13.969 2.375 1 98.56 39 LEU B C 1
ATOM 2878 O O . LEU B 1 39 ? -9.867 -13.43 3.445 1 98.56 39 LEU B O 1
ATOM 2882 N N . ASN B 1 40 ? -11.273 -14.695 2.197 1 97.69 40 ASN B N 1
ATOM 2883 C CA . ASN B 1 40 ? -12.141 -15.016 3.326 1 97.69 40 ASN B CA 1
ATOM 2884 C C . ASN B 1 40 ? -11.406 -15.828 4.387 1 97.69 40 ASN B C 1
ATOM 2886 O O . ASN B 1 40 ? -11.859 -15.922 5.531 1 97.69 40 ASN B O 1
ATOM 2890 N N . LEU B 1 41 ? -10.289 -16.422 4.035 1 97.94 41 LEU B N 1
ATOM 2891 C CA . LEU B 1 41 ? -9.516 -17.219 4.973 1 97.94 41 LEU B CA 1
ATOM 2892 C C . LEU B 1 41 ? -8.727 -16.328 5.93 1 97.94 41 LEU B C 1
ATOM 2894 O O . LEU B 1 41 ? -8.211 -16.812 6.941 1 97.94 41 LEU B O 1
ATOM 2898 N N . LEU B 1 42 ? -8.586 -15.078 5.59 1 98.12 42 LEU B N 1
ATOM 2899 C CA . LEU B 1 42 ? -7.934 -14.125 6.484 1 98.12 42 LEU B CA 1
ATOM 2900 C C . LEU B 1 42 ? -8.93 -13.57 7.5 1 98.12 42 LEU B C 1
ATOM 2902 O O . LEU B 1 42 ? -9.367 -12.422 7.375 1 98.12 42 LEU B O 1
ATOM 2906 N N . THR B 1 43 ? -9.164 -14.336 8.516 1 96.31 43 THR B N 1
ATOM 2907 C CA . THR B 1 43 ? -10.078 -13.938 9.578 1 96.31 43 THR B CA 1
ATOM 2908 C C . THR B 1 43 ? -9.352 -13.109 10.633 1 96.31 43 THR B C 1
ATOM 2910 O O . THR B 1 43 ? -8.117 -13.109 10.695 1 96.31 43 THR B O 1
ATOM 2913 N N . PRO B 1 44 ? -10.117 -12.359 11.461 1 96 44 PRO B N 1
ATOM 2914 C CA . PRO B 1 44 ? -9.477 -11.641 12.562 1 96 44 PRO B CA 1
ATOM 2915 C C . PRO B 1 44 ? -8.586 -12.547 13.422 1 96 44 PRO B C 1
ATOM 2917 O O . PRO B 1 44 ? -7.508 -12.133 13.844 1 96 44 PRO B O 1
ATOM 2920 N N . GLU B 1 45 ? -8.977 -13.75 13.594 1 96.06 45 GLU B N 1
ATOM 2921 C CA . GLU B 1 45 ? -8.203 -14.695 14.398 1 96.06 45 GLU B CA 1
ATOM 2922 C C . GLU B 1 45 ? -6.867 -15.016 13.727 1 96.06 45 GLU B C 1
ATOM 2924 O O . GLU B 1 45 ? -5.828 -15.07 14.391 1 96.06 45 GLU B O 1
ATOM 2929 N N . THR B 1 46 ? -6.941 -15.242 12.398 1 96.56 46 THR B N 1
ATOM 2930 C CA . THR B 1 46 ? -5.707 -15.547 11.688 1 96.56 46 THR B CA 1
ATOM 2931 C C . THR B 1 46 ? -4.758 -14.352 11.719 1 96.56 46 THR B C 1
ATOM 2933 O O . THR B 1 46 ? -3.537 -14.523 11.773 1 96.56 46 THR B O 1
ATOM 2936 N N . VAL B 1 47 ? -5.293 -13.164 11.727 1 97.81 47 VAL B N 1
ATOM 2937 C CA . VAL B 1 47 ? -4.488 -11.945 11.758 1 97.81 47 VAL B CA 1
ATOM 2938 C C . VAL B 1 47 ? -3.824 -11.805 13.125 1 97.81 47 VAL B C 1
ATOM 2940 O O . VAL B 1 47 ? -2.629 -11.516 13.219 1 97.81 47 VAL B O 1
ATOM 2943 N N . VAL B 1 48 ? -4.582 -12.047 14.203 1 98.25 48 VAL B N 1
ATOM 2944 C CA . VAL B 1 48 ? -4.031 -11.945 15.547 1 98.25 48 VAL B CA 1
ATOM 2945 C C . VAL B 1 48 ? -2.9 -12.953 15.719 1 98.25 48 VAL B C 1
ATOM 2947 O O . VAL B 1 48 ? -1.855 -12.641 16.297 1 98.25 48 VAL B O 1
ATOM 2950 N N . LYS B 1 49 ? -3.094 -14.203 15.18 1 98 49 LYS B N 1
ATOM 2951 C CA . LYS B 1 49 ? -2.051 -15.219 15.266 1 98 49 LYS B CA 1
ATOM 2952 C C . LYS B 1 49 ? -0.805 -14.789 14.492 1 98 49 LYS B C 1
ATOM 2954 O O . LYS B 1 49 ? 0.32 -15.062 14.914 1 98 49 LYS B O 1
ATOM 2959 N N . ALA B 1 50 ? -1.004 -14.109 13.383 1 98.56 50 ALA B N 1
ATOM 2960 C CA . ALA B 1 50 ? 0.104 -13.695 12.531 1 98.56 50 ALA B CA 1
ATOM 2961 C C . ALA B 1 50 ? 0.962 -12.641 13.219 1 98.56 50 ALA B C 1
ATOM 2963 O O . ALA B 1 50 ? 2.119 -12.43 12.844 1 98.56 50 ALA B O 1
ATOM 2964 N N . ARG B 1 51 ? 0.397 -11.891 14.188 1 98.25 51 ARG B N 1
ATOM 2965 C CA . ARG B 1 51 ? 1.107 -10.828 14.898 1 98.25 51 ARG B CA 1
ATOM 2966 C C . ARG B 1 51 ? 2.385 -11.359 15.539 1 98.25 51 ARG B C 1
ATOM 2968 O O . ARG B 1 51 ? 3.371 -10.633 15.664 1 98.25 51 ARG B O 1
ATOM 2975 N N . ASP B 1 52 ? 2.393 -12.664 15.891 1 97.75 52 ASP B N 1
ATOM 2976 C CA . ASP B 1 52 ? 3.527 -13.289 16.562 1 97.75 52 ASP B CA 1
ATOM 2977 C C . ASP B 1 52 ? 4.766 -13.297 15.672 1 97.75 52 ASP B C 1
ATOM 2979 O O . ASP B 1 52 ? 5.883 -13.484 16.156 1 97.75 52 ASP B O 1
ATOM 2983 N N . GLU B 1 53 ? 4.547 -13.109 14.375 1 98.62 53 GLU B N 1
ATOM 2984 C CA . GLU B 1 53 ? 5.668 -13.055 13.445 1 98.62 53 GLU B CA 1
ATOM 2985 C C . GLU B 1 53 ? 6.484 -11.781 13.633 1 98.62 53 GLU B C 1
ATOM 2987 O O . GLU B 1 53 ? 7.633 -11.695 13.195 1 98.62 53 GLU B O 1
ATOM 2992 N N . ILE B 1 54 ? 5.91 -10.695 14.219 1 98.75 54 ILE B N 1
ATOM 2993 C CA . ILE B 1 54 ? 6.617 -9.438 14.438 1 98.75 54 ILE B CA 1
ATOM 2994 C C . ILE B 1 54 ? 7.512 -9.555 15.664 1 98.75 54 ILE B C 1
ATOM 2996 O O . ILE B 1 54 ? 7.07 -9.289 16.781 1 98.75 54 ILE B O 1
ATOM 3000 N N . GLN B 1 55 ? 8.758 -9.93 15.398 1 98.56 55 GLN B N 1
ATOM 3001 C CA . GLN B 1 55 ? 9.656 -10.211 16.5 1 98.56 55 GLN B CA 1
ATOM 3002 C C . GLN B 1 55 ? 10.789 -9.195 16.578 1 98.56 55 GLN B C 1
ATOM 3004 O O . GLN B 1 55 ? 11.156 -8.742 17.656 1 98.56 55 GLN B O 1
ATOM 3009 N N . THR B 1 56 ? 11.328 -8.789 15.43 1 98.44 56 THR B N 1
ATOM 3010 C CA . THR B 1 56 ? 12.5 -7.922 15.438 1 98.44 56 THR B CA 1
ATOM 3011 C C . THR B 1 56 ? 12.141 -6.512 14.984 1 98.44 56 THR B C 1
ATOM 3013 O O . THR B 1 56 ? 12.914 -5.574 15.18 1 98.44 56 THR B O 1
ATOM 3016 N N . GLY B 1 57 ? 10.977 -6.406 14.273 1 98.25 57 GLY B N 1
ATOM 3017 C CA . GLY B 1 57 ? 10.508 -5.094 13.844 1 98.25 57 GLY B CA 1
ATOM 3018 C C . GLY B 1 57 ? 11.094 -4.656 12.516 1 98.25 57 GLY B C 1
ATOM 3019 O O . GLY B 1 57 ? 10.781 -3.572 12.023 1 98.25 57 GLY B O 1
ATOM 3020 N N . LYS B 1 58 ? 11.945 -5.5 11.875 1 98.19 58 LYS B N 1
ATOM 3021 C CA . LYS B 1 58 ? 12.477 -5.199 10.547 1 98.19 58 LYS B CA 1
ATOM 3022 C C . LYS B 1 58 ? 11.414 -5.41 9.469 1 98.19 58 LYS B C 1
ATOM 3024 O O . LYS B 1 58 ? 10.688 -6.41 9.492 1 98.19 58 LYS B O 1
ATOM 3029 N N . SER B 1 59 ? 11.273 -4.402 8.594 1 98.75 59 SER B N 1
ATOM 3030 C CA . SER B 1 59 ? 10.281 -4.535 7.531 1 98.75 59 SER B CA 1
ATOM 3031 C C . SER B 1 59 ? 10.93 -4.43 6.156 1 98.75 59 SER B C 1
ATOM 3033 O O . SER B 1 59 ? 12 -3.834 6.008 1 98.75 59 SER B O 1
ATOM 3035 N N . VAL B 1 60 ? 10.328 -5.031 5.164 1 98.69 60 VAL B N 1
ATOM 3036 C CA . VAL B 1 60 ? 10.766 -5.035 3.775 1 98.69 60 VAL B CA 1
ATOM 3037 C C . VAL B 1 60 ? 9.578 -4.77 2.854 1 98.69 60 VAL B C 1
ATOM 3039 O O . VAL B 1 60 ? 8.562 -5.461 2.93 1 98.69 60 VAL B O 1
ATOM 3042 N N . VAL B 1 61 ? 9.688 -3.723 2.025 1 98.62 61 VAL B N 1
ATOM 3043 C CA . VAL B 1 61 ? 8.664 -3.484 1.008 1 98.62 61 VAL B CA 1
ATOM 3044 C C . VAL B 1 61 ? 8.883 -4.43 -0.172 1 98.62 61 VAL B C 1
ATOM 3046 O O . VAL B 1 61 ? 10.023 -4.68 -0.575 1 98.62 61 VAL B O 1
ATOM 3049 N N . LEU B 1 62 ? 7.762 -4.902 -0.725 1 98.69 62 LEU B N 1
ATOM 3050 C CA . LEU B 1 62 ? 7.867 -5.98 -1.702 1 98.69 62 LEU B CA 1
ATOM 3051 C C . LEU B 1 62 ? 7.492 -5.488 -3.098 1 98.69 62 LEU B C 1
ATOM 3053 O O . LEU B 1 62 ? 7.348 -6.289 -4.023 1 98.69 62 LEU B O 1
ATOM 3057 N N . ASN B 1 63 ? 7.328 -4.195 -3.268 1 97.19 63 ASN B N 1
ATOM 3058 C CA . ASN B 1 63 ? 7.051 -3.596 -4.57 1 97.19 63 ASN B CA 1
ATOM 3059 C C . ASN B 1 63 ? 8.336 -3.357 -5.359 1 97.19 63 ASN B C 1
ATOM 3061 O O . ASN B 1 63 ? 9.242 -2.68 -4.883 1 97.19 63 ASN B O 1
ATOM 3065 N N . TRP B 1 64 ? 8.352 -3.875 -6.559 1 95.69 64 TRP B N 1
ATOM 3066 C CA . TRP B 1 64 ? 9.406 -3.529 -7.512 1 95.69 64 TRP B CA 1
ATOM 3067 C C . TRP B 1 64 ? 9.266 -2.084 -7.973 1 95.69 64 TRP B C 1
ATOM 3069 O O . TRP B 1 64 ? 8.164 -1.532 -7.988 1 95.69 64 TRP B O 1
ATOM 3079 N N . PRO B 1 65 ? 10.391 -1.379 -8.266 1 93.94 65 PRO B N 1
ATOM 3080 C CA . PRO B 1 65 ? 10.227 -0.008 -8.758 1 93.94 65 PRO B CA 1
ATOM 3081 C C . PRO B 1 65 ? 9.297 0.085 -9.961 1 93.94 65 PRO B C 1
ATOM 3083 O O . PRO B 1 65 ? 9.328 -0.775 -10.844 1 93.94 65 PRO B O 1
ATOM 3086 N N . ILE B 1 66 ? 8.477 1.104 -9.961 1 89.75 66 ILE B N 1
ATOM 3087 C CA . ILE B 1 66 ? 7.371 1.18 -10.914 1 89.75 66 ILE B CA 1
ATOM 3088 C C . ILE B 1 66 ? 7.922 1.319 -12.328 1 89.75 66 ILE B C 1
ATOM 3090 O O . ILE B 1 66 ? 7.23 1.01 -13.305 1 89.75 66 ILE B O 1
ATOM 3094 N N . ASP B 1 67 ? 9.18 1.777 -12.453 1 82.31 67 ASP B N 1
ATOM 3095 C CA . ASP B 1 67 ? 9.742 2.031 -13.773 1 82.31 67 ASP B CA 1
ATOM 3096 C C . ASP B 1 67 ? 10.609 0.864 -14.234 1 82.31 67 ASP B C 1
ATOM 3098 O O . ASP B 1 67 ? 11.273 0.947 -15.266 1 82.31 67 ASP B O 1
ATOM 3102 N N . HIS B 1 68 ? 10.742 -0.2 -13.516 1 80.19 68 HIS B N 1
ATOM 3103 C CA . HIS B 1 68 ? 11.719 -1.252 -13.789 1 80.19 68 HIS B CA 1
ATOM 3104 C C . HIS B 1 68 ? 11.281 -2.098 -14.984 1 80.19 68 HIS B C 1
ATOM 3106 O O . HIS B 1 68 ? 12.125 -2.639 -15.703 1 80.19 68 HIS B O 1
ATOM 3112 N N . VAL B 1 69 ? 10.062 -2.293 -15.258 1 76.56 69 VAL B N 1
ATOM 3113 C CA . VAL B 1 69 ? 9.781 -2.898 -16.547 1 76.56 69 VAL B CA 1
ATOM 3114 C C . VAL B 1 69 ? 9.672 -1.81 -17.625 1 76.56 69 VAL B C 1
ATOM 3116 O O . VAL B 1 69 ? 8.562 -1.418 -18 1 76.56 69 VAL B O 1
ATOM 3119 N N . HIS B 1 70 ? 10.875 -1.422 -18.031 1 78.31 70 HIS B N 1
ATOM 3120 C CA . HIS B 1 70 ? 10.984 -0.3 -18.953 1 78.31 70 HIS B CA 1
ATOM 3121 C C . HIS B 1 70 ? 10.289 -0.601 -20.281 1 78.31 70 HIS B C 1
ATOM 3123 O O . HIS B 1 70 ? 9.688 0.289 -20.891 1 78.31 70 HIS B O 1
ATOM 3129 N N . GLU B 1 71 ? 10.492 -1.804 -20.656 1 83.69 71 GLU B N 1
ATOM 3130 C CA . GLU B 1 71 ? 9.812 -2.299 -21.859 1 83.69 71 GLU B CA 1
ATOM 3131 C C . GLU B 1 71 ? 8.984 -3.543 -21.531 1 83.69 71 GLU B C 1
ATOM 3133 O O . GLU B 1 71 ? 9.484 -4.668 -21.641 1 83.69 71 GLU B O 1
ATOM 3138 N N . PRO B 1 72 ? 7.773 -3.234 -21.172 1 85 72 PRO B N 1
ATOM 3139 C CA . PRO B 1 72 ? 6.957 -4.363 -20.734 1 85 72 PRO B CA 1
ATOM 3140 C C . PRO B 1 72 ? 6.645 -5.348 -21.859 1 85 72 PRO B C 1
ATOM 3142 O O . PRO B 1 72 ? 6.691 -4.984 -23.031 1 85 72 PRO B O 1
ATOM 3145 N N . GLY B 1 73 ? 6.395 -6.535 -21.453 1 78.44 73 GLY B N 1
ATOM 3146 C CA . GLY B 1 73 ? 5.93 -7.547 -22.391 1 78.44 73 GLY B CA 1
ATOM 3147 C C . GLY B 1 73 ? 4.457 -7.414 -22.719 1 78.44 73 GLY B C 1
ATOM 3148 O O . GLY B 1 73 ? 3.758 -6.57 -22.156 1 78.44 73 GLY B O 1
ATOM 3149 N N . PHE B 1 74 ? 4.02 -8.219 -23.75 1 81.19 74 PHE B N 1
ATOM 3150 C CA . PHE B 1 74 ? 2.621 -8.445 -24.094 1 81.19 74 PHE B CA 1
ATOM 3151 C C . PHE B 1 74 ? 1.994 -7.18 -24.672 1 81.19 74 PHE B C 1
ATOM 3153 O O . PHE B 1 74 ? 0.771 -7.023 -24.656 1 81.19 74 PHE B O 1
ATOM 3160 N N . GLY B 1 75 ? 2.812 -6.227 -25.094 1 81.62 75 GLY B N 1
ATOM 3161 C CA . GLY B 1 75 ? 2.289 -5.016 -25.703 1 81.62 75 GLY B CA 1
ATOM 3162 C C . GLY B 1 75 ? 1.753 -4.02 -24.703 1 81.62 75 GLY B C 1
ATOM 3163 O O . GLY B 1 75 ? 0.98 -3.125 -25.062 1 81.62 75 GLY B O 1
ATOM 3164 N N . ARG B 1 76 ? 2.031 -4.207 -23.453 1 89.5 76 ARG B N 1
ATOM 3165 C CA . ARG B 1 76 ? 1.609 -3.283 -22.406 1 89.5 76 ARG B CA 1
ATOM 3166 C C . ARG B 1 76 ? 2.375 -1.968 -22.5 1 89.5 76 ARG B C 1
ATOM 3168 O O . ARG B 1 76 ? 3.512 -1.935 -22.969 1 89.5 76 ARG B O 1
ATOM 3175 N N . ILE B 1 77 ? 1.732 -0.89 -22.047 1 88.62 77 ILE B N 1
ATOM 3176 C CA . ILE B 1 77 ? 2.324 0.439 -22.172 1 88.62 77 ILE B CA 1
ATOM 3177 C C . ILE B 1 77 ? 3.502 0.566 -21.203 1 88.62 77 ILE B C 1
ATOM 3179 O O . ILE B 1 77 ? 3.529 -0.089 -20.156 1 88.62 77 ILE B O 1
ATOM 3183 N N . LYS B 1 78 ? 4.434 1.429 -21.578 1 90.38 78 LYS B N 1
ATOM 3184 C CA . LYS B 1 78 ? 5.523 1.807 -20.688 1 90.38 78 LYS B CA 1
ATOM 3185 C C . LYS B 1 78 ? 5.035 2.756 -19.594 1 90.38 78 LYS B C 1
ATOM 3187 O O . LYS B 1 78 ? 4.238 3.66 -19.859 1 90.38 78 LYS B O 1
ATOM 3192 N N . PRO B 1 79 ? 5.48 2.488 -18.391 1 92.25 79 PRO B N 1
ATOM 3193 C CA . PRO B 1 79 ? 5.156 3.484 -17.359 1 92.25 79 PRO B CA 1
ATOM 3194 C C . PRO B 1 79 ? 5.707 4.867 -17.688 1 92.25 79 PRO B C 1
ATOM 3196 O O . PRO B 1 79 ? 6.797 4.984 -18.25 1 92.25 79 PRO B O 1
ATOM 3199 N N . ALA B 1 80 ? 4.918 5.859 -17.344 1 93.69 80 ALA B N 1
ATOM 3200 C CA . ALA B 1 80 ? 5.332 7.238 -17.594 1 93.69 80 ALA B CA 1
ATOM 3201 C C . ALA B 1 80 ? 5.117 8.102 -16.359 1 93.69 80 ALA B C 1
ATOM 3203 O O . ALA B 1 80 ? 4.141 7.922 -15.625 1 93.69 80 ALA B O 1
ATOM 3204 N N . ILE B 1 81 ? 6.043 8.961 -16.109 1 94.25 81 ILE B N 1
ATOM 3205 C CA . ILE B 1 81 ? 5.973 9.93 -15.016 1 94.25 81 ILE B CA 1
ATOM 3206 C C . ILE B 1 81 ? 6.145 11.344 -15.57 1 94.25 81 ILE B C 1
ATOM 3208 O O . ILE B 1 81 ? 7.141 11.641 -16.234 1 94.25 81 ILE B O 1
ATOM 3212 N N . ASN B 1 82 ? 5.176 12.156 -15.336 1 95.56 82 ASN B N 1
ATOM 3213 C CA . ASN B 1 82 ? 5.227 13.562 -15.711 1 95.56 82 ASN B CA 1
ATOM 3214 C C . ASN B 1 82 ? 5.254 14.469 -14.484 1 95.56 82 ASN B C 1
ATOM 3216 O O . ASN B 1 82 ? 4.559 14.211 -13.5 1 95.56 82 ASN B O 1
ATOM 3220 N N . ILE B 1 83 ? 6.098 15.484 -14.57 1 96.94 83 ILE B N 1
ATOM 3221 C CA . ILE B 1 83 ? 6.266 16.375 -13.43 1 96.94 83 ILE B CA 1
ATOM 3222 C C . ILE B 1 83 ? 5.637 17.734 -13.734 1 96.94 83 ILE B C 1
ATOM 3224 O O . ILE B 1 83 ? 5.793 18.266 -14.844 1 96.94 83 ILE B O 1
ATOM 3228 N N . THR B 1 84 ? 4.934 18.266 -12.805 1 96.69 84 THR B N 1
ATOM 3229 C CA . THR B 1 84 ? 4.426 19.641 -12.875 1 96.69 84 THR B CA 1
ATOM 3230 C C . THR B 1 84 ? 5.18 20.547 -11.898 1 96.69 84 THR B C 1
ATOM 3232 O O . THR B 1 84 ? 5.234 20.266 -10.703 1 96.69 84 THR B O 1
ATOM 3235 N N . ASP B 1 85 ? 5.777 21.562 -12.461 1 97.12 85 ASP B N 1
ATOM 3236 C CA . ASP B 1 85 ? 6.398 22.625 -11.672 1 97.12 85 ASP B CA 1
ATOM 3237 C C . ASP B 1 85 ? 5.41 23.766 -11.414 1 97.12 85 ASP B C 1
ATOM 3239 O O . ASP B 1 85 ? 5.238 24.641 -12.258 1 97.12 85 ASP B O 1
ATOM 3243 N N . TRP B 1 86 ? 4.891 23.75 -10.219 1 96.25 86 TRP B N 1
ATOM 3244 C CA . TRP B 1 86 ? 3.84 24.719 -9.945 1 96.25 86 TRP B CA 1
ATOM 3245 C C . TRP B 1 86 ? 4.41 26.141 -9.875 1 96.25 86 TRP B C 1
ATOM 3247 O O . TRP B 1 86 ? 3.742 27.109 -10.258 1 96.25 86 TRP B O 1
ATOM 3257 N N . ARG B 1 87 ? 5.578 26.25 -9.344 1 97.12 87 ARG B N 1
ATOM 3258 C CA . ARG B 1 87 ? 6.207 27.562 -9.305 1 97.12 87 ARG B CA 1
ATOM 3259 C C . ARG B 1 87 ? 6.336 28.156 -10.711 1 97.12 87 ARG B C 1
ATOM 3261 O O . ARG B 1 87 ? 5.984 29.312 -10.938 1 97.12 87 ARG B O 1
ATOM 3268 N N . ALA B 1 88 ? 6.773 27.406 -11.594 1 96.31 88 ALA B N 1
ATOM 3269 C CA . ALA B 1 88 ? 6.926 27.828 -12.984 1 96.31 88 ALA B CA 1
ATOM 3270 C C . ALA B 1 88 ? 5.578 28.172 -13.609 1 96.31 88 ALA B C 1
ATOM 3272 O O . ALA B 1 88 ? 5.496 29 -14.508 1 96.31 88 ALA B O 1
ATOM 3273 N N . LYS B 1 89 ? 4.539 27.594 -13.102 1 95.25 89 LYS B N 1
ATOM 3274 C CA . LYS B 1 89 ? 3.205 27.844 -13.641 1 95.25 89 LYS B CA 1
ATOM 3275 C C . LYS B 1 89 ? 2.537 29.016 -12.945 1 95.25 89 LYS B C 1
ATOM 3277 O O . LYS B 1 89 ? 1.348 29.281 -13.141 1 95.25 89 LYS B O 1
ATOM 3282 N N . GLY B 1 90 ? 3.234 29.656 -12.023 1 94.62 90 GLY B N 1
ATOM 3283 C CA . GLY B 1 90 ? 2.742 30.906 -11.469 1 94.62 90 GLY B CA 1
ATOM 3284 C C . GLY B 1 90 ? 2.307 30.781 -10.023 1 94.62 90 GLY B C 1
ATOM 3285 O O . GLY B 1 90 ? 1.844 31.766 -9.422 1 94.62 90 GLY B O 1
ATOM 3286 N N . SER B 1 91 ? 2.418 29.594 -9.43 1 93.94 91 SER B N 1
ATOM 3287 C CA . SER B 1 91 ? 2.084 29.406 -8.023 1 93.94 91 SER B CA 1
ATOM 3288 C C . SER B 1 91 ? 3.021 30.219 -7.125 1 93.94 91 SER B C 1
ATOM 3290 O O . SER B 1 91 ? 4.215 30.328 -7.41 1 93.94 91 SER B O 1
ATOM 3292 N N . PRO B 1 92 ? 2.463 30.734 -6.066 1 94.25 92 PRO B N 1
ATOM 3293 C CA . PRO B 1 92 ? 3.336 31.422 -5.105 1 94.25 92 PRO B CA 1
ATOM 3294 C C . PRO B 1 92 ? 4.168 30.438 -4.277 1 94.25 92 PRO B C 1
ATOM 3296 O O . PRO B 1 92 ? 5.094 30.859 -3.576 1 94.25 92 PRO B O 1
ATOM 3299 N N . TRP B 1 93 ? 3.883 29.203 -4.348 1 95.81 93 TRP B N 1
ATOM 3300 C CA . TRP B 1 93 ? 4.559 28.188 -3.551 1 95.81 93 TRP B CA 1
ATOM 3301 C C . TRP B 1 93 ? 5.582 27.422 -4.387 1 95.81 93 TRP B C 1
ATOM 3303 O O . TRP B 1 93 ? 5.359 27.188 -5.578 1 95.81 93 TRP B O 1
ATOM 3313 N N . TYR B 1 94 ? 6.699 27.109 -3.764 1 98.19 94 TYR B N 1
ATOM 3314 C CA . TYR B 1 94 ? 7.613 26.141 -4.34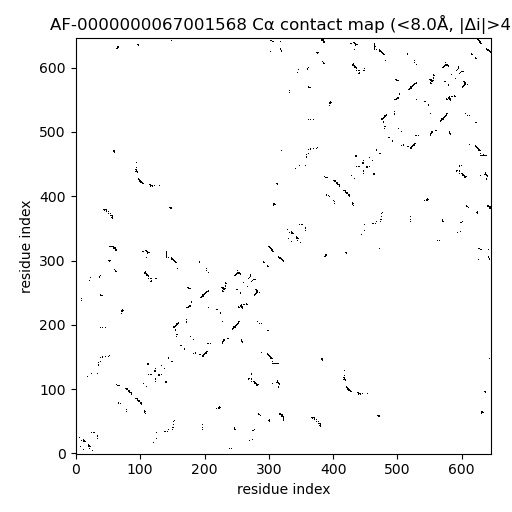8 1 98.19 94 TYR B CA 1
ATOM 3315 C C . TYR B 1 94 ? 7.082 24.719 -4.184 1 98.19 94 TYR B C 1
ATOM 3317 O O . TYR B 1 94 ? 7.047 24.188 -3.068 1 98.19 94 TYR B O 1
ATOM 3325 N N . SER B 1 95 ? 6.637 24.141 -5.309 1 98.06 95 SER B N 1
ATOM 3326 C CA . SER B 1 95 ? 6.008 22.828 -5.199 1 98.06 95 SER B CA 1
ATOM 3327 C C . SER B 1 95 ? 6.082 22.062 -6.52 1 98.06 95 SER B C 1
ATOM 3329 O O . SER B 1 95 ? 6.039 22.672 -7.594 1 98.06 95 SER B O 1
ATOM 3331 N N . TYR B 1 96 ? 6.246 20.766 -6.418 1 98.19 96 TYR B N 1
ATOM 3332 C CA . TYR B 1 96 ? 6.18 19.859 -7.555 1 98.19 96 TYR B CA 1
ATOM 3333 C C . TYR B 1 96 ? 5.074 18.828 -7.363 1 98.19 96 TYR B C 1
ATOM 3335 O O . TYR B 1 96 ? 4.766 18.438 -6.234 1 98.19 96 TYR B O 1
ATOM 3343 N N . ASP B 1 97 ? 4.41 18.453 -8.453 1 97.62 97 ASP B N 1
ATOM 3344 C CA . ASP B 1 97 ? 3.566 17.266 -8.531 1 97.62 97 ASP B CA 1
ATOM 3345 C C . ASP B 1 97 ? 4.129 16.266 -9.531 1 97.62 97 ASP B C 1
ATOM 3347 O O . ASP B 1 97 ? 4.918 16.625 -10.414 1 97.62 97 ASP B O 1
ATOM 3351 N N . ASP B 1 98 ? 3.768 15.078 -9.289 1 96.62 98 ASP B N 1
ATOM 3352 C CA . ASP B 1 98 ? 4.004 14.109 -10.352 1 96.62 98 ASP B CA 1
ATOM 3353 C C . ASP B 1 98 ? 2.711 13.383 -10.734 1 96.62 98 ASP B C 1
ATOM 3355 O O . ASP B 1 98 ? 1.794 13.273 -9.914 1 96.62 98 ASP B O 1
ATOM 3359 N N . GLU B 1 99 ? 2.586 13.109 -11.977 1 95.56 99 GLU B N 1
ATOM 3360 C CA . GLU B 1 99 ? 1.539 12.289 -12.578 1 95.56 99 GLU B CA 1
ATOM 3361 C C . GLU B 1 99 ? 2.104 10.969 -13.109 1 95.56 99 GLU B C 1
ATOM 3363 O O . GLU B 1 99 ? 3.121 10.953 -13.797 1 95.56 99 GLU B O 1
ATOM 3368 N N . ILE B 1 100 ? 1.415 9.883 -12.734 1 94.44 100 ILE B N 1
ATOM 3369 C CA . ILE B 1 100 ? 1.919 8.586 -13.164 1 94.44 100 ILE B CA 1
ATOM 3370 C C . ILE B 1 100 ? 0.896 7.914 -14.078 1 94.44 100 ILE B C 1
ATOM 3372 O O . ILE B 1 100 ? -0.311 8.102 -13.914 1 94.44 100 ILE B O 1
ATOM 3376 N N . SER B 1 101 ? 1.344 7.207 -15.039 1 94.25 101 SER B N 1
ATOM 3377 C CA . SER B 1 101 ? 0.573 6.332 -15.922 1 94.25 101 SER B CA 1
ATOM 3378 C C . SER B 1 101 ? 1.229 4.961 -16.047 1 94.25 101 SER B C 1
ATOM 3380 O O . SER B 1 101 ? 2.42 4.859 -16.344 1 94.25 101 SER B O 1
ATOM 3382 N N . LEU B 1 102 ? 0.442 3.939 -15.75 1 93.56 102 LEU B N 1
ATOM 3383 C CA . LEU B 1 102 ? 1.023 2.604 -15.82 1 93.56 102 LEU B CA 1
ATOM 3384 C C . LEU B 1 102 ? -0.053 1.556 -16.094 1 93.56 102 LEU B C 1
ATOM 3386 O O . LEU B 1 102 ? -1.239 1.809 -15.867 1 93.56 102 LEU B O 1
ATOM 3390 N N . ASN B 1 103 ? 0.365 0.46 -16.75 1 95.88 103 ASN B N 1
ATOM 3391 C CA . ASN B 1 103 ? -0.406 -0.778 -16.734 1 95.88 103 ASN B CA 1
ATOM 3392 C C . ASN B 1 103 ? -0.254 -1.507 -15.398 1 95.88 103 ASN B C 1
ATOM 3394 O O . ASN B 1 103 ? 0.86 -1.84 -14.992 1 95.88 103 ASN B O 1
ATOM 3398 N N . THR B 1 104 ? -1.351 -1.768 -14.695 1 94.62 104 THR B N 1
ATOM 3399 C CA . THR B 1 104 ? -1.298 -2.291 -13.336 1 94.62 104 THR B CA 1
ATOM 3400 C C . THR B 1 104 ? -0.736 -3.709 -13.328 1 94.62 104 THR B C 1
ATOM 3402 O O . THR B 1 104 ? -0.474 -4.27 -12.258 1 94.62 104 THR B O 1
ATOM 3405 N N . GLN B 1 105 ? -0.47 -4.277 -14.508 1 93.69 105 GLN B N 1
ATOM 3406 C CA . GLN B 1 105 ? 0.038 -5.641 -14.602 1 93.69 105 GLN B CA 1
ATOM 3407 C C . GLN B 1 105 ? 1.454 -5.664 -15.172 1 93.69 105 GLN B C 1
ATOM 3409 O O . GLN B 1 105 ? 1.989 -6.734 -15.469 1 93.69 105 GLN B O 1
ATOM 3414 N N . SER B 1 106 ? 2.09 -4.508 -15.359 1 92.19 106 SER B N 1
ATOM 3415 C CA . SER B 1 106 ? 3.416 -4.461 -15.969 1 92.19 106 SER B CA 1
ATOM 3416 C C . SER B 1 106 ? 4.512 -4.477 -14.906 1 92.19 106 SER B C 1
ATOM 3418 O O . SER B 1 106 ? 5.676 -4.754 -15.211 1 92.19 106 SER B O 1
ATOM 3420 N N . GLY B 1 107 ? 4.328 -4.199 -13.719 1 93.56 107 GLY B N 1
ATOM 3421 C CA . GLY B 1 107 ? 5.215 -4.297 -12.57 1 93.56 107 GLY B CA 1
ATOM 3422 C C . GLY B 1 107 ? 4.695 -5.223 -11.492 1 93.56 107 GLY B C 1
ATOM 3423 O O . GLY B 1 107 ? 3.916 -6.137 -11.773 1 93.56 107 GLY B O 1
ATOM 3424 N N . SER B 1 108 ? 5.242 -5.043 -10.336 1 96.62 108 SER B N 1
ATOM 3425 C CA . SER B 1 108 ? 4.648 -5.82 -9.25 1 96.62 108 SER B CA 1
ATOM 3426 C C . SER B 1 108 ? 3.133 -5.672 -9.227 1 96.62 108 SER B C 1
ATOM 3428 O O . SER B 1 108 ? 2.613 -4.555 -9.266 1 96.62 108 SER B O 1
ATOM 3430 N N . GLN B 1 109 ? 2.449 -6.82 -9.133 1 97.69 109 GLN B N 1
ATOM 3431 C CA . GLN B 1 109 ? 0.999 -6.73 -9.266 1 97.69 109 GLN B CA 1
ATOM 3432 C C . GLN B 1 109 ? 0.303 -7.82 -8.453 1 97.69 109 GLN B C 1
ATOM 3434 O O . GLN B 1 109 ? 0.888 -8.867 -8.188 1 97.69 109 GLN B O 1
ATOM 3439 N N . TRP B 1 110 ? -0.914 -7.453 -8.047 1 98.62 110 TRP B N 1
ATOM 3440 C CA . TRP B 1 110 ? -1.958 -8.445 -7.836 1 98.62 110 TRP B CA 1
ATOM 3441 C C . TRP B 1 110 ? -2.791 -8.641 -9.102 1 98.62 110 TRP B C 1
ATOM 3443 O O . TRP B 1 110 ? -3.338 -7.68 -9.641 1 98.62 110 TRP B O 1
ATOM 3453 N N . ASP B 1 111 ? -2.824 -9.844 -9.508 1 98.44 111 ASP B N 1
ATOM 3454 C CA . ASP B 1 111 ? -3.932 -10.18 -10.398 1 98.44 111 ASP B CA 1
ATOM 3455 C C . ASP B 1 111 ? -5.246 -10.281 -9.625 1 98.44 111 ASP B C 1
ATOM 3457 O O . ASP B 1 111 ? -5.426 -11.188 -8.812 1 98.44 111 ASP B O 1
ATOM 3461 N N . GLY B 1 112 ? -6.109 -9.273 -9.891 1 98 112 GLY B N 1
ATOM 3462 C CA . GLY B 1 112 ? -7.441 -9.375 -9.305 1 98 112 GLY B CA 1
ATOM 3463 C C . GLY B 1 112 ? -8.32 -10.398 -10 1 98 112 GLY B C 1
ATOM 3464 O O . GLY B 1 112 ? -7.898 -11.031 -10.969 1 98 112 GLY B O 1
ATOM 3465 N N . LEU B 1 113 ? -9.516 -10.508 -9.523 1 98.69 113 LEU B N 1
ATOM 3466 C CA . LEU B 1 113 ? -10.398 -11.578 -9.977 1 98.69 113 LEU B CA 1
ATOM 3467 C C . LEU B 1 113 ? -11.016 -11.242 -11.328 1 98.69 113 LEU B C 1
ATOM 3469 O O . LEU B 1 113 ? -11.594 -12.109 -11.984 1 98.69 113 LEU B O 1
ATOM 3473 N N . ARG B 1 114 ? -10.828 -10.031 -11.797 1 98.62 114 ARG B N 1
ATOM 3474 C CA . ARG B 1 114 ? -11.336 -9.602 -13.094 1 98.62 114 ARG B CA 1
ATOM 3475 C C . ARG B 1 114 ? -10.258 -9.719 -14.164 1 98.62 114 ARG B C 1
ATOM 3477 O O . ARG B 1 114 ? -10.492 -9.398 -15.336 1 98.62 114 ARG B O 1
ATOM 3484 N N . HIS B 1 115 ? -9.086 -10.133 -13.82 1 98.5 115 HIS B N 1
ATOM 3485 C CA . HIS B 1 115 ? -7.945 -10.148 -14.727 1 98.5 115 HIS B CA 1
ATOM 3486 C C . HIS B 1 115 ? -8.008 -11.352 -15.672 1 98.5 115 HIS B C 1
ATOM 3488 O O . HIS B 1 115 ? -7.66 -11.234 -16.844 1 98.5 115 HIS B O 1
ATOM 3494 N N . TRP B 1 116 ? -8.484 -12.508 -15.18 1 98.69 116 TRP B N 1
ATOM 3495 C CA . TRP B 1 116 ? -8.336 -13.758 -15.914 1 98.69 116 TRP B CA 1
ATOM 3496 C C . TRP B 1 116 ? -9.594 -14.617 -15.781 1 98.69 116 TRP B C 1
ATOM 3498 O O . TRP B 1 116 ? -10.086 -14.844 -14.672 1 98.69 116 TRP B O 1
ATOM 3508 N N . GLY B 1 117 ? -10.133 -15.039 -16.922 1 98.62 117 GLY B N 1
ATOM 3509 C CA . GLY B 1 117 ? -11.219 -16 -16.953 1 98.62 117 GLY B CA 1
ATOM 3510 C C . GLY B 1 117 ? -10.766 -17.406 -17.312 1 98.62 117 GLY B C 1
ATOM 3511 O O . GLY B 1 117 ? -9.781 -17.578 -18.047 1 98.62 117 GLY B O 1
ATOM 3512 N N . HIS B 1 118 ? -11.555 -18.344 -16.891 1 98.56 118 HIS B N 1
ATOM 3513 C CA . HIS B 1 118 ? -11.266 -19.734 -17.203 1 98.56 118 HIS B CA 1
ATOM 3514 C C . HIS B 1 118 ? -11.117 -19.938 -18.703 1 98.56 118 HIS B C 1
ATOM 3516 O O . HIS B 1 118 ? -12.008 -19.562 -19.484 1 98.56 118 HIS B O 1
ATOM 3522 N N . SER B 1 119 ? -10.055 -20.609 -19.109 1 97.12 119 SER B N 1
ATOM 3523 C CA . SER B 1 119 ? -9.648 -20.703 -20.516 1 97.12 119 SER B CA 1
ATOM 3524 C C . SER B 1 119 ? -10.711 -21.391 -21.344 1 97.12 119 SER B C 1
ATOM 3526 O O . SER B 1 119 ? -10.945 -21.016 -22.5 1 97.12 119 SER B O 1
ATOM 3528 N N . GLY B 1 120 ? -11.367 -22.359 -20.781 1 96.62 120 GLY B N 1
ATOM 3529 C CA . GLY B 1 120 ? -12.297 -23.188 -21.547 1 96.62 120 GLY B CA 1
ATOM 3530 C C . GLY B 1 120 ? -13.68 -22.562 -21.672 1 96.62 120 GLY B C 1
ATOM 3531 O O . GLY B 1 120 ? -14.398 -22.828 -22.625 1 96.62 120 GLY B O 1
ATOM 3532 N N . THR B 1 121 ? -14.047 -21.641 -20.734 1 97.69 121 THR B N 1
ATOM 3533 C CA . THR B 1 121 ? -15.438 -21.234 -20.688 1 97.69 121 THR B CA 1
ATOM 3534 C C . THR B 1 121 ? -15.555 -19.703 -20.766 1 97.69 121 THR B C 1
ATOM 3536 O O . THR B 1 121 ? -16.641 -19.172 -21.047 1 97.69 121 THR B O 1
ATOM 3539 N N . GLY B 1 122 ? -14.484 -18.984 -20.438 1 98.38 122 GLY B N 1
ATOM 3540 C CA . GLY B 1 122 ? -14.508 -17.531 -20.375 1 98.38 122 GLY B CA 1
ATOM 3541 C C . GLY B 1 122 ? -15.172 -17 -19.125 1 98.38 122 GLY B C 1
ATOM 3542 O O . GLY B 1 122 ? -15.5 -15.805 -19.062 1 98.38 122 GLY B O 1
ATOM 3543 N N . LEU B 1 123 ? -15.398 -17.922 -18.172 1 98.5 123 LEU B N 1
ATOM 3544 C CA . LEU B 1 123 ? -16.062 -17.5 -16.953 1 98.5 123 LEU B CA 1
ATOM 3545 C C . LEU B 1 123 ? -15.047 -17.094 -15.883 1 98.5 123 LEU B C 1
ATOM 3547 O O . LEU B 1 123 ? -14.055 -17.797 -15.68 1 98.5 123 LEU B O 1
ATOM 3551 N N . TYR B 1 124 ? -15.312 -15.961 -15.305 1 98.62 124 TYR B N 1
ATOM 3552 C CA . TYR B 1 124 ? -14.555 -15.469 -14.156 1 98.62 124 TYR B CA 1
ATOM 3553 C C . TYR B 1 124 ? -15.156 -15.984 -12.852 1 98.62 124 TYR B C 1
ATOM 3555 O O . TYR B 1 124 ? -16.172 -16.688 -12.859 1 98.62 124 TYR B O 1
ATOM 3563 N N . TYR B 1 125 ? -14.484 -15.695 -11.688 1 98.56 125 TYR B N 1
ATOM 3564 C CA . TYR B 1 125 ? -14.898 -16.156 -10.367 1 98.56 125 TYR B CA 1
ATOM 3565 C C . TYR B 1 125 ? -16.391 -15.922 -10.148 1 98.56 125 TYR B C 1
ATOM 3567 O O . TYR B 1 125 ? -16.891 -14.828 -10.422 1 98.56 125 TYR B O 1
ATOM 3575 N N . ASN B 1 126 ? -17.109 -16.891 -9.703 1 97.5 126 ASN B N 1
ATOM 3576 C CA . ASN B 1 126 ? -18.516 -16.922 -9.344 1 97.5 126 ASN B CA 1
ATOM 3577 C C . ASN B 1 126 ? -19.406 -16.609 -10.547 1 97.5 126 ASN B C 1
ATOM 3579 O O . ASN B 1 126 ? -20.359 -15.836 -10.43 1 97.5 126 ASN B O 1
ATOM 3583 N N . ARG B 1 127 ? -19.016 -17.062 -11.703 1 96.25 127 ARG B N 1
ATOM 3584 C CA . ARG B 1 127 ? -19.828 -17.266 -12.898 1 96.25 127 ARG B CA 1
ATOM 3585 C C . ARG B 1 127 ? -20.109 -15.938 -13.602 1 96.25 127 ARG B C 1
ATOM 3587 O O . ARG B 1 127 ? -21.234 -15.664 -14 1 96.25 127 ARG B O 1
ATOM 3594 N N . ILE B 1 128 ? -19.203 -15.133 -13.75 1 97.81 128 ILE B N 1
ATOM 3595 C CA . ILE B 1 128 ? -19.344 -13.945 -14.586 1 97.81 128 ILE B CA 1
ATOM 3596 C C . ILE B 1 128 ? -18.609 -14.148 -15.914 1 97.81 128 ILE B C 1
ATOM 3598 O O . ILE B 1 128 ? -17.406 -14.391 -15.938 1 97.81 128 ILE B O 1
ATOM 3602 N N . HIS B 1 129 ? -19.297 -14.094 -16.938 1 98.25 129 HIS B N 1
ATOM 3603 C CA . HIS B 1 129 ? -18.672 -14.312 -18.234 1 98.25 129 HIS B CA 1
ATOM 3604 C C . HIS B 1 129 ? -17.828 -13.109 -18.641 1 98.25 129 HIS B C 1
ATOM 3606 O O . HIS B 1 129 ? -18.156 -11.969 -18.297 1 98.25 129 HIS B O 1
ATOM 3612 N N . HIS B 1 130 ? -16.875 -13.344 -19.438 1 98.62 130 HIS B N 1
ATOM 3613 C CA . HIS B 1 130 ? -15.93 -12.352 -19.938 1 98.62 130 HIS B CA 1
ATOM 3614 C C . HIS B 1 130 ? -16.656 -11.141 -20.5 1 98.62 130 HIS B C 1
ATOM 3616 O O . HIS B 1 130 ? -16.281 -9.992 -20.219 1 98.62 130 HIS B O 1
ATOM 3622 N N . ASP B 1 131 ? -17.734 -11.328 -21.188 1 97.56 131 ASP B N 1
ATOM 3623 C CA . ASP B 1 131 ? -18.469 -10.258 -21.859 1 97.56 131 ASP B CA 1
ATOM 3624 C C . ASP B 1 131 ? -19.266 -9.422 -20.859 1 97.56 131 ASP B C 1
ATOM 3626 O O . ASP B 1 131 ? -19.75 -8.344 -21.203 1 97.56 131 ASP B O 1
ATOM 3630 N N . GLU B 1 132 ? -19.312 -9.938 -19.625 1 97.44 132 GLU B N 1
ATOM 3631 C CA . GLU B 1 132 ? -20.188 -9.289 -18.641 1 97.44 132 GLU B CA 1
ATOM 3632 C C . GLU B 1 132 ? -19.375 -8.594 -17.562 1 97.44 132 GLU B C 1
ATOM 3634 O O . GLU B 1 132 ? -19.906 -7.766 -16.812 1 97.44 132 GLU B O 1
ATOM 3639 N N . VAL B 1 133 ? -18.141 -8.891 -17.438 1 97.38 133 VAL B N 1
ATOM 3640 C CA . VAL B 1 133 ? -17.281 -8.414 -16.359 1 97.38 133 VAL B CA 1
ATOM 3641 C C . VAL B 1 133 ? -17.297 -6.887 -16.312 1 97.38 133 VAL B C 1
ATOM 3643 O O . VAL B 1 133 ? -17.422 -6.289 -15.234 1 97.38 133 VAL B O 1
ATOM 3646 N N . LEU B 1 134 ? -17.266 -6.227 -17.5 1 96.38 134 LEU B N 1
ATOM 3647 C CA . LEU B 1 134 ? -17.125 -4.777 -17.562 1 96.38 134 LEU B CA 1
ATOM 3648 C C . LEU B 1 134 ? -18.469 -4.09 -17.391 1 96.38 134 LEU B C 1
ATOM 3650 O O . LEU B 1 134 ? -18.531 -2.865 -17.25 1 96.38 134 LEU B O 1
ATOM 3654 N N . LYS B 1 135 ? -19.516 -4.852 -17.297 1 96.06 135 LYS B N 1
ATOM 3655 C CA . LYS B 1 135 ? -20.859 -4.289 -17.141 1 96.06 135 LYS B CA 1
ATOM 3656 C C . LYS B 1 135 ? -21.266 -4.246 -15.672 1 96.06 135 LYS B C 1
ATOM 3658 O O . LYS B 1 135 ? -22.359 -3.795 -15.336 1 96.06 135 LYS B O 1
ATOM 3663 N N . THR B 1 136 ? -20.391 -4.754 -14.789 1 94.5 136 THR B N 1
ATOM 3664 C CA . THR B 1 136 ? -20.641 -4.77 -13.352 1 94.5 136 THR B CA 1
ATOM 3665 C C . THR B 1 136 ? -19.375 -4.379 -12.586 1 94.5 136 THR B C 1
ATOM 3667 O O . THR B 1 136 ? -18.297 -4.273 -13.164 1 94.5 136 THR B O 1
ATOM 3670 N N . ASP B 1 137 ? -19.531 -4.062 -11.32 1 91.94 137 ASP B N 1
ATOM 3671 C CA . ASP B 1 137 ? -18.359 -3.822 -10.469 1 91.94 137 ASP B CA 1
ATOM 3672 C C . ASP B 1 137 ? -18.047 -5.039 -9.602 1 91.94 137 ASP B C 1
ATOM 3674 O O . ASP B 1 137 ? -17.25 -4.957 -8.664 1 91.94 137 ASP B O 1
ATOM 3678 N N . ARG B 1 138 ? -18.75 -6.152 -9.922 1 97 138 ARG B N 1
ATOM 3679 C CA . ARG B 1 138 ? -18.531 -7.355 -9.125 1 97 138 ARG B CA 1
ATOM 3680 C C . ARG B 1 138 ? -17.078 -7.828 -9.219 1 97 138 ARG B C 1
ATOM 3682 O O . ARG B 1 138 ? -16.422 -7.633 -10.242 1 97 138 ARG B O 1
ATOM 3689 N N . ILE B 1 139 ? -16.578 -8.352 -8.164 1 98.44 139 ILE B N 1
ATOM 3690 C CA . ILE B 1 139 ? -15.281 -9.008 -7.984 1 98.44 139 ILE B CA 1
ATOM 3691 C C . ILE B 1 139 ? -14.156 -8.039 -8.359 1 98.44 139 ILE B C 1
ATOM 3693 O O . ILE B 1 139 ? -13.078 -8.461 -8.773 1 98.44 139 ILE B O 1
ATOM 3697 N N . GLY B 1 140 ? -14.453 -6.707 -8.312 1 98.06 140 GLY B N 1
ATOM 3698 C CA . GLY B 1 140 ? -13.414 -5.711 -8.5 1 98.06 140 GLY B CA 1
ATOM 3699 C C . GLY B 1 140 ? -12.406 -5.684 -7.363 1 98.06 140 GLY B C 1
ATOM 3700 O O . GLY B 1 140 ? -12.703 -6.109 -6.246 1 98.06 140 GLY B O 1
ATOM 3701 N N . ILE B 1 141 ? -11.234 -5.148 -7.68 1 97.5 141 ILE B N 1
ATOM 3702 C CA . ILE B 1 141 ? -10.141 -5.133 -6.719 1 97.5 141 ILE B CA 1
ATOM 3703 C C . ILE B 1 141 ? -10.523 -4.27 -5.52 1 97.5 141 ILE B C 1
ATOM 3705 O O . ILE B 1 141 ? -9.953 -4.414 -4.434 1 97.5 141 ILE B O 1
ATOM 3709 N N . ASP B 1 142 ? -11.461 -3.299 -5.68 1 97.25 142 ASP B N 1
ATOM 3710 C CA . ASP B 1 142 ? -11.906 -2.428 -4.598 1 97.25 142 ASP B CA 1
ATOM 3711 C C . ASP B 1 142 ? -12.484 -3.24 -3.439 1 97.25 142 ASP B C 1
ATOM 3713 O O . ASP B 1 142 ? -12.406 -2.82 -2.283 1 97.25 142 ASP B O 1
ATOM 3717 N N . HIS B 1 143 ? -13.047 -4.453 -3.705 1 98 143 HIS B N 1
ATOM 3718 C CA . HIS B 1 143 ? -13.594 -5.297 -2.648 1 98 143 HIS B CA 1
ATOM 3719 C C . HIS B 1 143 ? -12.5 -5.762 -1.694 1 98 143 HIS B C 1
ATOM 3721 O O . HIS B 1 143 ? -12.758 -6 -0.512 1 98 143 HIS B O 1
ATOM 3727 N N . TRP B 1 144 ? -11.258 -5.898 -2.223 1 98.5 144 TRP B N 1
ATOM 3728 C CA . TRP B 1 144 ? -10.133 -6.281 -1.381 1 98.5 144 TRP B CA 1
ATOM 3729 C C . TRP B 1 144 ? -9.773 -5.168 -0.405 1 98.5 144 TRP B C 1
ATOM 3731 O O . TRP B 1 144 ? -9.461 -5.426 0.76 1 98.5 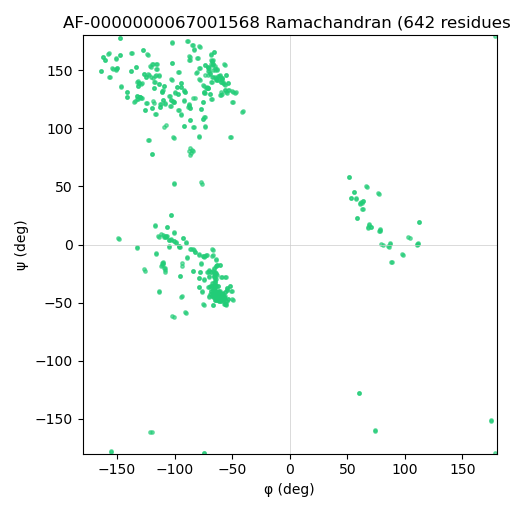144 TRP B O 1
ATOM 3741 N N . SER B 1 145 ? -9.828 -3.936 -0.877 1 97.19 145 SER B N 1
ATOM 3742 C CA . SER B 1 145 ? -9.586 -2.781 -0.015 1 97.19 145 SER B CA 1
ATOM 3743 C C . SER B 1 145 ? -10.719 -2.607 0.997 1 97.19 145 SER B C 1
ATOM 3745 O O . SER B 1 145 ? -10.461 -2.355 2.178 1 97.19 145 SER B O 1
ATOM 3747 N N . LYS B 1 146 ? -11.938 -2.779 0.537 1 95.75 146 LYS B N 1
ATOM 3748 C CA . LYS B 1 146 ? -13.109 -2.531 1.368 1 95.75 146 LYS B CA 1
ATOM 3749 C C . LYS B 1 146 ? -13.18 -3.518 2.531 1 95.75 146 LYS B C 1
ATOM 3751 O O . LYS B 1 146 ? -13.688 -3.188 3.602 1 95.75 146 LYS B O 1
ATOM 3756 N N . ARG B 1 147 ? -12.617 -4.684 2.342 1 97.25 147 ARG B N 1
ATOM 3757 C CA . ARG B 1 147 ? -12.656 -5.664 3.424 1 97.25 147 ARG B CA 1
ATOM 3758 C C . ARG B 1 147 ? -11.547 -5.406 4.438 1 97.25 147 ARG B C 1
ATOM 3760 O O . ARG B 1 147 ? -11.406 -6.148 5.41 1 97.25 147 ARG B O 1
ATOM 3767 N N . GLY B 1 148 ? -10.672 -4.48 4.145 1 98 148 GLY B N 1
ATOM 3768 C CA . GLY B 1 148 ? -9.594 -4.176 5.074 1 98 148 GLY B CA 1
ATOM 3769 C C . GLY B 1 148 ? -8.227 -4.566 4.547 1 98 148 GLY B C 1
ATOM 3770 O O . GLY B 1 148 ? -7.277 -4.711 5.32 1 98 148 GLY B O 1
ATOM 3771 N N . GLY B 1 149 ? -8.117 -4.734 3.264 1 98.56 149 GLY B N 1
ATOM 3772 C CA . GLY B 1 149 ? -6.848 -5.113 2.672 1 98.56 149 GLY B CA 1
ATOM 3773 C C . GLY B 1 149 ? -6.484 -6.566 2.918 1 98.56 149 GLY B C 1
ATOM 3774 O O . GLY B 1 149 ? -7.359 -7.43 2.955 1 98.56 149 GLY B O 1
ATOM 3775 N N . ILE B 1 150 ? -5.285 -6.871 2.787 1 98.88 150 ILE B N 1
ATOM 3776 C CA . ILE B 1 150 ? -4.73 -8.203 3.01 1 98.88 150 ILE B CA 1
ATOM 3777 C C . ILE B 1 150 ? -3.748 -8.164 4.18 1 98.88 150 ILE B C 1
ATOM 3779 O O . ILE B 1 150 ? -2.727 -7.473 4.117 1 98.88 150 ILE B O 1
ATOM 3783 N N . VAL B 1 151 ? -4.094 -8.797 5.246 1 98.94 151 VAL B N 1
ATOM 3784 C CA . VAL B 1 151 ? -3.289 -8.844 6.461 1 98.94 151 VAL B CA 1
ATOM 3785 C C . VAL B 1 151 ? -3.191 -10.289 6.957 1 98.94 151 VAL B C 1
ATOM 3787 O O . VAL B 1 151 ? -4.207 -10.977 7.086 1 98.94 151 VAL B O 1
ATOM 3790 N N . GLY B 1 152 ? -2.006 -10.758 7.188 1 98.81 152 GLY B N 1
ATOM 3791 C CA . GLY B 1 152 ? -1.848 -12.109 7.695 1 98.81 152 GLY B CA 1
ATOM 3792 C C . GLY B 1 152 ? -0.398 -12.547 7.785 1 98.81 152 GLY B C 1
ATOM 3793 O O . GLY B 1 152 ? 0.476 -11.75 8.133 1 98.81 152 GLY B O 1
ATOM 3794 N N . ARG B 1 153 ? -0.162 -13.82 7.664 1 98.88 153 ARG B N 1
ATOM 3795 C CA . ARG B 1 153 ? 1.172 -14.406 7.707 1 98.88 153 ARG B CA 1
ATOM 3796 C C . ARG B 1 153 ? 1.658 -14.766 6.305 1 98.88 153 ARG B C 1
ATOM 3798 O O . ARG B 1 153 ? 0.919 -15.359 5.516 1 98.88 153 ARG B O 1
ATOM 3805 N N . GLY B 1 154 ? 2.801 -14.234 5.965 1 98.94 154 GLY B N 1
ATOM 3806 C CA . GLY B 1 154 ? 3.467 -14.625 4.734 1 98.94 154 GLY B CA 1
ATOM 3807 C C . GLY B 1 154 ? 4.535 -15.688 4.945 1 98.94 154 GLY B C 1
ATOM 3808 O O . GLY B 1 154 ? 5.148 -15.75 6.012 1 98.94 154 GLY B O 1
ATOM 3809 N N . VAL B 1 155 ? 4.727 -16.516 3.977 1 98.94 155 VAL B N 1
ATOM 3810 C CA . VAL B 1 155 ? 5.809 -17.5 3.959 1 98.94 155 VAL B CA 1
ATOM 3811 C C . VAL B 1 155 ? 6.539 -17.438 2.621 1 98.94 155 VAL B C 1
ATOM 3813 O O . VAL B 1 155 ? 5.914 -17.266 1.572 1 98.94 155 VAL B O 1
ATOM 3816 N N . LEU B 1 156 ? 7.848 -17.531 2.666 1 98.94 156 LEU B N 1
ATOM 3817 C CA . LEU B 1 156 ? 8.664 -17.5 1.454 1 98.94 156 LEU B CA 1
ATOM 3818 C C . LEU B 1 156 ? 9.32 -18.844 1.21 1 98.94 156 LEU B C 1
ATOM 3820 O O . LEU B 1 156 ? 9.953 -19.406 2.109 1 98.94 156 LEU B O 1
ATOM 3824 N N . LEU B 1 157 ? 9.055 -19.438 0.089 1 98.94 157 LEU B N 1
ATOM 3825 C CA . LEU B 1 157 ? 9.867 -20.531 -0.431 1 98.94 157 LEU B CA 1
ATOM 3826 C C . LEU B 1 157 ? 10.883 -20.016 -1.448 1 98.94 157 LEU B C 1
ATOM 3828 O O . LEU B 1 157 ? 10.5 -19.516 -2.512 1 98.94 157 LEU B O 1
ATOM 3832 N N . ASP B 1 158 ? 12.125 -20.141 -1.127 1 98.94 158 ASP B N 1
ATOM 3833 C CA . ASP B 1 158 ? 13.211 -19.516 -1.882 1 98.94 158 ASP B CA 1
ATOM 3834 C C . ASP B 1 158 ? 13.891 -20.531 -2.801 1 98.94 158 ASP B C 1
ATOM 3836 O O . ASP B 1 158 ? 14.898 -21.125 -2.43 1 98.94 158 ASP B O 1
ATOM 3840 N N . TYR B 1 159 ? 13.398 -20.609 -4.043 1 98.94 159 TYR B N 1
ATOM 3841 C CA . TYR B 1 159 ? 13.938 -21.578 -4.988 1 98.94 159 TYR B CA 1
ATOM 3842 C C . TYR B 1 159 ? 15.359 -21.219 -5.395 1 98.94 159 TYR B C 1
ATOM 3844 O O . TYR B 1 159 ? 16.188 -22.094 -5.645 1 98.94 159 TYR B O 1
ATOM 3852 N N . VAL B 1 160 ? 15.664 -19.938 -5.512 1 98.88 160 VAL B N 1
ATOM 3853 C CA . VAL B 1 160 ? 17.016 -19.5 -5.883 1 98.88 160 VAL B CA 1
ATOM 3854 C C . VAL B 1 160 ? 18.031 -20.094 -4.914 1 98.88 160 VAL B C 1
ATOM 3856 O O . VAL B 1 160 ? 19.016 -20.703 -5.336 1 98.88 160 VAL B O 1
ATOM 3859 N N . ALA B 1 161 ? 17.781 -19.906 -3.637 1 98.75 161 ALA B N 1
ATOM 3860 C CA . ALA B 1 161 ? 18.672 -20.453 -2.623 1 98.75 161 ALA B CA 1
ATOM 3861 C C . ALA B 1 161 ? 18.703 -21.969 -2.662 1 98.75 161 ALA B C 1
ATOM 3863 O O . ALA B 1 161 ? 19.766 -22.594 -2.527 1 98.75 161 ALA B O 1
ATOM 3864 N N . TYR B 1 162 ? 17.562 -22.594 -2.785 1 98.81 162 TYR B N 1
ATOM 3865 C CA . TYR B 1 162 ? 17.453 -24.047 -2.865 1 98.81 162 TYR B CA 1
ATOM 3866 C C . TYR B 1 162 ? 18.281 -24.594 -4.02 1 98.81 162 TYR B C 1
ATOM 3868 O O . TYR B 1 162 ? 19.031 -25.562 -3.852 1 98.81 162 TYR B O 1
ATOM 3876 N N . ALA B 1 163 ? 18.062 -23.984 -5.223 1 98.81 163 ALA B N 1
ATOM 3877 C CA . ALA B 1 163 ? 18.797 -24.422 -6.414 1 98.81 163 ALA B CA 1
ATOM 3878 C C . ALA B 1 163 ? 20.297 -24.344 -6.199 1 98.81 163 ALA B C 1
ATOM 3880 O O . ALA B 1 163 ? 21.047 -25.25 -6.598 1 98.81 163 ALA B O 1
ATOM 3881 N N . ALA B 1 164 ? 20.719 -23.219 -5.609 1 98.31 164 ALA B N 1
ATOM 3882 C CA . ALA B 1 164 ? 22.141 -23.062 -5.328 1 98.31 164 ALA B CA 1
ATOM 3883 C C . ALA B 1 164 ? 22.641 -24.172 -4.402 1 98.31 164 ALA B C 1
ATOM 3885 O O . ALA B 1 164 ? 23.688 -24.781 -4.668 1 98.31 164 ALA B O 1
ATOM 3886 N N . ARG B 1 165 ? 21.922 -24.469 -3.348 1 98 165 ARG B N 1
ATOM 3887 C CA . ARG B 1 165 ? 22.328 -25.453 -2.354 1 98 165 ARG B CA 1
ATOM 3888 C C . ARG B 1 165 ? 22.375 -26.859 -2.963 1 98 165 ARG B C 1
ATOM 3890 O O . ARG B 1 165 ? 23.172 -27.688 -2.545 1 98 165 ARG B O 1
ATOM 3897 N N . HIS B 1 166 ? 21.594 -27.141 -3.977 1 98.5 166 HIS B N 1
ATOM 3898 C CA . HIS B 1 166 ? 21.484 -28.469 -4.559 1 98.5 166 HIS B CA 1
ATOM 3899 C C . HIS B 1 166 ? 22.156 -28.531 -5.926 1 98.5 166 HIS B C 1
ATOM 3901 O O . HIS B 1 166 ? 21.953 -29.5 -6.672 1 98.5 166 HIS B O 1
ATOM 3907 N N . ASN B 1 167 ? 22.859 -27.5 -6.387 1 98.19 167 ASN B N 1
ATOM 3908 C CA . ASN B 1 167 ? 23.609 -27.406 -7.629 1 98.19 167 ASN B CA 1
ATOM 3909 C C . ASN B 1 167 ? 22.719 -27.578 -8.852 1 98.19 167 ASN B C 1
ATOM 3911 O O . ASN B 1 167 ? 23.062 -28.312 -9.773 1 98.19 167 ASN B O 1
ATOM 3915 N N . ILE B 1 168 ? 21.562 -27.062 -8.695 1 98.19 168 ILE B N 1
ATOM 3916 C CA . ILE B 1 168 ? 20.625 -27.047 -9.82 1 98.19 168 ILE B CA 1
ATOM 3917 C C . ILE B 1 168 ? 20.875 -25.812 -10.672 1 98.19 168 ILE B C 1
ATOM 3919 O O . ILE B 1 168 ? 20.75 -24.688 -10.18 1 98.19 168 ILE B O 1
ATOM 3923 N N . GLN B 1 169 ? 21.266 -26 -11.93 1 97.88 169 GLN B N 1
ATOM 3924 C CA . GLN B 1 169 ? 21.375 -24.906 -12.883 1 97.88 169 GLN B CA 1
ATOM 3925 C C . GLN B 1 169 ? 20.078 -24.703 -13.656 1 97.88 169 GLN B C 1
ATOM 3927 O O . GLN B 1 169 ? 19.453 -25.672 -14.086 1 97.88 169 GLN B O 1
ATOM 3932 N N . TYR B 1 170 ? 19.641 -23.5 -13.719 1 98.06 170 TYR B N 1
ATOM 3933 C CA . TYR B 1 170 ? 18.453 -23.188 -14.492 1 98.06 170 TYR B CA 1
ATOM 3934 C C . TYR B 1 170 ? 18.5 -21.75 -15.023 1 98.06 170 TYR B C 1
ATOM 3936 O O . TYR B 1 170 ? 19.312 -20.953 -14.57 1 98.06 170 TYR B O 1
ATOM 3944 N N . ASP B 1 171 ? 17.688 -21.484 -16.062 1 97.75 171 ASP B N 1
ATOM 3945 C CA . ASP B 1 171 ? 17.5 -20.172 -16.656 1 97.75 171 ASP B CA 1
ATOM 3946 C C . ASP B 1 171 ? 16.094 -19.641 -16.422 1 97.75 171 ASP B C 1
ATOM 3948 O O . ASP B 1 171 ? 15.117 -20.234 -16.875 1 97.75 171 ASP B O 1
ATOM 3952 N N . ALA B 1 172 ? 16.031 -18.469 -15.695 1 98.12 172 ALA B N 1
ATOM 3953 C CA . ALA B 1 172 ? 14.734 -17.906 -15.32 1 98.12 172 ALA B CA 1
ATOM 3954 C C . ALA B 1 172 ? 13.938 -17.484 -16.562 1 98.12 172 ALA B C 1
ATOM 3956 O O . ALA B 1 172 ? 12.734 -17.234 -16.469 1 98.12 172 ALA B O 1
ATOM 3957 N N . MET B 1 173 ? 14.617 -17.453 -17.719 1 97.56 173 MET B N 1
ATOM 3958 C CA . MET B 1 173 ? 13.992 -17.016 -18.969 1 97.56 173 MET B CA 1
ATOM 3959 C C . MET B 1 173 ? 13.656 -18.203 -19.859 1 97.56 173 MET B C 1
ATOM 3961 O O . MET B 1 173 ? 13.602 -18.078 -21.078 1 97.56 173 MET B O 1
ATOM 3965 N N . THR B 1 174 ? 13.477 -19.344 -19.188 1 97.94 174 THR B N 1
ATOM 3966 C CA . THR B 1 174 ? 12.938 -20.547 -19.812 1 97.94 174 THR B CA 1
ATOM 3967 C C . THR B 1 174 ? 11.758 -21.078 -19 1 97.94 174 THR B C 1
ATOM 3969 O O . THR B 1 174 ? 11.492 -20.625 -17.891 1 97.94 174 THR B O 1
ATOM 3972 N N . ARG B 1 175 ? 11.047 -22 -19.609 1 98.19 175 ARG B N 1
ATOM 3973 C CA . ARG B 1 175 ? 9.93 -22.609 -18.891 1 98.19 175 ARG B CA 1
ATOM 3974 C C . ARG B 1 175 ? 10.438 -23.625 -17.875 1 98.19 175 ARG B C 1
ATOM 3976 O O . ARG B 1 175 ? 10 -24.781 -17.875 1 98.19 175 ARG B O 1
ATOM 3983 N N . HIS B 1 176 ? 11.289 -23.219 -17.078 1 98.56 176 HIS B N 1
ATOM 3984 C CA . HIS B 1 176 ? 11.742 -24.047 -15.961 1 98.56 176 HIS B CA 1
ATOM 3985 C C . HIS B 1 176 ? 10.641 -24.234 -14.93 1 98.56 176 HIS B C 1
ATOM 3987 O O . HIS B 1 176 ? 10.07 -23.25 -14.445 1 98.56 176 HIS B O 1
ATOM 3993 N N . ARG B 1 177 ? 10.305 -25.516 -14.594 1 98.69 177 ARG B N 1
ATOM 3994 C CA . ARG B 1 177 ? 9.18 -25.844 -13.719 1 98.69 177 ARG B CA 1
ATOM 3995 C C . ARG B 1 177 ? 9.656 -26.141 -12.305 1 98.69 177 ARG B C 1
ATOM 3997 O O . ARG B 1 177 ? 10.523 -27 -12.109 1 98.69 177 ARG B O 1
ATOM 4004 N N . ILE B 1 178 ? 9.164 -25.422 -11.312 1 98.88 178 ILE B N 1
ATOM 4005 C CA . ILE B 1 178 ? 9.352 -25.75 -9.898 1 98.88 178 ILE B CA 1
ATOM 4006 C C . ILE B 1 178 ? 8.273 -26.719 -9.445 1 98.88 178 ILE B C 1
ATOM 4008 O O . ILE B 1 178 ? 7.113 -26.328 -9.258 1 98.88 178 ILE B O 1
ATOM 4012 N N . THR B 1 179 ? 8.602 -27.938 -9.242 1 98.81 179 THR B N 1
ATOM 4013 C CA . THR B 1 179 ? 7.648 -29.031 -9.031 1 98.81 179 THR B CA 1
ATOM 4014 C C . THR B 1 179 ? 7.191 -29.078 -7.574 1 98.81 179 THR B C 1
ATOM 4016 O O . THR B 1 179 ? 7.797 -28.438 -6.711 1 98.81 179 THR B O 1
ATOM 4019 N N . LEU B 1 180 ? 6.141 -29.844 -7.316 1 98.81 180 LEU B N 1
ATOM 4020 C CA . LEU B 1 180 ? 5.602 -29.969 -5.965 1 98.81 180 LEU B CA 1
ATOM 4021 C C . LEU B 1 180 ? 6.645 -30.562 -5.02 1 98.81 180 LEU B C 1
ATOM 4023 O O . LEU B 1 180 ? 6.781 -30.094 -3.881 1 98.81 180 LEU B O 1
ATOM 4027 N N . ASP B 1 181 ? 7.359 -31.562 -5.496 1 98.75 181 ASP B N 1
ATOM 4028 C CA . ASP B 1 181 ? 8.383 -32.156 -4.656 1 98.75 181 ASP B CA 1
ATOM 4029 C C . ASP B 1 181 ? 9.414 -31.141 -4.203 1 98.75 181 ASP B C 1
ATOM 4031 O O . ASP B 1 181 ? 9.828 -31.125 -3.041 1 98.75 181 ASP B O 1
ATOM 4035 N N . VAL B 1 182 ? 9.805 -30.312 -5.117 1 98.88 182 VAL B N 1
ATOM 4036 C CA . VAL B 1 182 ? 10.789 -29.266 -4.809 1 98.88 182 VAL B CA 1
ATOM 4037 C C . VAL B 1 182 ? 10.188 -28.266 -3.826 1 98.88 182 VAL B C 1
ATOM 4039 O O . VAL B 1 182 ? 10.859 -27.844 -2.877 1 98.88 182 VAL B O 1
ATOM 4042 N N . LEU B 1 183 ? 8.938 -27.844 -4.016 1 98.88 183 LEU B N 1
ATOM 4043 C CA . LEU B 1 183 ? 8.258 -26.938 -3.1 1 98.88 183 LEU B CA 1
ATOM 4044 C C . LEU B 1 183 ? 8.227 -27.516 -1.687 1 98.88 183 LEU B C 1
ATOM 4046 O O . LEU B 1 183 ? 8.523 -26.812 -0.718 1 98.88 183 LEU B O 1
ATOM 4050 N N . LYS B 1 184 ? 7.875 -28.766 -1.58 1 98.75 184 LYS B N 1
ATOM 4051 C CA . LYS B 1 184 ? 7.812 -29.422 -0.281 1 98.75 184 LYS B CA 1
ATOM 4052 C C . LYS B 1 184 ? 9.195 -29.547 0.342 1 98.75 184 LYS B C 1
ATOM 4054 O O . LYS B 1 184 ? 9.359 -29.391 1.555 1 98.75 184 LYS B O 1
ATOM 4059 N N . ASP B 1 185 ? 10.18 -29.844 -0.466 1 98.75 185 ASP B N 1
ATOM 4060 C CA . ASP B 1 185 ? 11.555 -29.938 0.023 1 98.75 185 ASP B CA 1
ATOM 4061 C C . ASP B 1 185 ? 12.016 -28.578 0.575 1 98.75 185 ASP B C 1
ATOM 4063 O O . ASP B 1 185 ? 12.672 -28.531 1.619 1 98.75 185 ASP B O 1
ATOM 4067 N N . MET B 1 186 ? 11.734 -27.516 -0.158 1 98.81 186 MET B N 1
ATOM 4068 C CA . MET B 1 186 ? 12.094 -26.188 0.314 1 98.81 186 MET B CA 1
ATOM 4069 C C . MET B 1 186 ? 11.461 -25.891 1.669 1 98.81 186 MET B C 1
ATOM 4071 O O . MET B 1 186 ? 12.125 -25.391 2.578 1 98.81 186 MET B O 1
ATOM 4075 N N . ALA B 1 187 ? 10.18 -26.188 1.76 1 98.88 187 ALA B N 1
ATOM 4076 C CA . ALA B 1 187 ? 9.484 -25.953 3.021 1 98.88 187 ALA B CA 1
ATOM 4077 C C . ALA B 1 187 ? 10.148 -26.703 4.168 1 98.88 187 ALA B C 1
ATOM 4079 O O . ALA B 1 187 ? 10.344 -26.156 5.254 1 98.88 187 ALA B O 1
ATOM 4080 N N . LYS B 1 188 ? 10.469 -27.938 3.904 1 98.62 188 LYS B N 1
ATOM 4081 C CA . LYS B 1 188 ? 11.125 -28.766 4.906 1 98.62 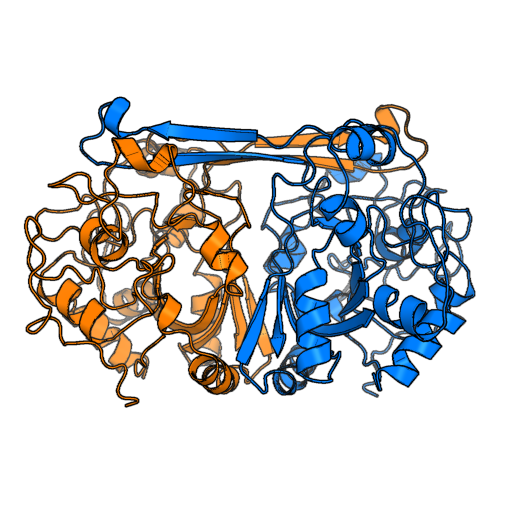188 LYS B CA 1
ATOM 4082 C C . LYS B 1 188 ? 12.477 -28.172 5.305 1 98.62 188 LYS B C 1
ATOM 4084 O O . LYS B 1 188 ? 12.773 -28.031 6.492 1 98.62 188 LYS B O 1
ATOM 4089 N N . GLU B 1 189 ? 13.289 -27.812 4.344 1 98.56 189 GLU B N 1
ATOM 4090 C CA . GLU B 1 189 ? 14.625 -27.281 4.602 1 98.56 189 GLU B CA 1
ATOM 4091 C C . GLU B 1 189 ? 14.562 -25.953 5.328 1 98.56 189 GLU B C 1
ATOM 4093 O O . GLU B 1 189 ? 15.438 -25.641 6.141 1 98.56 189 GLU B O 1
ATOM 4098 N N . GLN B 1 190 ? 13.562 -25.188 5.016 1 98.62 190 GLN B N 1
ATOM 4099 C CA . GLN B 1 190 ? 13.383 -23.875 5.609 1 98.62 190 GLN B CA 1
ATOM 4100 C C . GLN B 1 190 ? 12.633 -23.953 6.938 1 98.62 190 GLN B C 1
ATOM 4102 O O . GLN B 1 190 ? 12.398 -22.938 7.594 1 98.62 190 GLN B O 1
ATOM 4107 N N . ASN B 1 191 ? 12.203 -25.141 7.312 1 98.31 191 ASN B N 1
ATOM 4108 C CA . ASN B 1 191 ? 11.422 -25.391 8.523 1 98.31 191 ASN B CA 1
ATOM 4109 C C . ASN B 1 191 ? 10.156 -24.547 8.562 1 98.31 191 ASN B C 1
ATOM 4111 O O . ASN B 1 191 ? 9.891 -23.875 9.562 1 98.31 191 ASN B O 1
ATOM 4115 N N . VAL B 1 192 ? 9.484 -24.5 7.484 1 98.19 192 VAL B N 1
ATOM 4116 C CA . VAL B 1 192 ? 8.227 -23.781 7.371 1 98.19 192 VAL B CA 1
ATOM 4117 C C . VAL B 1 192 ? 7.055 -24.75 7.445 1 98.19 192 VAL B C 1
ATOM 4119 O O . VAL B 1 192 ? 7.008 -25.734 6.691 1 98.19 192 VAL B O 1
ATOM 4122 N N . THR B 1 193 ? 6.191 -24.547 8.359 1 97.69 193 THR B N 1
ATOM 4123 C CA . THR B 1 193 ? 4.898 -25.219 8.391 1 97.69 193 THR B CA 1
ATOM 4124 C C . THR B 1 193 ? 3.787 -24.281 7.938 1 97.69 193 THR B C 1
ATOM 4126 O O . THR B 1 193 ? 3.65 -23.172 8.461 1 97.69 193 THR B O 1
ATOM 4129 N N . PHE B 1 194 ? 3.057 -24.766 7.023 1 98.31 194 PHE B N 1
ATOM 4130 C CA . PHE B 1 194 ? 2.006 -23.922 6.457 1 98.31 194 PHE B CA 1
ATOM 4131 C C . PHE B 1 194 ? 0.775 -23.922 7.355 1 98.31 194 PHE B C 1
ATOM 4133 O O . PHE B 1 194 ? 0.487 -24.906 8.031 1 98.31 194 PHE B O 1
ATOM 4140 N N . ARG B 1 195 ? 0.091 -22.812 7.367 1 97.12 195 ARG B N 1
ATOM 4141 C CA . ARG B 1 195 ? -1.18 -22.625 8.062 1 97.12 195 ARG B CA 1
ATOM 4142 C C . ARG B 1 195 ? -2.248 -22.094 7.109 1 97.12 195 ARG B C 1
ATOM 4144 O O . ARG B 1 195 ? -1.939 -21.375 6.168 1 97.12 195 ARG B O 1
ATOM 4151 N N . PRO B 1 196 ? -3.533 -22.547 7.387 1 97.06 196 PRO B N 1
ATOM 4152 C CA . PRO B 1 196 ? -4.594 -21.906 6.598 1 97.06 196 PRO B CA 1
ATOM 4153 C C . PRO B 1 196 ? -4.555 -20.391 6.672 1 97.06 196 PRO B C 1
ATOM 4155 O O . PRO B 1 196 ? -4.371 -19.828 7.754 1 97.06 196 PRO B O 1
ATOM 4158 N N . GLY B 1 197 ? -4.66 -19.766 5.492 1 97.88 197 GLY B N 1
ATOM 4159 C CA . GLY B 1 197 ? -4.664 -18.312 5.434 1 97.88 197 GLY B CA 1
ATOM 4160 C C . GLY B 1 197 ? -3.309 -17.719 5.102 1 97.88 197 GLY B C 1
ATOM 4161 O O . GLY B 1 197 ? -3.197 -16.531 4.82 1 97.88 197 GLY B O 1
ATOM 4162 N N . ASP B 1 198 ? -2.266 -18.578 5.074 1 98.75 198 ASP B N 1
ATOM 4163 C CA . ASP B 1 198 ? -0.939 -18.094 4.719 1 98.75 198 ASP B CA 1
ATOM 4164 C C . ASP B 1 198 ? -0.933 -17.5 3.309 1 98.75 198 ASP B C 1
ATOM 4166 O O . ASP B 1 198 ? -1.688 -17.953 2.441 1 98.75 198 ASP B O 1
ATOM 4170 N N . ILE B 1 199 ? -0.16 -16.516 3.127 1 98.94 199 ILE B N 1
ATOM 4171 C CA . ILE B 1 199 ? 0.194 -16.016 1.8 1 98.94 199 ILE B CA 1
ATOM 4172 C C . ILE B 1 199 ? 1.511 -16.656 1.352 1 98.94 199 ILE B C 1
ATOM 4174 O O . ILE B 1 199 ? 2.564 -16.375 1.932 1 98.94 199 ILE B O 1
ATOM 4178 N N . LEU B 1 200 ? 1.462 -17.484 0.352 1 98.94 200 LEU B N 1
ATOM 4179 C CA . LEU B 1 200 ? 2.641 -18.188 -0.132 1 98.94 200 LEU B CA 1
ATOM 4180 C C . LEU B 1 200 ? 3.385 -17.359 -1.174 1 98.94 200 LEU B C 1
ATOM 4182 O O . LEU B 1 200 ? 2.809 -16.984 -2.195 1 98.94 200 LEU B O 1
ATOM 4186 N N . LEU B 1 201 ? 4.613 -17.062 -0.906 1 99 201 LEU B N 1
ATOM 4187 C CA . LEU B 1 201 ? 5.504 -16.422 -1.868 1 99 201 LEU B CA 1
ATOM 4188 C C . LEU B 1 201 ? 6.594 -17.375 -2.326 1 99 201 LEU B C 1
ATOM 4190 O O . LEU B 1 201 ? 7.168 -18.109 -1.511 1 99 201 LEU B O 1
ATOM 4194 N N . VAL B 1 202 ? 6.797 -17.438 -3.621 1 98.94 202 VAL B N 1
ATOM 4195 C CA . VAL B 1 202 ? 7.855 -18.266 -4.188 1 98.94 202 VAL B CA 1
ATOM 4196 C C . VAL B 1 202 ? 8.836 -17.391 -4.965 1 98.94 202 VAL B C 1
ATOM 4198 O O . VAL B 1 202 ? 8.453 -16.719 -5.922 1 98.94 202 VAL B O 1
ATOM 4201 N N . ARG B 1 203 ? 10.039 -17.344 -4.57 1 98.94 203 ARG B N 1
ATOM 4202 C CA . ARG B 1 203 ? 11.102 -16.641 -5.293 1 98.94 203 ARG B CA 1
ATOM 4203 C C . ARG B 1 203 ? 11.75 -17.562 -6.324 1 98.94 203 ARG B C 1
ATOM 4205 O O . ARG B 1 203 ? 12.375 -18.562 -5.969 1 98.94 203 ARG B O 1
ATOM 4212 N N . SER B 1 204 ? 11.648 -17.172 -7.566 1 98.81 204 SER B N 1
ATOM 4213 C CA . SER B 1 204 ? 12.125 -18.031 -8.641 1 98.81 204 SER B CA 1
ATOM 4214 C C . SER B 1 204 ? 13.375 -17.453 -9.297 1 98.81 204 SER B C 1
ATOM 4216 O O . SER B 1 204 ? 14.055 -18.141 -10.062 1 98.81 204 SER B O 1
ATOM 4218 N N . GLY B 1 205 ? 13.641 -16.156 -9.062 1 98.56 205 GLY B N 1
ATOM 4219 C CA . GLY B 1 205 ? 14.898 -15.586 -9.516 1 98.56 205 GLY B CA 1
ATOM 4220 C C . GLY B 1 205 ? 14.742 -14.719 -10.75 1 98.56 205 GLY B C 1
ATOM 4221 O O . GLY B 1 205 ? 15.727 -14.258 -11.32 1 98.56 205 GLY B O 1
ATOM 4222 N N . TRP B 1 206 ? 13.562 -14.477 -11.203 1 97.88 206 TRP B N 1
ATOM 4223 C CA . TRP B 1 206 ? 13.336 -13.68 -12.406 1 97.88 206 TRP B CA 1
ATOM 4224 C C . TRP B 1 206 ? 13.797 -12.234 -12.195 1 97.88 206 TRP B C 1
ATOM 4226 O O . TRP B 1 206 ? 14.508 -11.68 -13.039 1 97.88 206 TRP B O 1
ATOM 4236 N N . ILE B 1 207 ? 13.422 -11.625 -11.102 1 97.12 207 ILE B N 1
ATOM 4237 C CA . ILE B 1 207 ? 13.797 -10.25 -10.828 1 97.12 207 ILE B CA 1
ATOM 4238 C C . ILE B 1 207 ? 15.312 -10.141 -10.688 1 97.12 207 ILE B C 1
ATOM 4240 O O . ILE B 1 207 ? 15.922 -9.18 -11.164 1 97.12 207 ILE B O 1
ATOM 4244 N N . ARG B 1 208 ? 15.891 -11.148 -10 1 97.38 208 ARG B N 1
ATOM 4245 C CA . ARG B 1 208 ? 17.344 -11.188 -9.938 1 97.38 208 ARG B CA 1
ATOM 4246 C C . ARG B 1 208 ? 17.953 -11.156 -11.336 1 97.38 208 ARG B C 1
ATOM 4248 O O . ARG B 1 208 ? 18.875 -10.375 -11.609 1 97.38 208 ARG B O 1
ATOM 4255 N N . TRP B 1 209 ? 17.453 -11.992 -12.211 1 97.5 209 TRP B N 1
ATOM 4256 C CA . TRP B 1 209 ? 17.938 -12.008 -13.586 1 97.5 209 TRP B CA 1
ATOM 4257 C C . TRP B 1 209 ? 17.797 -10.625 -14.219 1 97.5 209 TRP B C 1
ATOM 4259 O O . TRP B 1 209 ? 18.75 -10.117 -14.828 1 97.5 209 TRP B O 1
ATOM 4269 N N . TYR B 1 210 ? 16.609 -10.047 -14.125 1 96 210 TYR B N 1
ATOM 4270 C CA . TYR B 1 210 ? 16.344 -8.742 -14.719 1 96 210 TYR B CA 1
ATOM 4271 C C . TYR B 1 210 ? 17.359 -7.711 -14.25 1 96 210 TYR B C 1
ATOM 4273 O O . TYR B 1 210 ? 17.922 -6.961 -15.062 1 96 210 TYR B O 1
ATOM 4281 N N . ASN B 1 211 ? 17.594 -7.699 -12.945 1 93.5 211 ASN B N 1
ATOM 4282 C CA . ASN B 1 211 ? 18.484 -6.719 -12.336 1 93.5 211 ASN B CA 1
ATOM 4283 C C . ASN B 1 211 ? 19.922 -6.898 -12.82 1 93.5 211 ASN B C 1
ATOM 4285 O O . ASN B 1 211 ? 20.688 -5.934 -12.867 1 93.5 211 ASN B O 1
ATOM 4289 N N . GLU B 1 212 ? 20.266 -8.086 -13.242 1 95.88 212 GLU B N 1
ATOM 4290 C CA . GLU B 1 212 ? 21.656 -8.422 -13.539 1 95.88 212 GLU B CA 1
ATOM 4291 C C . GLU B 1 212 ? 21.922 -8.375 -15.047 1 95.88 212 GLU B C 1
ATOM 4293 O O . GLU B 1 212 ? 23.047 -8.648 -15.492 1 95.88 212 GLU B O 1
ATOM 4298 N N . HIS B 1 213 ? 21 -8.023 -15.828 1 96.12 213 HIS B N 1
ATOM 4299 C CA . HIS B 1 213 ? 21.188 -8.102 -17.266 1 96.12 213 HIS B CA 1
ATOM 4300 C C . HIS B 1 213 ? 20.953 -6.754 -17.938 1 96.12 213 HIS B C 1
ATOM 4302 O O . HIS B 1 213 ? 20.312 -5.871 -17.344 1 96.12 213 HIS B O 1
ATOM 4308 N N . SER B 1 214 ? 21.422 -6.625 -19.188 1 95.38 214 SER B N 1
ATOM 4309 C CA . SER B 1 214 ? 21.438 -5.363 -19.906 1 95.38 214 SER B CA 1
ATOM 4310 C C . SER B 1 214 ? 20.062 -5.055 -20.5 1 95.38 214 SER B C 1
ATOM 4312 O O . SER B 1 214 ? 19.203 -5.941 -20.609 1 95.38 214 SER B O 1
ATOM 4314 N N . PRO B 1 215 ? 19.844 -3.775 -20.828 1 93.19 215 PRO B N 1
ATOM 4315 C CA . PRO B 1 215 ? 18.594 -3.416 -21.484 1 93.19 215 PRO B CA 1
ATOM 4316 C C . PRO B 1 215 ? 18.328 -4.242 -22.75 1 93.19 215 PRO B C 1
ATOM 4318 O O . PRO B 1 215 ? 17.188 -4.625 -23.016 1 93.19 215 PRO B O 1
ATOM 4321 N N . GLU B 1 216 ? 19.406 -4.52 -23.484 1 95.25 216 GLU B N 1
ATOM 4322 C CA . GLU B 1 216 ? 19.25 -5.301 -24.719 1 95.25 216 GLU B CA 1
ATOM 4323 C C . GLU B 1 216 ? 18.781 -6.715 -24.406 1 95.25 216 GLU B C 1
ATOM 4325 O O . GLU B 1 216 ? 17.906 -7.242 -25.094 1 95.25 216 GLU B O 1
ATOM 4330 N N . GLU B 1 217 ? 19.375 -7.27 -23.391 1 95.38 217 GLU B N 1
ATOM 4331 C CA . GLU B 1 217 ? 18.953 -8.609 -22.984 1 95.38 217 GLU B CA 1
ATOM 4332 C C . GLU B 1 217 ? 17.531 -8.602 -22.453 1 95.38 217 GLU B C 1
ATOM 4334 O O . GLU B 1 217 ? 16.766 -9.523 -22.719 1 95.38 217 GLU B O 1
ATOM 4339 N N . ARG B 1 218 ? 17.188 -7.613 -21.703 1 93.75 218 ARG B N 1
ATOM 4340 C CA . ARG B 1 218 ? 15.844 -7.469 -21.172 1 93.75 218 ARG B CA 1
ATOM 4341 C C . ARG B 1 218 ? 14.812 -7.359 -22.297 1 93.75 218 ARG B C 1
ATOM 4343 O O . ARG B 1 218 ? 13.758 -7.992 -22.234 1 93.75 218 ARG B O 1
ATOM 4350 N N . VAL B 1 219 ? 15.156 -6.57 -23.312 1 93.75 219 VAL B N 1
ATOM 4351 C CA . VAL B 1 219 ? 14.258 -6.445 -24.453 1 93.75 219 VAL B CA 1
ATOM 4352 C C . VAL B 1 219 ? 14.102 -7.797 -25.141 1 93.75 219 VAL B C 1
ATOM 4354 O O . VAL B 1 219 ? 12.992 -8.211 -25.469 1 93.75 219 VAL B O 1
ATOM 4357 N N . ALA B 1 220 ? 15.18 -8.523 -25.297 1 94.81 220 ALA B N 1
ATOM 4358 C CA . ALA B 1 220 ? 15.18 -9.789 -26.031 1 94.81 220 ALA B CA 1
ATOM 4359 C C . ALA B 1 220 ? 14.375 -10.852 -25.281 1 94.81 220 ALA B C 1
ATOM 4361 O O . ALA B 1 220 ? 13.648 -11.641 -25.891 1 94.81 220 ALA B O 1
ATOM 4362 N N . LYS B 1 221 ? 14.477 -10.789 -23.953 1 94.19 221 LYS B N 1
ATOM 4363 C CA . LYS B 1 221 ? 13.953 -11.93 -23.203 1 94.19 221 LYS B CA 1
ATOM 4364 C C . LYS B 1 221 ? 12.664 -11.562 -22.469 1 94.19 221 LYS B C 1
ATOM 4366 O O . LYS B 1 221 ? 11.898 -12.453 -22.078 1 94.19 221 LYS B O 1
ATOM 4371 N N . VAL B 1 222 ? 12.391 -10.305 -22.203 1 92.31 222 VAL B N 1
ATOM 4372 C CA . VAL B 1 222 ? 11.195 -9.891 -21.484 1 92.31 222 VAL B CA 1
ATOM 4373 C C . VAL B 1 222 ? 10.164 -9.344 -22.469 1 92.31 222 VAL B C 1
ATOM 4375 O O . VAL B 1 222 ? 9.125 -9.969 -22.703 1 92.31 222 VAL B O 1
ATOM 4378 N N . LYS B 1 223 ? 10.469 -8.312 -23.172 1 90.5 223 LYS B N 1
ATOM 4379 C CA . LYS B 1 223 ? 9.547 -7.723 -24.141 1 90.5 223 LYS B CA 1
ATOM 4380 C C . LYS B 1 223 ? 9.234 -8.703 -25.266 1 90.5 223 LYS B C 1
ATOM 4382 O O . LYS B 1 223 ? 8.07 -8.898 -25.625 1 90.5 223 LYS B O 1
ATOM 4387 N N . ASN B 1 224 ? 10.305 -9.312 -25.734 1 91.88 224 ASN B N 1
ATOM 4388 C CA . ASN B 1 224 ? 10.156 -10.156 -26.922 1 91.88 224 ASN B CA 1
ATOM 4389 C C . ASN B 1 224 ? 10.203 -11.641 -26.547 1 91.88 224 ASN B C 1
ATOM 4391 O O . ASN B 1 224 ? 10.133 -12.5 -27.438 1 91.88 224 ASN B O 1
ATOM 4395 N N . GLY B 1 225 ? 10.414 -11.898 -25.25 1 90.12 225 GLY B N 1
ATOM 4396 C CA . GLY B 1 225 ? 10.445 -13.281 -24.797 1 90.12 225 GLY B CA 1
ATOM 4397 C C . GLY B 1 225 ? 9.062 -13.844 -24.5 1 90.12 225 GLY B C 1
ATOM 4398 O O . GLY B 1 225 ? 8.07 -13.109 -24.531 1 90.12 225 GLY B O 1
ATOM 4399 N N . SER B 1 226 ? 9.094 -15.273 -24.234 1 92.88 226 SER B N 1
ATOM 4400 C CA . SER B 1 226 ? 7.777 -15.891 -24.062 1 92.88 226 SER B CA 1
ATOM 4401 C C . SER B 1 226 ? 7.848 -17.062 -23.094 1 92.88 226 SER B C 1
ATOM 4403 O O . SER B 1 226 ? 6.871 -17.812 -22.938 1 92.88 226 SER B O 1
ATOM 4405 N N . LYS B 1 227 ? 8.945 -17.266 -22.531 1 96.75 227 LYS B N 1
ATOM 4406 C CA . LYS B 1 227 ? 9.109 -18.375 -21.594 1 96.75 227 LYS B CA 1
ATOM 4407 C C . LYS B 1 227 ? 9.711 -17.906 -20.281 1 96.75 227 LYS B C 1
ATOM 4409 O O . LYS B 1 227 ? 10.664 -17.125 -20.266 1 96.75 227 LYS B O 1
ATOM 4414 N N . TYR B 1 228 ? 9.195 -18.422 -19.25 1 97.81 228 TYR B N 1
ATOM 4415 C CA . TYR B 1 228 ? 9.656 -17.969 -17.938 1 97.81 228 TYR B CA 1
ATOM 4416 C C . TYR B 1 228 ? 9.523 -19.078 -16.891 1 97.81 228 TYR B C 1
ATOM 4418 O O . TYR B 1 228 ? 8.617 -19.906 -16.969 1 97.81 228 TYR B O 1
ATOM 4426 N N . VAL B 1 229 ? 10.43 -19.031 -15.891 1 98.69 229 VAL B N 1
ATOM 4427 C CA . VAL B 1 229 ? 10.438 -19.938 -14.758 1 98.69 229 VAL B CA 1
ATOM 4428 C C . VAL B 1 229 ? 9.18 -19.734 -13.914 1 98.69 229 VAL B C 1
ATOM 4430 O O . VAL B 1 229 ? 8.633 -18.625 -13.867 1 98.69 229 VAL B O 1
ATOM 4433 N N . GLY B 1 230 ? 8.703 -20.781 -13.258 1 98.81 230 GLY B N 1
ATOM 4434 C CA . GLY B 1 230 ? 7.617 -20.656 -12.305 1 98.81 230 GLY B CA 1
ATOM 4435 C C . GLY B 1 230 ? 7.203 -21.984 -11.695 1 98.81 230 GLY B C 1
ATOM 4436 O O . GLY B 1 230 ? 7.816 -23.016 -11.977 1 98.81 230 GLY B O 1
ATOM 4437 N N . VAL B 1 231 ? 6.23 -21.953 -10.844 1 98.94 231 VAL B N 1
ATOM 4438 C CA . VAL B 1 231 ? 5.664 -23.141 -10.227 1 98.94 231 VAL B CA 1
ATOM 4439 C C . VAL B 1 231 ? 5.043 -24.031 -11.297 1 98.94 231 VAL B C 1
ATOM 4441 O O . VAL B 1 231 ? 4.371 -23.547 -12.203 1 98.94 231 VAL B O 1
ATOM 4444 N N . ASP B 1 232 ? 5.184 -25.281 -11.172 1 98.81 232 ASP B N 1
ATOM 4445 C CA . ASP B 1 232 ? 4.684 -26.234 -12.148 1 98.81 232 ASP B CA 1
ATOM 4446 C C . ASP B 1 232 ? 3.156 -26.281 -12.148 1 98.81 232 ASP B C 1
ATOM 4448 O O . ASP B 1 232 ? 2.535 -26.375 -11.086 1 98.81 232 ASP B O 1
ATOM 4452 N N . GLY B 1 233 ? 2.557 -26.156 -13.359 1 98.56 233 GLY B N 1
ATOM 4453 C CA . GLY B 1 233 ? 1.134 -26.422 -13.492 1 98.56 233 GLY B CA 1
ATOM 4454 C C . GLY B 1 233 ? 0.815 -27.891 -13.656 1 98.56 233 GLY B C 1
ATOM 4455 O O . GLY B 1 233 ? 0.995 -28.453 -14.742 1 98.56 233 GLY B O 1
ATOM 4456 N N . SER B 1 234 ? 0.384 -28.531 -12.625 1 98.19 234 SER B N 1
ATOM 4457 C CA . SER B 1 234 ? 0.017 -29.953 -12.617 1 98.19 234 SER B CA 1
ATOM 4458 C C . SER B 1 234 ? -1.117 -30.219 -11.633 1 98.19 234 SER B C 1
ATOM 4460 O O . SER B 1 234 ? -1.414 -29.391 -10.773 1 98.19 234 SER B O 1
ATOM 4462 N N . GLU B 1 235 ? -1.729 -31.328 -11.797 1 97.81 235 GLU B N 1
ATOM 4463 C CA . GLU B 1 235 ? -2.834 -31.688 -10.914 1 97.81 235 GLU B CA 1
ATOM 4464 C C . GLU B 1 235 ? -2.387 -31.734 -9.453 1 97.81 235 GLU B C 1
ATOM 4466 O O . GLU B 1 235 ? -3.104 -31.266 -8.562 1 97.81 235 GLU B O 1
ATOM 4471 N N . GLU B 1 236 ? -1.248 -32.281 -9.211 1 98.31 236 GLU B N 1
ATOM 4472 C CA . GLU B 1 236 ? -0.774 -32.438 -7.84 1 98.31 236 GLU B CA 1
ATOM 4473 C C . GLU B 1 236 ? -0.512 -31.078 -7.188 1 98.31 236 GLU B C 1
ATOM 4475 O O . GLU B 1 236 ? -0.751 -30.906 -5.992 1 98.31 236 GLU B O 1
ATOM 4480 N N . VAL B 1 237 ? 0.045 -30.125 -7.996 1 98.69 237 VAL B N 1
ATOM 4481 C CA . VAL B 1 237 ? 0.286 -28.797 -7.461 1 98.69 237 VAL B CA 1
ATOM 4482 C C . VAL B 1 237 ? -1.046 -28.109 -7.164 1 98.69 237 VAL B C 1
ATOM 4484 O O . VAL B 1 237 ? -1.209 -27.484 -6.109 1 98.69 237 VAL B O 1
ATOM 4487 N N . VAL B 1 238 ? -2.006 -28.203 -8.102 1 98.56 238 VAL B N 1
ATOM 4488 C CA . VAL B 1 238 ? -3.324 -27.609 -7.926 1 98.56 238 VAL B CA 1
ATOM 4489 C C . VAL B 1 238 ? -3.98 -28.172 -6.664 1 98.56 238 VAL B C 1
ATOM 4491 O O . VAL B 1 238 ? -4.48 -27.406 -5.828 1 98.56 238 VAL B O 1
ATOM 4494 N N . GLU B 1 239 ? -3.93 -29.484 -6.512 1 98.5 239 GLU B N 1
ATOM 4495 C CA . GLU B 1 239 ? -4.484 -30.141 -5.328 1 98.5 239 GLU B CA 1
ATOM 4496 C C . GLU B 1 239 ? -3.803 -29.641 -4.055 1 98.5 239 GLU B C 1
ATOM 4498 O O . GLU B 1 239 ? -4.469 -29.344 -3.061 1 98.5 239 GLU B O 1
ATOM 4503 N N . TRP B 1 240 ? -2.541 -29.578 -4.051 1 98.69 240 TRP B N 1
ATOM 4504 C CA . TRP B 1 240 ? -1.767 -29.141 -2.891 1 98.69 240 TRP B CA 1
ATOM 4505 C C . TRP B 1 240 ? -2.104 -27.703 -2.512 1 98.69 240 TRP B C 1
ATOM 4507 O O . TRP B 1 240 ? -2.318 -27.406 -1.336 1 98.69 240 TRP B O 1
ATOM 4517 N N . LEU B 1 241 ? -2.115 -26.812 -3.514 1 98.62 241 LEU B N 1
ATOM 4518 C CA . LEU B 1 241 ? -2.438 -25.422 -3.27 1 98.62 241 LEU B CA 1
ATOM 4519 C C . LEU B 1 241 ? -3.812 -25.281 -2.623 1 98.62 241 LEU B C 1
ATOM 4521 O O . LEU B 1 241 ? -3.977 -24.516 -1.66 1 98.62 241 LEU B O 1
ATOM 4525 N N . TRP B 1 242 ? -4.816 -25.984 -3.145 1 98.44 242 TRP B N 1
ATOM 4526 C CA . TRP B 1 242 ? -6.16 -25.891 -2.586 1 98.44 242 TRP B CA 1
ATOM 4527 C C . TRP B 1 242 ? -6.199 -26.453 -1.166 1 98.44 242 TRP B C 1
ATOM 4529 O O . TRP B 1 242 ? -6.742 -25.812 -0.26 1 98.44 242 TRP B O 1
ATOM 4539 N N . ASN B 1 243 ? -5.566 -27.625 -0.991 1 98.19 243 ASN B N 1
ATOM 4540 C CA . ASN B 1 243 ? -5.684 -28.344 0.277 1 98.19 243 ASN B CA 1
ATOM 4541 C C . ASN B 1 243 ? -4.91 -27.641 1.39 1 98.19 243 ASN B C 1
ATOM 4543 O O . ASN B 1 243 ? -5.184 -27.859 2.572 1 98.19 243 ASN B O 1
ATOM 4547 N N . THR B 1 244 ? -3.914 -26.844 1.052 1 98.06 244 THR B N 1
ATOM 4548 C CA . THR B 1 244 ? -3.164 -26.109 2.064 1 98.06 244 THR B CA 1
ATOM 4549 C C . THR B 1 244 ? -3.949 -24.891 2.543 1 98.06 244 THR B C 1
ATOM 4551 O O . THR B 1 244 ? -3.688 -24.375 3.627 1 98.06 244 THR B O 1
ATOM 4554 N N . HIS B 1 245 ? -4.871 -24.375 1.753 1 97.75 245 HIS B N 1
ATOM 4555 C CA . HIS B 1 245 ? -5.781 -23.281 2.055 1 97.75 245 HIS B CA 1
ATOM 4556 C C . HIS B 1 245 ? -5.02 -21.969 2.238 1 97.75 245 HIS B C 1
ATOM 4558 O O . HIS B 1 245 ? -5.219 -21.266 3.229 1 97.75 245 HIS B O 1
ATOM 4564 N N . PHE B 1 246 ? -4.168 -21.688 1.246 1 98.56 246 PHE B N 1
ATOM 4565 C CA . PHE B 1 246 ? -3.557 -20.359 1.178 1 98.56 246 PHE B CA 1
ATOM 4566 C C . PHE B 1 246 ? -4.598 -19.297 0.865 1 98.56 246 PHE B C 1
ATOM 4568 O O . PHE B 1 246 ? -5.535 -19.547 0.1 1 98.56 246 PHE B O 1
ATOM 4575 N N . ALA B 1 247 ? -4.43 -18.141 1.439 1 98.75 247 ALA B N 1
ATOM 4576 C CA . ALA B 1 247 ? -5.309 -17.016 1.116 1 98.75 247 ALA B CA 1
ATOM 4577 C C . ALA B 1 247 ? -4.914 -16.375 -0.212 1 98.75 247 ALA B C 1
ATOM 4579 O O . ALA B 1 247 ? -5.754 -15.789 -0.901 1 98.75 247 ALA B O 1
ATOM 4580 N N . ALA B 1 248 ? -3.662 -16.453 -0.552 1 98.94 248 ALA B N 1
ATOM 4581 C CA . ALA B 1 248 ? -3.094 -15.891 -1.776 1 98.94 248 ALA B CA 1
ATOM 4582 C C . ALA B 1 248 ? -1.74 -16.516 -2.09 1 98.94 248 ALA B C 1
ATOM 4584 O O . ALA B 1 248 ? -1.116 -17.125 -1.217 1 98.94 248 ALA B O 1
ATOM 4585 N N . VAL B 1 249 ? -1.337 -16.375 -3.324 1 98.94 249 VAL B N 1
ATOM 4586 C CA . VAL B 1 249 ? -0.005 -16.812 -3.732 1 98.94 249 VAL B CA 1
ATOM 4587 C C . VAL B 1 249 ? 0.663 -15.719 -4.562 1 98.94 249 VAL B C 1
ATOM 4589 O O . VAL B 1 249 ? -0.016 -14.867 -5.145 1 98.94 249 VAL B O 1
ATOM 4592 N N . GLY B 1 250 ? 1.955 -15.656 -4.566 1 98.81 250 GLY B N 1
ATOM 4593 C CA . GLY B 1 250 ? 2.691 -14.711 -5.387 1 98.81 250 GLY B CA 1
ATOM 4594 C C . GLY B 1 250 ? 4.121 -15.133 -5.656 1 98.81 250 GLY B C 1
ATOM 4595 O O . GLY B 1 250 ? 4.625 -16.062 -5.02 1 98.81 250 GLY B O 1
ATOM 4596 N N . GLY B 1 251 ? 4.75 -14.562 -6.586 1 98.81 251 GLY B N 1
ATOM 4597 C CA . GLY B 1 251 ? 6.137 -14.82 -6.938 1 98.81 251 GLY B CA 1
ATOM 4598 C C . GLY B 1 251 ? 6.805 -13.648 -7.637 1 98.81 251 GLY B C 1
ATOM 4599 O O . GLY B 1 251 ? 6.188 -12.602 -7.824 1 98.81 251 GLY B O 1
ATOM 4600 N N . ASP B 1 252 ? 8.055 -13.797 -8.031 1 98.5 252 ASP B N 1
ATOM 4601 C CA . ASP B 1 252 ? 8.867 -12.695 -8.539 1 98.5 252 ASP B CA 1
ATOM 4602 C C . ASP B 1 252 ? 8.984 -12.758 -10.062 1 98.5 252 ASP B C 1
ATOM 4604 O O . ASP B 1 252 ? 9.703 -11.961 -10.664 1 98.5 252 ASP B O 1
ATOM 4608 N N . ALA B 1 253 ? 8.297 -13.688 -10.719 1 97.38 253 ALA B N 1
ATOM 4609 C CA . ALA B 1 253 ? 8.414 -13.836 -12.164 1 97.38 253 ALA B CA 1
ATOM 4610 C C . ALA B 1 253 ? 7.207 -13.227 -12.875 1 97.38 253 ALA B C 1
ATOM 4612 O O . ALA B 1 253 ? 6.242 -12.805 -12.234 1 97.38 253 ALA B O 1
ATOM 4613 N N . ILE B 1 254 ? 7.234 -13.172 -14.219 1 94.81 254 ILE B N 1
ATOM 4614 C CA . ILE B 1 254 ? 6.164 -12.633 -15.055 1 94.81 254 ILE B CA 1
ATOM 4615 C C . ILE B 1 254 ? 4.879 -13.422 -14.805 1 94.81 254 ILE B C 1
ATOM 4617 O O . ILE B 1 254 ? 3.793 -12.844 -14.727 1 94.81 254 ILE B O 1
ATOM 4621 N N . GLY B 1 255 ? 5.023 -14.695 -14.719 1 96.38 255 GLY B N 1
ATOM 4622 C CA . GLY B 1 255 ? 3.971 -15.586 -14.258 1 96.38 255 GLY B CA 1
ATOM 4623 C C . GLY B 1 255 ? 4.34 -16.328 -12.992 1 96.38 255 GLY B C 1
ATOM 4624 O O . GLY B 1 255 ? 5.488 -16.75 -12.82 1 96.38 255 GLY B O 1
ATOM 4625 N N . PHE B 1 256 ? 3.391 -16.469 -12.078 1 98.5 256 PHE B N 1
ATOM 4626 C CA . PHE B 1 256 ? 3.611 -17.328 -10.922 1 98.5 256 PHE B CA 1
ATOM 4627 C C . PHE B 1 256 ? 3.912 -18.75 -11.359 1 98.5 256 PHE B C 1
ATOM 4629 O O . PHE B 1 256 ? 4.793 -19.406 -10.797 1 98.5 256 PHE B O 1
ATOM 4636 N N . GLU B 1 257 ? 3.176 -19.234 -12.312 1 98.75 257 GLU B N 1
ATOM 4637 C CA . GLU B 1 257 ? 3.4 -20.562 -12.875 1 98.75 257 GLU B CA 1
ATOM 4638 C C . GLU B 1 257 ? 4.426 -20.516 -14.008 1 98.75 257 GLU B C 1
ATOM 4640 O O . GLU B 1 257 ? 4.672 -19.453 -14.586 1 98.75 257 GLU B O 1
ATOM 4645 N N . ALA B 1 258 ? 5.008 -21.688 -14.266 1 98.56 258 ALA B N 1
ATOM 4646 C CA . ALA B 1 258 ? 5.859 -21.781 -15.445 1 98.56 258 ALA B CA 1
ATOM 4647 C C . ALA B 1 258 ? 5.098 -21.375 -16.703 1 98.56 258 ALA B C 1
ATOM 4649 O O . ALA B 1 258 ? 3.947 -21.766 -16.906 1 98.56 258 ALA B O 1
ATOM 4650 N N . TRP B 1 259 ? 5.727 -20.547 -17.469 1 96.69 259 TRP B N 1
ATOM 4651 C CA . TRP B 1 259 ? 5.059 -19.953 -18.609 1 96.69 259 TRP B CA 1
ATOM 4652 C C . TRP B 1 259 ? 5.742 -20.359 -19.906 1 96.69 259 TRP B C 1
ATOM 4654 O O . TRP B 1 259 ? 6.969 -20.328 -20.016 1 96.69 259 TRP B O 1
ATOM 4664 N N . PRO B 1 260 ? 5.02 -20.766 -20.984 1 96.31 260 PRO B N 1
ATOM 4665 C CA . PRO B 1 260 ? 3.559 -20.719 -21.062 1 96.31 260 PRO B CA 1
ATOM 4666 C C . PRO B 1 260 ? 2.891 -21.859 -20.312 1 96.31 260 PRO B C 1
ATOM 4668 O O . PRO B 1 260 ? 3.498 -22.922 -20.125 1 96.31 260 PRO B O 1
ATOM 4671 N N . PRO B 1 261 ? 1.606 -21.531 -19.844 1 96.25 261 PRO B N 1
ATOM 4672 C CA . PRO B 1 261 ? 0.889 -22.625 -19.172 1 96.25 261 PRO B CA 1
ATOM 4673 C C . PRO B 1 261 ? 0.53 -23.766 -20.125 1 96.25 261 PRO B C 1
ATOM 4675 O O . PRO B 1 261 ? 0.508 -23.578 -21.344 1 96.25 261 PRO B O 1
ATOM 4678 N N . LYS B 1 262 ? 0.309 -24.906 -19.531 1 94 262 LYS B N 1
ATOM 4679 C CA . LYS B 1 262 ? -0.175 -26.062 -20.281 1 94 262 LYS B CA 1
ATOM 4680 C C . LYS B 1 262 ? -1.535 -26.516 -19.766 1 94 262 LYS B C 1
ATOM 4682 O O . LYS B 1 262 ? -1.691 -26.812 -18.578 1 94 262 LYS B O 1
ATOM 4687 N N . LEU B 1 263 ? -2.51 -26.562 -20.672 1 95.31 263 LEU B N 1
ATOM 4688 C CA . LEU B 1 263 ? -3.85 -27.016 -20.328 1 95.31 263 LEU B CA 1
ATOM 4689 C C . LEU B 1 263 ? -3.871 -28.531 -20.141 1 95.31 263 LEU B C 1
ATOM 4691 O O . LEU B 1 263 ? -3.094 -29.25 -20.766 1 95.31 263 LEU B O 1
ATOM 4695 N N . PRO B 1 264 ? -4.629 -29.062 -19.297 1 95.88 264 PRO B N 1
ATOM 4696 C CA . PRO B 1 264 ? -5.688 -28.344 -18.594 1 95.88 264 PRO B CA 1
ATOM 4697 C C . PRO B 1 264 ? -5.23 -27.781 -17.25 1 95.88 264 PRO B C 1
ATOM 4699 O O . PRO B 1 264 ? -6.039 -27.234 -16.5 1 95.88 264 PRO B O 1
ATOM 4702 N N . TRP B 1 265 ? -3.943 -27.891 -16.922 1 97.44 265 TRP B N 1
ATOM 4703 C CA . TRP B 1 265 ? -3.484 -27.531 -15.578 1 97.44 265 TRP B CA 1
ATOM 4704 C C . TRP B 1 265 ? -2.842 -26.156 -15.57 1 97.44 265 TRP B C 1
ATOM 4706 O O . TRP B 1 265 ? -1.714 -25.984 -15.102 1 97.44 265 TRP B O 1
ATOM 4716 N N . CYS B 1 266 ? -3.621 -25.203 -16.109 1 97.88 266 CYS B N 1
ATOM 4717 C CA . CYS B 1 266 ? -3.277 -23.797 -16.031 1 97.88 266 CYS B CA 1
ATOM 4718 C C . CYS B 1 266 ? -3.584 -23.219 -14.656 1 97.88 266 CYS B C 1
ATOM 4720 O O . CYS B 1 266 ? -4.742 -23.172 -14.242 1 97.88 266 CYS B O 1
ATOM 4722 N N . LEU B 1 267 ? -2.555 -22.766 -13.914 1 98.75 267 LEU B N 1
ATOM 4723 C CA . LEU B 1 267 ? -2.762 -22.297 -12.547 1 98.75 267 LEU B CA 1
ATOM 4724 C C . LEU B 1 267 ? -3.637 -21.047 -12.523 1 98.75 267 LEU B C 1
ATOM 4726 O O . LEU B 1 267 ? -4.453 -20.875 -11.617 1 98.75 267 LEU B O 1
ATOM 4730 N N . HIS B 1 268 ? -3.477 -20.125 -13.492 1 98.69 268 HIS B N 1
ATOM 4731 C CA . HIS B 1 268 ? -4.324 -18.938 -13.562 1 98.69 268 HIS B CA 1
ATOM 4732 C C . HIS B 1 268 ? -5.801 -19.328 -13.594 1 98.69 268 HIS B C 1
ATOM 4734 O O . HIS B 1 268 ? -6.633 -18.641 -12.992 1 98.69 268 HIS B O 1
ATOM 4740 N N . ASP B 1 269 ? -6.164 -20.391 -14.312 1 98.69 269 ASP B N 1
ATOM 4741 C CA . ASP B 1 269 ? -7.547 -20.844 -14.383 1 98.69 269 ASP B CA 1
ATOM 4742 C C . ASP B 1 269 ? -8.078 -21.203 -12.992 1 98.69 269 ASP B C 1
ATOM 4744 O O . ASP B 1 269 ? -9.164 -20.766 -12.609 1 98.69 269 ASP B O 1
ATOM 4748 N N . TYR B 1 270 ? -7.309 -21.969 -12.273 1 98.69 270 TYR B N 1
ATOM 4749 C CA . TYR B 1 270 ? -7.762 -22.438 -10.969 1 98.69 270 TYR B CA 1
ATOM 4750 C C . TYR B 1 270 ? -7.691 -21.328 -9.93 1 98.69 270 TYR B C 1
ATOM 4752 O O . TYR B 1 270 ? -8.695 -21.016 -9.281 1 98.69 270 TYR B O 1
ATOM 4760 N N . ILE B 1 271 ? -6.539 -20.688 -9.836 1 98.81 271 ILE B N 1
ATOM 4761 C CA . ILE B 1 271 ? -6.242 -19.75 -8.766 1 98.81 271 ILE B CA 1
ATOM 4762 C C . ILE B 1 271 ? -7.188 -18.547 -8.859 1 98.81 271 ILE B C 1
ATOM 4764 O O . ILE B 1 271 ? -7.828 -18.188 -7.871 1 98.81 271 ILE B O 1
ATOM 4768 N N . LEU B 1 272 ? -7.344 -17.984 -10.039 1 98.81 272 LEU B N 1
ATOM 4769 C CA . LEU B 1 272 ? -8.148 -16.781 -10.18 1 98.81 272 LEU B CA 1
ATOM 4770 C C . LEU B 1 272 ? -9.602 -17.125 -10.477 1 98.81 272 LEU B C 1
ATOM 4772 O O . LEU B 1 272 ? -10.484 -16.844 -9.664 1 98.81 272 LEU B O 1
ATOM 4776 N N . ALA B 1 273 ? -9.867 -17.828 -11.531 1 98.75 273 ALA B N 1
ATOM 4777 C CA . ALA B 1 273 ? -11.227 -18 -12.023 1 98.75 273 ALA B CA 1
ATOM 4778 C C . ALA B 1 273 ? -12 -19 -11.172 1 98.75 273 ALA B C 1
ATOM 4780 O O . ALA B 1 273 ? -13.172 -18.766 -10.844 1 98.75 273 ALA B O 1
ATOM 4781 N N . LEU B 1 274 ? -11.375 -20.062 -10.766 1 98.69 274 LEU B N 1
ATOM 4782 C CA . LEU B 1 274 ? -12.148 -21.141 -10.164 1 98.69 274 LEU B CA 1
ATOM 4783 C C . LEU B 1 274 ? -12.141 -21.016 -8.641 1 98.69 274 LEU B C 1
ATOM 4785 O O . LEU B 1 274 ? -13.078 -21.469 -7.977 1 98.69 274 LEU B O 1
ATOM 4789 N N . TRP B 1 275 ? -11.125 -20.422 -8.031 1 98.69 275 TRP B N 1
ATOM 4790 C CA . TRP B 1 275 ? -11.031 -20.375 -6.578 1 98.69 275 TRP B CA 1
ATOM 4791 C C . TRP B 1 275 ? -11.227 -18.953 -6.059 1 98.69 275 TRP B C 1
ATOM 4793 O O . TRP B 1 275 ? -11.453 -18.75 -4.867 1 98.69 275 TRP B O 1
ATOM 4803 N N . GLY B 1 276 ? -11.086 -17.906 -6.922 1 98.75 276 GLY B N 1
ATOM 4804 C CA . GLY B 1 276 ? -11.078 -16.531 -6.449 1 98.75 276 GLY B CA 1
ATOM 4805 C C . GLY B 1 276 ? -9.914 -16.219 -5.531 1 98.75 276 GLY B C 1
ATOM 4806 O O . GLY B 1 276 ? -10.086 -15.547 -4.512 1 98.75 276 GLY B O 1
ATOM 4807 N N . MET B 1 277 ? -8.781 -16.797 -5.852 1 98.81 277 MET B N 1
ATOM 4808 C CA . MET B 1 277 ? -7.574 -16.562 -5.059 1 98.81 277 MET B CA 1
ATOM 4809 C C . MET B 1 277 ? -6.703 -15.484 -5.691 1 98.81 277 MET B C 1
ATOM 4811 O O . MET B 1 277 ? -6.398 -15.555 -6.887 1 98.81 277 MET B O 1
ATOM 4815 N N . PRO B 1 278 ? -6.27 -14.453 -4.883 1 98.81 278 PRO B N 1
ATOM 4816 C CA . PRO B 1 278 ? -5.332 -13.461 -5.41 1 98.81 278 PRO B CA 1
ATOM 4817 C C . PRO B 1 278 ? -4.016 -14.078 -5.875 1 98.81 278 PRO B C 1
ATOM 4819 O O . PRO B 1 278 ? -3.498 -14.992 -5.23 1 98.81 278 PRO B O 1
ATOM 4822 N N . LEU B 1 279 ? -3.541 -13.57 -6.98 1 98.88 279 LEU B N 1
ATOM 4823 C CA . LEU B 1 279 ? -2.293 -14.055 -7.559 1 98.88 279 LEU B CA 1
ATOM 4824 C C . LEU B 1 279 ? -1.312 -12.906 -7.777 1 98.88 279 LEU B C 1
ATOM 4826 O O . LEU B 1 279 ? -1.601 -11.969 -8.523 1 98.88 279 LEU B O 1
ATOM 4830 N N . GLY B 1 280 ? -0.191 -12.969 -7.059 1 98.81 280 GLY B N 1
ATOM 4831 C CA . GLY B 1 280 ? 0.836 -11.953 -7.188 1 98.81 280 GLY B CA 1
ATOM 4832 C C . GLY B 1 280 ? 1.924 -12.312 -8.18 1 98.81 280 GLY B C 1
ATOM 4833 O O . GLY B 1 280 ? 2.365 -13.469 -8.227 1 98.81 280 GLY B O 1
ATOM 4834 N N . GLU B 1 281 ? 2.363 -11.352 -8.969 1 98.12 281 GLU B N 1
ATOM 4835 C CA . GLU B 1 281 ? 3.451 -11.547 -9.922 1 98.12 281 GLU B CA 1
ATOM 4836 C C . GLU B 1 281 ? 4.402 -10.352 -9.922 1 98.12 281 GLU B C 1
ATOM 4838 O O . GLU B 1 281 ? 4.008 -9.234 -9.586 1 98.12 281 GLU B O 1
ATOM 4843 N N . LEU B 1 282 ? 5.703 -10.641 -10.219 1 97.38 282 LEU B N 1
ATOM 4844 C CA . LEU B 1 282 ? 6.762 -9.641 -10.32 1 97.38 282 LEU B CA 1
ATOM 4845 C C . LEU B 1 282 ? 6.984 -8.945 -8.984 1 97.38 282 LEU B C 1
ATOM 4847 O O . LEU B 1 282 ? 7.285 -7.746 -8.953 1 97.38 282 LEU B O 1
ATOM 4851 N N . TRP B 1 283 ? 6.723 -9.703 -7.898 1 98.5 283 TRP B N 1
ATOM 4852 C CA . TRP B 1 283 ? 7.039 -9.156 -6.586 1 98.5 283 TRP B CA 1
ATOM 4853 C C . TRP B 1 283 ? 8.547 -9.094 -6.371 1 98.5 283 TRP B C 1
ATOM 4855 O O . TRP B 1 283 ? 9.266 -10.031 -6.715 1 98.5 283 TRP B O 1
ATOM 4865 N N . ASP B 1 284 ? 9.07 -7.984 -5.863 1 98.06 284 ASP B N 1
ATOM 4866 C CA . ASP B 1 284 ? 10.484 -7.91 -5.508 1 98.06 284 ASP B CA 1
ATOM 4867 C C . ASP B 1 284 ? 10.766 -8.695 -4.227 1 98.06 284 ASP B C 1
ATOM 4869 O O . ASP B 1 284 ? 10.562 -8.18 -3.123 1 98.06 284 ASP B O 1
ATOM 4873 N N . LEU B 1 285 ? 11.32 -9.883 -4.398 1 98.81 285 LEU B N 1
ATOM 4874 C CA . LEU B 1 285 ? 11.508 -10.766 -3.254 1 98.81 285 LEU B CA 1
ATOM 4875 C C . LEU B 1 285 ? 12.984 -10.867 -2.879 1 98.81 285 LEU B C 1
ATOM 4877 O O . LEU B 1 285 ? 13.359 -11.688 -2.045 1 98.81 285 LEU B O 1
ATOM 4881 N N . GLU B 1 286 ? 13.852 -10.031 -3.533 1 98.38 286 GLU B N 1
ATOM 4882 C CA . GLU B 1 286 ? 15.289 -10.117 -3.303 1 98.38 286 GLU B CA 1
ATOM 4883 C C . GLU B 1 286 ? 15.648 -9.695 -1.88 1 98.38 286 GLU B C 1
ATOM 4885 O O . GLU B 1 286 ? 16.281 -10.453 -1.145 1 98.38 286 GLU B O 1
ATOM 4890 N N . ALA B 1 287 ? 15.188 -8.539 -1.461 1 98.31 287 ALA B N 1
ATOM 4891 C 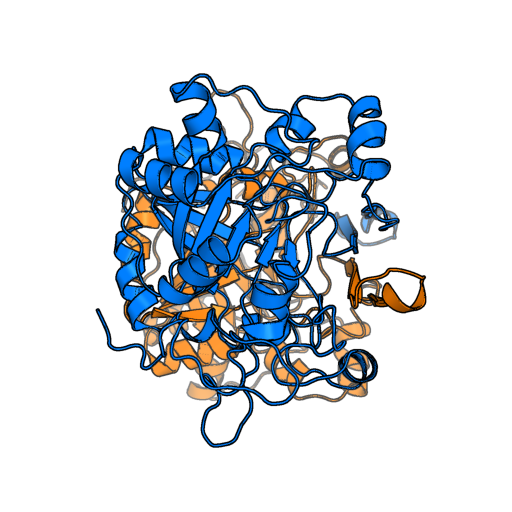CA . ALA B 1 287 ? 15.484 -8.07 -0.11 1 98.31 287 ALA B CA 1
ATOM 4892 C C . ALA B 1 287 ? 14.805 -8.945 0.938 1 98.31 287 ALA B C 1
ATOM 4894 O O . ALA B 1 287 ? 15.344 -9.156 2.025 1 98.31 287 ALA B O 1
ATOM 4895 N N . LEU B 1 288 ? 13.633 -9.469 0.625 1 98.88 288 LEU B N 1
ATOM 4896 C CA . LEU B 1 288 ? 12.922 -10.352 1.547 1 98.88 288 LEU B CA 1
ATOM 4897 C C . LEU B 1 288 ? 13.719 -11.625 1.794 1 98.88 288 LEU B C 1
ATOM 4899 O O . LEU B 1 288 ? 13.844 -12.07 2.938 1 98.88 288 LEU B O 1
ATOM 4903 N N . ALA B 1 289 ? 14.195 -12.18 0.704 1 98.88 289 ALA B N 1
ATOM 4904 C CA . ALA B 1 289 ? 14.992 -13.398 0.828 1 98.88 289 ALA B CA 1
ATOM 4905 C C . ALA B 1 289 ? 16.203 -13.172 1.725 1 98.88 289 ALA B C 1
ATOM 4907 O O . ALA B 1 289 ? 16.516 -14 2.58 1 98.88 289 ALA B O 1
ATOM 4908 N N . LYS B 1 290 ? 16.891 -12.086 1.54 1 98.62 290 LYS B N 1
ATOM 4909 C CA . LYS B 1 290 ? 18.031 -11.742 2.377 1 98.62 290 LYS B CA 1
ATOM 4910 C C . LYS B 1 290 ? 17.625 -11.594 3.84 1 98.62 290 LYS B C 1
ATOM 4912 O O . LYS B 1 290 ? 18.328 -12.062 4.734 1 98.62 290 LYS B O 1
ATOM 4917 N N . ALA B 1 291 ? 16.516 -10.93 4.086 1 98.75 291 ALA B N 1
ATOM 4918 C CA . ALA B 1 291 ? 16 -10.781 5.449 1 98.75 291 ALA B CA 1
ATOM 4919 C C . ALA B 1 291 ? 15.695 -12.133 6.074 1 98.75 291 ALA B C 1
ATOM 4921 O O . ALA B 1 291 ? 15.977 -12.367 7.25 1 98.75 291 ALA B O 1
ATOM 4922 N N . CYS B 1 292 ? 15.062 -13.016 5.328 1 98.88 292 CYS B N 1
ATOM 4923 C CA . CYS B 1 292 ? 14.773 -14.359 5.809 1 98.88 292 CYS B CA 1
ATOM 4924 C C . CYS B 1 292 ? 16.047 -15.078 6.227 1 98.88 292 CYS B C 1
ATOM 4926 O O . CYS B 1 292 ? 16.094 -15.688 7.293 1 98.88 292 CYS B O 1
ATOM 4928 N N . GLU B 1 293 ? 17.047 -14.977 5.398 1 98.31 293 GLU B N 1
ATOM 4929 C CA . GLU B 1 293 ? 18.328 -15.609 5.711 1 98.31 293 GLU B CA 1
ATOM 4930 C C . GLU B 1 293 ? 18.922 -15.031 6.988 1 98.31 293 GLU B C 1
ATOM 4932 O O . GLU B 1 293 ? 19.406 -15.781 7.844 1 98.31 293 GLU B O 1
ATOM 4937 N N . THR B 1 294 ? 18.859 -13.727 7.074 1 97.88 294 THR B N 1
ATOM 4938 C CA . THR B 1 294 ? 19.422 -13.047 8.242 1 97.88 294 THR B CA 1
ATOM 4939 C C . THR B 1 294 ? 18.703 -13.492 9.516 1 97.88 294 THR B C 1
ATOM 4941 O O . THR B 1 294 ? 19.359 -13.742 10.539 1 97.88 294 THR B O 1
ATOM 4944 N N . HIS B 1 295 ? 17.422 -13.656 9.469 1 98 295 HIS B N 1
ATOM 4945 C CA . HIS B 1 295 ? 16.625 -14.008 10.633 1 98 295 HIS B CA 1
ATOM 4946 C C . HIS B 1 295 ? 16.531 -15.523 10.797 1 98 295 HIS B C 1
ATOM 4948 O O . HIS B 1 295 ? 16.047 -16.016 11.812 1 98 295 HIS B O 1
ATOM 4954 N N . GLN B 1 296 ? 16.984 -16.234 9.75 1 98.25 296 GLN B N 1
ATOM 4955 C CA . GLN B 1 296 ? 16.844 -17.688 9.703 1 98.25 296 GLN B CA 1
ATOM 4956 C C . GLN B 1 296 ? 15.398 -18.109 9.938 1 98.25 296 GLN B C 1
ATOM 4958 O O . GLN B 1 296 ? 15.125 -19.031 10.727 1 98.25 296 GLN B O 1
ATOM 4963 N N . ARG B 1 297 ? 14.57 -17.359 9.359 1 98.19 297 ARG B N 1
ATOM 4964 C CA . ARG B 1 297 ? 13.133 -17.562 9.406 1 98.19 297 ARG B CA 1
ATOM 4965 C C . ARG B 1 297 ? 12.477 -17.125 8.094 1 98.19 297 ARG B C 1
ATOM 4967 O O . ARG B 1 297 ? 12.844 -16.094 7.523 1 98.19 297 ARG B O 1
ATOM 4974 N N . TRP B 1 298 ? 11.531 -17.969 7.586 1 98.88 298 TRP B N 1
ATOM 4975 C CA . TRP B 1 298 ? 10.969 -17.703 6.266 1 98.88 298 TRP B CA 1
ATOM 4976 C C . TRP B 1 298 ? 9.477 -17.422 6.355 1 98.88 298 TRP B C 1
ATOM 4978 O O . TRP B 1 298 ? 8.75 -17.594 5.375 1 98.88 298 TRP B O 1
ATOM 4988 N N . SER B 1 299 ? 8.992 -17.141 7.574 1 98.88 299 SER B N 1
ATOM 4989 C CA . SER B 1 299 ? 7.656 -16.609 7.816 1 98.88 299 SER B CA 1
ATOM 4990 C C . SER B 1 299 ? 7.715 -15.203 8.414 1 98.88 299 SER B C 1
ATOM 4992 O O . SER B 1 299 ? 8.695 -14.844 9.07 1 98.88 299 SER B O 1
ATOM 4994 N N . PHE B 1 300 ? 6.781 -14.438 8.18 1 98.94 300 PHE B N 1
ATOM 4995 C CA . PHE B 1 300 ? 6.73 -13.039 8.57 1 98.94 300 PHE B CA 1
ATOM 4996 C C . PHE B 1 300 ? 5.293 -12.523 8.562 1 98.94 300 PHE B C 1
ATOM 4998 O O . PHE B 1 300 ? 4.406 -13.164 7.992 1 98.94 300 PHE B O 1
ATOM 5005 N N . PHE B 1 301 ? 5.043 -11.453 9.281 1 98.94 301 PHE B N 1
ATOM 5006 C CA . PHE B 1 301 ? 3.789 -10.719 9.148 1 98.94 301 PHE B CA 1
ATOM 5007 C C . PHE B 1 301 ? 3.736 -9.969 7.824 1 98.94 301 PHE B C 1
ATOM 5009 O O . PHE B 1 301 ? 4.738 -9.391 7.395 1 98.94 301 PHE B O 1
ATOM 5016 N N . ILE B 1 302 ? 2.652 -10.023 7.113 1 98.94 302 ILE B N 1
ATOM 5017 C CA . ILE B 1 302 ? 2.588 -9.352 5.82 1 98.94 302 ILE B CA 1
ATOM 5018 C C . ILE B 1 302 ? 1.299 -8.539 5.73 1 98.94 302 ILE B C 1
ATOM 5020 O O . ILE B 1 302 ? 0.248 -8.969 6.211 1 98.94 302 ILE B O 1
ATOM 5024 N N . THR B 1 303 ? 1.381 -7.352 5.242 1 98.94 303 THR B N 1
ATOM 5025 C CA . THR B 1 303 ? 0.24 -6.516 4.879 1 98.94 303 THR B CA 1
ATOM 5026 C C . THR B 1 303 ? 0.313 -6.109 3.412 1 98.94 303 THR B C 1
ATOM 5028 O O . THR B 1 303 ? 1.402 -5.988 2.848 1 98.94 303 THR B O 1
ATOM 5031 N N . SER B 1 304 ? -0.77 -5.98 2.766 1 98.88 304 SER B N 1
ATOM 5032 C CA . SER B 1 304 ? -0.9 -5.488 1.397 1 98.88 304 SER B CA 1
ATOM 5033 C C . SER B 1 304 ? -2.133 -4.605 1.241 1 98.88 304 SER B C 1
ATOM 5035 O O . SER B 1 304 ? -3.213 -4.949 1.728 1 98.88 304 SER B O 1
ATOM 5037 N N . ALA B 1 305 ? -1.945 -3.453 0.648 1 98.5 305 ALA B N 1
ATOM 5038 C CA . ALA B 1 305 ? -3.006 -2.469 0.442 1 98.5 305 ALA B CA 1
ATOM 5039 C C . ALA B 1 305 ? -3.211 -2.188 -1.044 1 98.5 305 ALA B C 1
ATOM 5041 O O . ALA B 1 305 ? -2.799 -1.139 -1.546 1 98.5 305 ALA B O 1
ATOM 5042 N N . PRO B 1 306 ? -3.898 -3.102 -1.725 1 97.5 306 PRO B N 1
ATOM 5043 C CA . PRO B 1 306 ? -4.195 -2.797 -3.127 1 97.5 306 PRO B CA 1
ATOM 5044 C C . PRO B 1 306 ? -4.949 -1.481 -3.297 1 97.5 306 PRO B C 1
ATOM 5046 O O . PRO B 1 306 ? -5.629 -1.03 -2.371 1 97.5 306 PRO B O 1
ATOM 5049 N N . LEU B 1 307 ? -4.777 -0.917 -4.477 1 95.31 307 LEU B N 1
ATOM 5050 C CA . LEU B 1 307 ? -5.477 0.329 -4.766 1 95.31 307 LEU B CA 1
ATOM 5051 C C . LEU B 1 307 ? -6.988 0.142 -4.648 1 95.31 307 LEU B C 1
ATOM 5053 O O . LEU B 1 307 ? -7.516 -0.916 -5 1 95.31 307 LEU B O 1
ATOM 5057 N N . ASN B 1 308 ? -7.625 1.173 -4.137 1 95.75 308 ASN B N 1
ATOM 5058 C CA . ASN B 1 308 ? -9.086 1.192 -4.078 1 95.75 308 ASN B CA 1
ATOM 5059 C C . ASN B 1 308 ? -9.688 1.716 -5.379 1 95.75 308 ASN B C 1
ATOM 5061 O O . ASN B 1 308 ? -10.125 2.867 -5.449 1 95.75 308 ASN B O 1
ATOM 5065 N N . THR B 1 309 ? -9.734 0.874 -6.387 1 94.25 309 THR B N 1
ATOM 5066 C CA . THR B 1 309 ? -10.258 1.203 -7.707 1 94.25 309 THR B CA 1
ATOM 5067 C C . THR B 1 309 ? -11.586 0.489 -7.953 1 94.25 309 THR B C 1
ATOM 5069 O O . THR B 1 309 ? -11.609 -0.7 -8.281 1 94.25 309 THR B O 1
ATOM 5072 N N . PRO B 1 310 ? -12.703 1.229 -7.809 1 93.31 310 PRO B N 1
ATOM 5073 C CA . PRO B 1 310 ? -13.984 0.562 -8.062 1 93.31 310 PRO B CA 1
ATOM 5074 C C . PRO B 1 310 ? -14.008 -0.195 -9.383 1 93.31 310 PRO B C 1
ATOM 5076 O O . PRO B 1 310 ? -13.703 0.381 -10.43 1 93.31 310 PRO B O 1
ATOM 5079 N N . GLY B 1 311 ? -14.297 -1.512 -9.266 1 95.94 311 GLY B N 1
ATOM 5080 C CA . GLY B 1 311 ? -14.312 -2.352 -10.453 1 95.94 311 GLY B CA 1
ATOM 5081 C C . GLY B 1 311 ? -12.93 -2.6 -11.031 1 95.94 311 GLY B C 1
ATOM 5082 O O . GLY B 1 311 ? -12.805 -3.041 -12.172 1 95.94 311 GLY B O 1
ATOM 5083 N N . GLY B 1 312 ? -11.906 -2.334 -10.305 1 96.94 312 GLY B N 1
ATOM 5084 C CA . GLY B 1 312 ? -10.547 -2.475 -10.805 1 96.94 312 GLY B CA 1
ATOM 5085 C C . GLY B 1 312 ? -10.18 -3.91 -11.125 1 96.94 312 GLY B C 1
ATOM 5086 O O . GLY B 1 312 ? -10.68 -4.844 -10.492 1 96.94 312 GLY B O 1
ATOM 5087 N N . ILE B 1 313 ? -9.25 -4.098 -12.047 1 98 313 ILE B N 1
ATOM 5088 C CA . ILE B 1 313 ? -8.859 -5.41 -12.555 1 98 313 ILE B CA 1
ATOM 5089 C C . ILE B 1 313 ? -7.648 -5.922 -11.773 1 98 313 ILE B C 1
ATOM 5091 O O . ILE B 1 313 ? -7.594 -7.098 -11.406 1 98 313 ILE B O 1
ATOM 5095 N N . ALA B 1 314 ? -6.688 -5.094 -11.555 1 97.94 314 ALA B N 1
ATOM 5096 C CA . ALA B 1 314 ? -5.434 -5.422 -10.875 1 97.94 314 ALA B CA 1
ATOM 5097 C C . ALA B 1 314 ? -4.91 -4.223 -10.094 1 97.94 314 ALA B C 1
ATOM 5099 O O . ALA B 1 314 ? -5.578 -3.193 -9.992 1 97.94 314 ALA B O 1
ATOM 5100 N N . SER B 1 315 ? -3.826 -4.438 -9.414 1 97.44 315 SER B N 1
ATOM 5101 C CA . SER B 1 315 ? -3.217 -3.402 -8.586 1 97.44 315 SER B CA 1
ATOM 5102 C C . SER B 1 315 ? -1.78 -3.758 -8.227 1 97.44 315 SER B C 1
ATOM 5104 O O . SER B 1 315 ? -1.435 -4.938 -8.117 1 97.44 315 SER B O 1
ATOM 5106 N N . PRO B 1 316 ? -0.954 -2.709 -8.062 1 96.56 316 PRO B N 1
ATOM 5107 C CA . PRO B 1 316 ? 0.247 -3.033 -7.285 1 96.56 316 PRO B CA 1
ATOM 5108 C C . PRO B 1 316 ? -0.075 -3.631 -5.918 1 96.56 316 PRO B C 1
ATOM 5110 O O . PRO B 1 316 ? -1.101 -3.297 -5.32 1 96.56 316 PRO B O 1
ATOM 5113 N N . PRO B 1 317 ? 0.749 -4.539 -5.465 1 98.06 317 PRO B N 1
ATOM 5114 C CA . PRO B 1 317 ? 0.424 -5.164 -4.18 1 98.06 317 PRO B CA 1
ATOM 5115 C C . PRO B 1 317 ? 0.481 -4.18 -3.014 1 98.06 317 PRO B C 1
ATOM 5117 O O . PRO B 1 317 ? -0.342 -4.254 -2.098 1 98.06 317 PRO B O 1
ATOM 5120 N N . ASN B 1 318 ? 1.53 -3.271 -3.178 1 98.31 318 ASN B N 1
ATOM 5121 C CA . ASN B 1 318 ? 1.748 -2.396 -2.031 1 98.31 318 ASN B CA 1
ATOM 5122 C C . ASN B 1 318 ? 1.871 -3.191 -0.735 1 98.31 318 ASN B C 1
ATOM 5124 O O . ASN B 1 318 ? 1.154 -2.926 0.232 1 98.31 318 ASN B O 1
ATOM 5128 N N . ALA B 1 319 ? 2.836 -4.074 -0.722 1 98.81 319 ALA B N 1
ATOM 5129 C CA . ALA B 1 319 ? 2.957 -5.078 0.332 1 98.81 319 ALA B CA 1
ATOM 5130 C C . ALA B 1 319 ? 4.207 -4.844 1.173 1 98.81 319 ALA B C 1
ATOM 5132 O O . ALA B 1 319 ? 5.227 -4.371 0.663 1 98.81 319 ALA B O 1
ATOM 5133 N N . ILE B 1 320 ? 4.129 -5.137 2.439 1 98.88 320 ILE B N 1
ATOM 5134 C CA . ILE B 1 320 ? 5.223 -5.039 3.4 1 98.88 320 ILE B CA 1
ATOM 5135 C C . ILE B 1 320 ? 5.32 -6.332 4.203 1 98.88 320 ILE B C 1
ATOM 5137 O O . ILE B 1 320 ? 4.312 -6.848 4.691 1 98.88 320 ILE B O 1
ATOM 5141 N N . ALA B 1 321 ? 6.477 -6.887 4.227 1 98.94 321 ALA B N 1
ATOM 5142 C CA . ALA B 1 321 ? 6.777 -7.973 5.156 1 98.94 321 ALA B CA 1
ATOM 5143 C C . ALA B 1 321 ? 7.426 -7.441 6.43 1 98.94 321 ALA B C 1
ATOM 5145 O O . ALA B 1 321 ? 8.273 -6.547 6.375 1 98.94 321 ALA B O 1
ATOM 5146 N N . ILE B 1 322 ? 7.012 -7.898 7.527 1 98.94 322 ILE B N 1
ATOM 5147 C CA . ILE B 1 322 ? 7.52 -7.422 8.812 1 98.94 322 ILE B CA 1
ATOM 5148 C C . ILE B 1 322 ? 7.953 -8.609 9.672 1 98.94 322 ILE B C 1
ATOM 5150 O O . ILE B 1 322 ? 7.16 -9.516 9.93 1 98.94 322 ILE B O 1
ATOM 5154 N N . PHE B 1 323 ? 9.18 -8.586 10.156 1 98.81 323 PHE B N 1
ATOM 5155 C CA . PHE B 1 323 ? 9.758 -9.656 10.969 1 98.81 323 PHE B CA 1
ATOM 5156 C C . PHE B 1 323 ? 9.648 -9.328 12.453 1 98.81 323 PHE B C 1
ATOM 5158 O O . PHE B 1 323 ? 9.969 -8.219 12.875 1 98.81 323 PHE B O 1
#

Radius of gyration: 24.24 Å; Cα contacts (8 Å, |Δi|>4): 1612; chains: 2; bounding box: 56×67×58 Å

pLDDT: mean 96.27, std 5.66, range [39.84, 99.0]

Sequence (646 aa):
MADLGLPSWKDLPRVEGLPHGCAWGLFDKDGVRDEIGTLNLLTPETVVKARDEIQTGKSVVLNWPIDHVHEPGFGRIKPAINITDWRAKGSPWYSYDDEISLNTQSGSQWDGLRHWGHSGTGLYYNRIHHDEVLKTDRIGIDHWSKRGGIVGRGVLLDYVAYAARHNIQYDAMTRHRITLDVLKDMAKEQNVTFRPGDILLVRSGWIRWYNEHSPEERVAKVKNGSKYVGVDGSEEVVEWLWNTHFAAVGGDAIGFEAWPPKLPWCLHDYILALWGMPLGELWDLEALAKACETHQRWSFFITSAPLNTPGGIASPPNAIAIFMADLGLPSWKDLPRVEGLPHGCAWGLFDKDGVRDEIGTLNLLTPETVVKARDEIQTGKSVVLNWPIDHVHEPGFGRIKPAINITDWRAKGSPWYSYDDEISLNTQSGSQWDGLRHWGHSGTGLYYNRIHHDEVLKTDRIGIDHWSKRGGIVGRGVLLDYVAYAARHNIQYDAMTRHRITLDVLKDMAKEQNVTFRPGDILLVRSGWIRWYNEHSPEERVAKVKNGSKYVGVDGSEEVVEWLWNTHFAAVGGDAIGFEAWPPKLPWCLHDYILALWGMPLGELWDLEALAKACETHQRWSFFITSAPLNTPGGIASPPNAIAIF

InterPro domains:
  IPR007325 Kynurenine formamidase/cyclase-like [PF04199] (88-257)
  IPR037175 Kynurenine formamidase superfamily [G3DSA:3.50.30.50] (37-323)
  IPR037175 Kynurenine formamidase superfamily [SSF102198] (89-322)

Secondary structure (DSSP, 8-state):
-----PPPGGGPPP-TTS-TT--TTTT-BTTBPPSSGGGGG--HHHHHHHGGG-SS--EEE-PPPTTS-SS-STTPPPPEEEEEETTTTT-SS-BEEEEEEEETTSSSEEE-TTSB--TTT-EETTTEEHHHHTT--TT-THHHHHTT-EEEEEEEEEHHHHHHHTT----TTS--EE-HHHHHHHHHHTT----TT-EEEEE-SHHHHHHHS-HHHHIIIIIS---B-EE--SHHHHHHHHHHT-SEEEESSSSSB-BS--TT--HHIIIIIIT---EEES---HHHHHHHHHHT--EEEEEE-----TT--EE---EEEE-/-----PPPGGGPPP-TTS-TT--TTTT-BTTBPPSSGGGGG--HHHHHHHGGG-SS--EEE-PPPTTS-SS-STTPPPPEEEEEETTTTT-SS-BEEEEEEEETTSSSEEE-TTSB--TTT-EETTTEEHHHHTT--TT-THHHHHTT-EEEEEEEEEHHHHHHHTT----TTS--EE-HHHHHHHHHHTTPPP-TT-EEEEE-SHHHHHHHS-HHHHIIIIIS---B-EE--SHHHHHHHHHHT-SEEEESSSSSB-BS--TT--HHIIIIIIT---EEES---HHHHHHHHHHT--EEEEEE-----TT--EE---EEEE-

Nearest PDB structures (foldseek):
  5ibz-assembly1_D  TM=8.857E-01  e=4.358E-29  uncultured organism
  5ibz-assembly1_C  TM=8.804E-01  e=2.525E-28  uncultured organism
  5ibz-assembly1_A  TM=8.748E-01  e=6.889E-28  uncultured organism
  5ibz-assembly1_B  TM=8.737E-01  e=7.810E-28  uncultured organism
  4cog-assembly2_D  TM=7.374E-01  e=2.519E-08  Burkholderia cenocepacia J2315

Solvent-accessible surface area (backbone atoms only — not comparable to full-atom values): 31767 Å² total; per-residue (Å²): 124,82,83,81,83,66,68,47,53,92,60,39,59,86,44,91,97,52,64,90,61,35,47,62,71,74,66,38,54,93,91,38,78,55,55,54,41,28,50,69,48,48,37,34,66,49,24,37,60,19,52,70,35,46,67,62,28,49,42,35,42,31,52,33,46,60,64,68,41,61,58,28,40,90,82,46,62,53,53,45,77,45,75,44,55,38,38,84,72,68,44,88,46,39,35,41,47,37,30,43,32,37,36,31,76,55,38,22,15,28,44,24,38,52,20,36,22,20,71,90,76,27,29,19,42,73,74,36,40,64,91,47,50,84,78,46,56,72,38,10,30,22,54,43,23,73,70,19,33,44,54,26,30,29,37,57,40,56,47,50,61,50,28,61,78,68,71,52,86,81,55,43,70,28,60,41,62,47,42,59,69,56,54,53,48,43,28,59,76,57,70,55,79,89,48,71,22,26,30,44,33,40,37,61,43,32,51,59,49,58,75,74,50,51,73,68,54,42,42,55,49,46,33,68,35,77,32,24,26,19,37,40,54,36,68,69,38,54,41,48,52,58,60,50,36,45,18,28,41,29,15,18,17,93,38,47,38,20,24,68,70,50,83,90,32,31,54,64,32,44,38,21,10,26,43,24,23,47,39,24,20,28,30,38,49,67,69,50,51,54,50,23,61,73,67,72,40,43,61,23,18,30,39,28,26,41,55,28,31,83,46,22,25,46,19,42,39,29,24,35,39,29,36,124,83,81,81,84,68,68,46,54,92,62,40,59,84,44,91,96,52,64,89,61,36,45,63,70,74,69,38,55,94,90,40,79,57,54,55,41,28,49,69,48,49,37,36,67,48,24,38,61,18,52,70,34,47,68,62,27,50,43,36,43,31,52,34,45,60,63,67,41,62,57,27,40,90,81,46,63,53,53,45,79,46,76,46,56,38,39,84,72,66,44,88,46,39,34,40,48,38,31,42,34,36,35,32,75,53,36,22,14,28,44,25,38,52,21,36,22,20,70,91,76,26,30,18,43,74,74,36,40,64,90,46,50,85,79,45,56,72,36,10,30,21,55,44,23,73,70,20,33,45,54,25,30,30,34,56,40,54,44,51,61,51,29,61,76,67,72,53,84,82,55,46,70,28,60,42,62,47,42,60,68,57,54,52,48,43,27,58,76,57,69,55,80,89,49,72,23,25,30,44,32,39,35,61,43,32,51,59,49,58,74,72,48,51,72,70,54,44,42,54,48,45,33,67,34,76,32,23,27,19,37,39,55,36,69,68,39,54,39,48,52,58,61,51,36,45,17,29,40,29,15,18,19,92,37,48,38,20,24,69,69,48,83,89,32,33,53,65,32,44,40,20,10,27,43,23,23,46,39,24,21,27,31,38,48,66,68,50,51,51,50,22,61,74,66,71,40,44,60,22,19,28,39,29,27,40,53,29,31,84,46,22,26,45,20,42,38,28,24,37,40,29,35